Protein 8FZZ (pdb70)

Secondary structure (DSSP, 8-state):
---------EE-SSPP----HHHH--TTT--HHHHHTS-HHHHHHHHHHHHTS---HHHHHHHHHHHH-------SSPPPHHHHHHHHHHHHTTT---HHHHHHHHHHHHHHSSSP--HHHHTT---EE-GGG---/----TT--S-EEEE---SHHHHHTTTT--HHHHHHHHHS-EEEETTTTEE---HHHHHHHHTT-------EEEE--BTTS-EEEEEE-TTT--EEEEEETTTTEEEEEES-HHHIIIIITT-HHHHHHTT--TTHHHHHHHH----TT-EEEESS-------SGGGEEEE--TTT--------EEP--/------PPEEPSSPPB--GGGTT-HHHHH--TTT--HHHHTTS-HHHHHHHHHHHHTTB--HHHHHHHHHHHH-------SSPPPHHHHHHHHHTT----HHHHHHHHHHHHHSSSPPPHHHHTT---EE-GGG-B-/----TT-SS-EEEE---HHHHHHTTTT--HHHHHIIIII-EEEETTTTEEE--HHHHHHHHTT-----EEEEEE--BTT--EEEEEEETTT--EEEEEETTTTEEEEE-S-HHIIIIIITT-HHHHHHTT--TTHHHHHHHH----TT-EEEESS-------SGGGEEEE--TTT------S-EEB--

Radius of gyration: 32.22 Å; Cα contacts (8 Å, |Δi|>4): 1082; chains: 4; bounding box: 72×64×112 Å

InterPro domains:
  IPR028949 Novel toxin 15 [PF15604] (200-329)
  IPR041408 Hemolysin coregulated protein (Hcp) TssD [PF17642] (55-141)

Nearest PDB structures (foldseek):
  8fzz-assembly2_D  TM=9.992E-01  e=1.840E-32  Phocaeicola vulgatus
  8g0k-assembly2_D  TM=9.462E-01  e=1.631E-18  Bacteroides
  6itw-assembly1_A  TM=7.291E-01  e=3.133E-07  Agrobacterium fabrum str. C58
  8fzz-assembly2_D  TM=1.004E+00  e=5.530E-37  Phocaeicola vulgatus
  8g0k-assembly2_D  TM=9.410E-01  e=7.227E-19  Bacteroides

B-factor: mean 31.77, std 13.22, range [7.42, 128.95]

Organism: NCBI:txid1235786

Structure (mmCIF, N/CA/C/O backbone):
data_8FZZ
#
_entry.id   8FZZ
#
_cell.length_a   54.311
_cell.length_b   84.769
_cell.length_c   175.940
_cell.angle_alpha   90.00
_cell.angle_beta   90.00
_cell.angle_gamma   90.00
#
_symmetry.space_group_name_H-M   'P 21 21 21'
#
loop_
_entity.id
_entity.type
_entity.pdbx_description
1 polymer 'Ntox15 domain-containing protein'
2 polymer 'DUF1851 domain-containing protein'
3 water water
#
loop_
_atom_site.group_PDB
_atom_site.id
_atom_site.type_symbol
_atom_site.label_atom_id
_atom_site.label_alt_id
_atom_site.label_comp_id
_atom_site.label_asym_id
_atom_site.label_entity_id
_atom_site.label_seq_id
_atom_site.pdbx_PDB_ins_code
_atom_site.Cartn_x
_atom_site.Cartn_y
_atom_site.Cartn_z
_atom_site.occupancy
_atom_site.B_iso_or_equiv
_atom_site.auth_seq_id
_atom_site.auth_comp_id
_atom_site.auth_asym_id
_atom_site.auth_atom_id
_atom_site.pdbx_PDB_model_num
ATOM 1 N N . ASP A 1 12 ? -7.535 57.816 14.666 1.00 43.39 173 ASP A N 1
ATOM 2 C CA . ASP A 1 12 ? -7.046 57.468 16.000 1.00 49.31 173 ASP A CA 1
ATOM 3 C C . ASP A 1 12 ? -7.394 56.026 16.406 1.00 47.39 173 ASP A C 1
ATOM 4 O O . ASP A 1 12 ? -6.522 55.174 16.390 1.00 55.18 173 ASP A O 1
ATOM 9 N N . SER A 1 13 ? -8.637 55.765 16.825 1.00 50.96 174 SER A N 1
ATOM 10 C CA . SER A 1 13 ? -9.153 54.406 17.024 1.00 44.21 174 SER A CA 1
ATOM 11 C C . SER A 1 13 ? -8.354 53.651 18.102 1.00 48.64 174 SER A C 1
ATOM 12 O O . SER A 1 13 ? -7.619 52.695 17.832 1.00 42.50 174 SER A O 1
ATOM 15 N N . VAL A 1 14 ? -8.528 54.087 19.352 1.00 47.27 175 VAL A N 1
ATOM 16 C CA . VAL A 1 14 ? -7.673 53.615 20.439 1.00 43.57 175 VAL A CA 1
ATOM 17 C C . VAL A 1 14 ? -8.425 53.681 21.765 1.00 38.70 175 VAL A C 1
ATOM 18 O O . VAL A 1 14 ? -9.287 54.539 21.967 1.00 42.65 175 VAL A O 1
ATOM 22 N N . THR A 1 15 ? -8.097 52.754 22.668 1.00 35.99 176 THR A N 1
ATOM 23 C CA . THR A 1 15 ? -8.505 52.813 24.068 1.00 36.19 176 THR A CA 1
ATOM 24 C C . THR A 1 15 ? -7.315 53.235 24.922 1.00 31.83 176 THR A C 1
ATOM 25 O O . THR A 1 15 ? -6.205 52.727 24.742 1.00 29.72 176 THR A O 1
ATOM 29 N N . ILE A 1 16 ? -7.551 54.161 25.857 1.00 31.70 177 ILE A N 1
ATOM 30 C CA . ILE A 1 16 ? -6.497 54.771 26.667 1.00 28.57 177 ILE A CA 1
ATOM 31 C C . ILE A 1 16 ? -6.867 54.671 28.140 1.00 32.08 177 ILE A C 1
ATOM 32 O O . ILE A 1 16 ? -7.973 55.068 28.521 1.00 33.06 177 ILE A O 1
ATOM 37 N N . PHE A 1 17 ? -5.932 54.185 28.973 1.00 31.49 178 PHE A N 1
ATOM 38 C CA . PHE A 1 17 ? -6.055 54.231 30.434 1.00 28.31 178 PHE A CA 1
ATOM 39 C C . PHE A 1 17 ? -5.296 55.431 30.977 1.00 33.83 178 PHE A C 1
ATOM 40 O O . PHE A 1 17 ? -4.073 55.506 30.824 1.00 40.52 178 PHE A O 1
ATOM 48 N N . ILE A 1 18 ? -6.013 56.361 31.598 1.00 36.63 179 ILE A N 1
ATOM 49 C CA . ILE A 1 18 ? -5.397 57.558 32.159 1.00 30.02 179 ILE A CA 1
ATOM 50 C C . ILE A 1 18 ? -5.601 57.625 33.668 1.00 38.11 179 ILE A C 1
ATOM 51 O O . ILE A 1 18 ? -6.729 57.740 34.147 1.00 37.55 179 ILE A O 1
ATOM 56 N N . LEU A 1 19 ? -4.503 57.552 34.413 1.00 39.02 180 LEU A N 1
ATOM 57 C CA . LEU A 1 19 ? -4.559 57.605 35.868 1.00 30.17 180 LEU A CA 1
ATOM 58 C C . LEU A 1 19 ? -4.740 59.037 36.360 1.00 33.21 180 LEU A C 1
ATOM 59 O O . LEU A 1 19 ? -4.358 59.989 35.679 1.00 37.49 180 LEU A O 1
ATOM 64 N N . VAL A 1 21 ? -4.743 60.231 40.136 1.00 41.59 182 VAL A N 1
ATOM 65 C CA . VAL A 1 21 ? -3.903 61.429 40.158 1.00 51.74 182 VAL A CA 1
ATOM 66 C C . VAL A 1 21 ? -3.241 61.565 41.534 1.00 54.02 182 VAL A C 1
ATOM 67 O O . VAL A 1 21 ? -3.516 62.506 42.287 1.00 45.94 182 VAL A O 1
ATOM 71 N N . ILE A 1 22 ? -2.325 60.634 41.813 1.00 52.11 183 ILE A N 1
ATOM 72 C CA . ILE A 1 22 ? -1.905 60.309 43.172 1.00 46.93 183 ILE A CA 1
ATOM 73 C C . ILE A 1 22 ? -0.933 61.350 43.716 1.00 48.06 183 ILE A C 1
ATOM 74 O O . ILE A 1 22 ? 0.013 61.763 43.032 1.00 40.94 183 ILE A O 1
ATOM 79 N N . HIS A 1 23 ? -1.151 61.753 44.969 1.00 42.05 184 HIS A N 1
ATOM 80 C CA . HIS A 1 23 ? -0.211 62.547 45.746 1.00 40.71 184 HIS A CA 1
ATOM 81 C C . HIS A 1 23 ? 0.456 61.663 46.797 1.00 43.05 184 HIS A C 1
ATOM 82 O O . HIS A 1 23 ? -0.088 60.632 47.203 1.00 41.68 184 HIS A O 1
ATOM 89 N N . VAL A 1 24 ? 1.649 62.064 47.231 1.00 37.54 185 VAL A N 1
ATOM 90 C CA . VAL A 1 24 ? 2.379 61.306 48.248 1.00 36.24 185 VAL A CA 1
ATOM 91 C C . VAL A 1 24 ? 1.899 61.701 49.640 1.00 35.40 185 VAL A C 1
ATOM 92 O O . VAL A 1 24 ? 1.983 62.869 50.033 1.00 35.94 185 VAL A O 1
ATOM 96 N N . LYS A 1 25 ? 1.414 60.725 50.397 1.00 37.25 186 LYS A N 1
ATOM 97 C CA . LYS A 1 25 ? 0.989 60.979 51.760 1.00 38.08 186 LYS A CA 1
ATOM 98 C C . LYS A 1 25 ? 1.958 60.326 52.732 1.00 35.11 186 LYS A C 1
ATOM 99 O O . LYS A 1 25 ? 2.296 59.146 52.563 1.00 41.19 186 LYS A O 1
ATOM 105 N N . PRO A 1 26 ? 2.436 61.043 53.746 1.00 35.13 187 PRO A N 1
ATOM 106 C CA . PRO A 1 26 ? 2.282 62.483 53.971 1.00 36.53 187 PRO A CA 1
ATOM 107 C C . PRO A 1 26 ? 3.130 63.240 52.978 1.00 34.95 187 PRO A C 1
ATOM 108 O O . PRO A 1 26 ? 4.037 62.665 52.404 1.00 38.49 187 PRO A O 1
ATOM 112 N N . PRO A 1 27 ? 2.871 64.517 52.735 1.00 35.38 188 PRO A N 1
ATOM 113 C CA . PRO A 1 27 ? 3.784 65.290 51.889 1.00 40.91 188 PRO A CA 1
ATOM 114 C C . PRO A 1 27 ? 5.192 65.347 52.474 1.00 38.99 188 PRO A C 1
ATOM 115 O O . PRO A 1 27 ? 5.401 65.236 53.688 1.00 38.72 188 PRO A O 1
ATOM 119 N N . PHE A 1 28 ? 6.166 65.496 51.580 1.00 38.27 189 PHE A N 1
ATOM 120 C CA . PHE A 1 28 ? 7.532 65.784 51.998 1.00 39.41 189 PHE A CA 1
ATOM 121 C C . PHE A 1 28 ? 7.569 67.098 52.770 1.00 40.77 189 PHE A C 1
ATOM 122 O O . PHE A 1 28 ? 7.005 68.106 52.330 1.00 43.60 189 PHE A O 1
ATOM 130 N N . LYS A 1 29 ? 8.242 67.089 53.918 1.00 43.87 190 LYS A N 1
ATOM 131 C CA . LYS A 1 29 ? 8.379 68.265 54.769 1.00 44.73 190 LYS A CA 1
ATOM 132 C C . LYS A 1 29 ? 9.786 68.843 54.642 1.00 44.68 190 LYS A C 1
ATOM 133 O O . LYS A 1 29 ? 10.683 68.230 54.061 1.00 45.04 190 LYS A O 1
ATOM 139 N N . LEU A 1 30 ? 9.972 70.048 55.178 1.00 49.96 191 LEU A N 1
ATOM 140 C CA . LEU A 1 30 ? 11.256 70.737 55.087 1.00 53.19 191 LEU A CA 1
ATOM 141 C C . LEU A 1 30 ? 11.494 71.554 56.357 1.00 55.75 191 LEU A C 1
ATOM 142 O O . LEU A 1 30 ? 10.551 72.039 56.991 1.00 52.41 191 LEU A O 1
ATOM 147 N N . LYS A 1 31 ? 12.766 71.690 56.731 1.00 57.43 192 LYS A N 1
ATOM 148 C CA . LYS A 1 31 ? 13.128 72.431 57.938 1.00 58.86 192 LYS A CA 1
ATOM 149 C C . LYS A 1 31 ? 14.106 73.572 57.653 1.00 58.80 192 LYS A C 1
ATOM 150 O O . LYS A 1 31 ? 14.405 74.375 58.545 1.00 63.70 192 LYS A O 1
ATOM 156 N N . PRO A 1 38 ? 18.179 78.064 52.733 1.00 70.57 199 PRO A N 1
ATOM 157 C CA . PRO A 1 38 ? 18.089 79.052 51.646 1.00 70.69 199 PRO A CA 1
ATOM 158 C C . PRO A 1 38 ? 18.238 78.420 50.262 1.00 63.77 199 PRO A C 1
ATOM 159 O O . PRO A 1 38 ? 17.255 78.157 49.563 1.00 62.72 199 PRO A O 1
ATOM 163 N N . HIS A 1 39 ? 19.496 78.202 49.879 1.00 61.46 200 HIS A N 1
ATOM 164 C CA . HIS A 1 39 ? 19.868 77.374 48.741 1.00 58.72 200 HIS A CA 1
ATOM 165 C C . HIS A 1 39 ? 19.336 75.942 48.874 1.00 60.01 200 HIS A C 1
ATOM 166 O O . HIS A 1 39 ? 19.324 75.205 47.882 1.00 54.28 200 HIS A O 1
ATOM 173 N N . TYR A 1 40 ? 18.856 75.549 50.064 1.00 60.24 201 TYR A N 1
ATOM 174 C CA . TYR A 1 40 ? 18.397 74.183 50.322 1.00 54.38 201 TYR A CA 1
ATOM 175 C C . TYR A 1 40 ? 17.021 73.914 49.720 1.00 51.17 201 TYR A C 1
ATOM 176 O O . TYR A 1 40 ? 16.821 72.896 49.045 1.00 43.96 201 TYR A O 1
ATOM 185 N N . GLU A 1 41 ? 16.050 74.794 49.995 1.00 49.25 202 GLU A N 1
ATOM 186 C CA . GLU A 1 41 ? 14.706 74.629 49.448 1.00 42.48 202 GLU A CA 1
ATOM 187 C C . GLU A 1 41 ? 14.713 74.631 47.924 1.00 50.51 202 GLU A C 1
ATOM 188 O O . GLU A 1 41 ? 13.919 73.919 47.298 1.00 43.69 202 GLU A O 1
ATOM 194 N N . LYS A 1 42 ? 15.605 75.415 47.312 1.00 55.65 203 LYS A N 1
ATOM 195 C CA . LYS A 1 42 ? 15.770 75.367 45.864 1.00 44.55 203 LYS A CA 1
ATOM 196 C C . LYS A 1 42 ? 16.153 73.965 45.418 1.00 46.00 203 LYS A C 1
ATOM 197 O O . LYS A 1 42 ? 15.509 73.381 44.537 1.00 45.30 203 LYS A O 1
ATOM 203 N N . GLU A 1 43 ? 17.191 73.399 46.046 1.00 48.25 204 GLU A N 1
ATOM 204 C CA . GLU A 1 43 ? 17.706 72.092 45.646 1.00 45.88 204 GLU A CA 1
ATOM 205 C C . GLU A 1 43 ? 16.673 70.988 45.811 1.00 40.08 204 GLU A C 1
ATOM 206 O O . GLU A 1 43 ? 16.726 69.988 45.088 1.00 39.67 204 GLU A O 1
ATOM 220 N N . ARG A 1 45 ? 12.966 71.230 46.053 1.00 46.59 206 ARG A N 1
ATOM 221 C CA . ARG A 1 45 ? 11.974 71.351 44.997 1.00 37.85 206 ARG A CA 1
ATOM 222 C C . ARG A 1 45 ? 12.564 70.846 43.686 1.00 36.08 206 ARG A C 1
ATOM 223 O O . ARG A 1 45 ? 11.974 69.992 43.014 1.00 31.67 206 ARG A O 1
ATOM 231 N N . ARG A 1 46 ? 13.777 71.310 43.357 1.00 27.63 207 ARG A N 1
ATOM 232 C CA . ARG A 1 46 ? 14.425 70.922 42.108 1.00 29.40 207 ARG A CA 1
ATOM 233 C C . ARG A 1 46 ? 14.578 69.406 41.982 1.00 37.21 207 ARG A C 1
ATOM 234 O O . ARG A 1 46 ? 14.317 68.833 40.918 1.00 44.09 207 ARG A O 1
ATOM 242 N N . GLN A 1 47 ? 15.006 68.742 43.053 1.00 41.63 208 GLN A N 1
ATOM 243 C CA . GLN A 1 47 ? 15.273 67.311 43.003 1.00 28.63 208 GLN A CA 1
ATOM 244 C C . GLN A 1 47 ? 14.003 66.484 43.141 1.00 27.34 208 GLN A C 1
ATOM 245 O O . GLN A 1 47 ? 13.939 65.360 42.631 1.00 27.79 208 GLN A O 1
ATOM 251 N N . LEU A 1 48 ? 12.993 67.006 43.836 1.00 27.88 209 LEU A N 1
ATOM 252 C CA . LEU A 1 48 ? 11.723 66.291 43.918 1.00 33.00 209 LEU A CA 1
ATOM 253 C C . LEU A 1 48 ? 11.001 66.290 42.573 1.00 33.83 209 LEU A C 1
ATOM 254 O O . LEU A 1 48 ? 10.367 65.293 42.206 1.00 33.27 209 LEU A O 1
ATOM 259 N N . LYS A 1 49 ? 11.089 67.391 41.818 1.00 30.61 210 LYS A N 1
ATOM 260 C CA . LYS A 1 49 ? 10.485 67.411 40.490 1.00 30.47 210 LYS A CA 1
ATOM 261 C C . LYS A 1 49 ? 11.152 66.389 39.582 1.00 32.12 210 LYS A C 1
ATOM 262 O O . LYS A 1 49 ? 10.469 65.632 38.880 1.00 32.29 210 LYS A O 1
ATOM 276 N N . GLN A 1 51 ? 12.523 63.633 40.400 1.00 26.80 212 GLN A N 1
ATOM 277 C CA . GLN A 1 51 ? 11.921 62.355 40.773 1.00 25.79 212 GLN A CA 1
ATOM 278 C C . GLN A 1 51 ? 10.514 62.243 40.214 1.00 26.33 212 GLN A C 1
ATOM 279 O O . GLN A 1 51 ? 10.148 61.225 39.615 1.00 23.09 212 GLN A O 1
ATOM 285 N N . GLU A 1 52 ? 9.706 63.291 40.428 1.00 27.82 213 GLU A N 1
ATOM 286 C CA . GLU A 1 52 ? 8.320 63.316 39.968 1.00 33.15 213 GLU A CA 1
ATOM 287 C C . GLU A 1 52 ? 8.228 63.089 38.464 1.00 36.51 213 GLU A C 1
ATOM 288 O O . GLU A 1 52 ? 7.357 62.347 37.991 1.00 34.37 213 GLU A O 1
ATOM 294 N N . ASP A 1 53 ? 9.127 63.711 37.697 1.00 31.21 214 ASP A N 1
ATOM 295 C CA . ASP A 1 53 ? 9.123 63.501 36.255 1.00 27.16 214 ASP A CA 1
ATOM 296 C C . ASP A 1 53 ? 9.609 62.103 35.906 1.00 34.25 214 ASP A C 1
ATOM 297 O O . ASP A 1 53 ? 9.034 61.439 35.034 1.00 37.87 214 ASP A O 1
ATOM 302 N N . GLY A 1 54 ? 10.661 61.636 36.585 1.00 33.40 215 GLY A N 1
ATOM 303 C CA . GLY A 1 54 ? 11.201 60.326 36.285 1.00 23.56 215 GLY A CA 1
ATOM 304 C C . GLY A 1 54 ? 10.204 59.221 36.531 1.00 29.30 215 GLY A C 1
ATOM 305 O O . GLY A 1 54 ? 10.245 58.186 35.860 1.00 31.43 215 GLY A O 1
ATOM 306 N N . ILE A 1 55 ? 9.285 59.429 37.479 1.00 26.87 216 ILE A N 1
ATOM 307 C CA . ILE A 1 55 ? 8.276 58.421 37.770 1.00 24.22 216 ILE A CA 1
ATOM 308 C C . ILE A 1 55 ? 7.205 58.410 36.683 1.00 28.89 216 ILE A C 1
ATOM 309 O O . ILE A 1 55 ? 6.801 57.346 36.197 1.00 20.85 216 ILE A O 1
ATOM 314 N N . ASN A 1 56 ? 6.736 59.590 36.274 1.00 27.67 217 ASN A N 1
ATOM 315 C CA . ASN A 1 56 ? 5.686 59.661 35.266 1.00 27.66 217 ASN A CA 1
ATOM 316 C C . ASN A 1 56 ? 6.130 59.170 33.882 1.00 27.08 217 ASN A C 1
ATOM 317 O O . ASN A 1 56 ? 5.272 58.964 33.017 1.00 30.35 217 ASN A O 1
ATOM 322 N N . LYS A 1 57 ? 7.427 58.974 33.642 1.00 27.48 218 LYS A N 1
ATOM 323 C CA . LYS A 1 57 ? 7.861 58.322 32.408 1.00 28.36 218 LYS A CA 1
ATOM 324 C C . LYS A 1 57 ? 7.775 56.807 32.490 1.00 24.78 218 LYS A C 1
ATOM 325 O O . LYS A 1 57 ? 8.023 56.134 31.485 1.00 31.78 218 LYS A O 1
ATOM 331 N N . LEU A 1 58 ? 7.456 56.255 33.651 1.00 22.57 219 LEU A N 1
ATOM 332 C CA . LEU A 1 58 ? 7.426 54.815 33.842 1.00 25.06 219 LEU A CA 1
ATOM 333 C C . LEU A 1 58 ? 6.017 54.276 33.656 1.00 22.70 219 LEU A C 1
ATOM 334 O O . LEU A 1 58 ? 5.032 54.950 33.967 1.00 24.85 219 LEU A O 1
ATOM 339 N N . THR A 1 59 ? 5.921 53.056 33.135 1.00 21.04 220 THR A N 1
ATOM 340 C CA . THR A 1 59 ? 4.623 52.405 33.133 1.00 26.24 220 THR A CA 1
ATOM 341 C C . THR A 1 59 ? 4.344 51.863 34.524 1.00 32.34 220 THR A C 1
ATOM 342 O O . THR A 1 59 ? 5.271 51.552 35.284 1.00 27.40 220 THR A O 1
ATOM 346 N N . VAL A 1 60 ? 3.047 51.779 34.858 1.00 31.31 221 VAL A N 1
ATOM 347 C CA . VAL A 1 60 ? 2.631 51.134 36.098 1.00 21.16 221 VAL A CA 1
ATOM 348 C C . VAL A 1 60 ? 3.337 49.805 36.251 1.00 21.87 221 VAL A C 1
ATOM 349 O O . VAL A 1 60 ? 3.850 49.479 37.325 1.00 27.45 221 VAL A O 1
ATOM 353 N N . PHE A 1 61 ? 3.407 49.029 35.170 1.00 21.21 222 PHE A N 1
ATOM 354 C CA . PHE A 1 61 ? 4.084 47.738 35.240 1.00 26.66 222 PHE A CA 1
ATOM 355 C C . PHE A 1 61 ? 5.564 47.900 35.569 1.00 30.77 222 PHE A C 1
ATOM 356 O O . PHE A 1 61 ? 6.100 47.190 36.429 1.00 33.64 222 PHE A O 1
ATOM 364 N N . GLU A 1 62 ? 6.252 48.809 34.875 1.00 22.38 223 GLU A N 1
ATOM 365 C CA . GLU A 1 62 ? 7.663 49.035 35.163 1.00 26.68 223 GLU A CA 1
ATOM 366 C C . GLU A 1 62 ? 7.872 49.366 36.638 1.00 26.98 223 GLU A C 1
ATOM 367 O O . GLU A 1 62 ? 8.603 48.671 37.354 1.00 24.70 223 GLU A O 1
ATOM 373 N N . TRP A 1 63 ? 7.204 50.422 37.105 1.00 22.21 224 TRP A N 1
ATOM 374 C CA . TRP A 1 63 ? 7.358 50.911 38.470 1.00 26.33 224 TRP A CA 1
ATOM 375 C C . TRP A 1 63 ? 7.165 49.801 39.504 1.00 32.57 224 TRP A C 1
ATOM 376 O O . TRP A 1 63 ? 7.945 49.683 40.460 1.00 29.18 224 TRP A O 1
ATOM 387 N N . LEU A 1 64 ? 6.119 48.981 39.328 1.00 27.13 225 LEU A N 1
ATOM 388 C CA . LEU A 1 64 ? 5.827 47.931 40.292 1.00 18.20 225 LEU A CA 1
ATOM 389 C C . LEU A 1 64 ? 6.854 46.817 40.228 1.00 24.71 225 LEU A C 1
ATOM 390 O O . LEU A 1 64 ? 7.202 46.244 41.266 1.00 34.96 225 LEU A O 1
ATOM 395 N N . THR A 1 65 ? 7.367 46.501 39.038 1.00 27.36 226 THR A N 1
ATOM 396 C CA . THR A 1 65 ? 8.476 45.553 38.971 1.00 34.02 226 THR A CA 1
ATOM 397 C C . THR A 1 65 ? 9.715 46.103 39.674 1.00 31.00 226 THR A C 1
ATOM 398 O O . THR A 1 65 ? 10.477 45.338 40.282 1.00 33.40 226 THR A O 1
ATOM 402 N N . ASN A 1 66 ? 9.908 47.427 39.637 1.00 27.83 227 ASN A N 1
ATOM 403 C CA . ASN A 1 66 ? 11.019 48.058 40.347 1.00 29.87 227 ASN A CA 1
ATOM 404 C C . ASN A 1 66 ? 10.789 48.136 41.854 1.00 26.35 227 ASN A C 1
ATOM 405 O O . ASN A 1 66 ? 11.743 48.026 42.627 1.00 28.73 227 ASN A O 1
ATOM 410 N N . ARG A 1 67 ? 9.553 48.339 42.298 1.00 25.19 228 ARG A N 1
ATOM 411 C CA . ARG A 1 67 ? 9.300 48.327 43.735 1.00 29.35 228 ARG A CA 1
ATOM 412 C C . ARG A 1 67 ? 9.420 46.916 44.312 1.00 31.31 228 ARG A C 1
ATOM 413 O O . ARG A 1 67 ? 9.936 46.744 45.422 1.00 30.96 228 ARG A O 1
ATOM 421 N N . LYS A 1 68 ? 8.955 45.892 43.582 1.00 31.62 229 LYS A N 1
ATOM 422 C CA . LYS A 1 68 ? 9.222 44.516 44.002 1.00 30.27 229 LYS A CA 1
ATOM 423 C C . LYS A 1 68 ? 10.721 44.251 44.086 1.00 38.53 229 LYS A C 1
ATOM 424 O O . LYS A 1 68 ? 11.191 43.592 45.022 1.00 43.81 229 LYS A O 1
ATOM 430 N N . THR A 1 69 ? 11.487 44.745 43.107 1.00 36.83 230 THR A N 1
ATOM 431 C CA . THR A 1 69 ? 12.934 44.542 43.129 1.00 36.79 230 THR A CA 1
ATOM 432 C C . THR A 1 69 ? 13.564 45.244 44.322 1.00 33.94 230 THR A C 1
ATOM 433 O O . THR A 1 69 ? 14.497 44.723 44.946 1.00 39.40 230 THR A O 1
ATOM 437 N N . PHE A 1 70 ? 13.053 46.419 44.672 1.00 30.03 231 PHE A N 1
ATOM 438 C CA . PHE A 1 70 ? 13.610 47.149 45.801 1.00 28.30 231 PHE A CA 1
ATOM 439 C C . PHE A 1 70 ? 13.296 46.450 47.119 1.00 35.49 231 PHE A C 1
ATOM 440 O O . PHE A 1 70 ? 14.175 46.299 47.973 1.00 39.03 231 PHE A O 1
ATOM 448 N N . ARG A 1 71 ? 12.045 46.007 47.299 1.00 38.72 232 ARG A N 1
ATOM 449 C CA . ARG A 1 71 ? 11.623 45.410 48.565 1.00 38.33 232 ARG A CA 1
ATOM 450 C C . ARG A 1 71 ? 12.314 44.084 48.869 1.00 41.59 232 ARG A C 1
ATOM 451 O O . ARG A 1 71 ? 12.409 43.720 50.046 1.00 45.89 232 ARG A O 1
ATOM 459 N N . GLU A 1 72 ? 12.812 43.360 47.857 1.00 44.58 233 GLU A N 1
ATOM 460 C CA . GLU A 1 72 ? 13.531 42.114 48.119 1.00 44.00 233 GLU A CA 1
ATOM 461 C C . GLU A 1 72 ? 14.973 42.373 48.559 1.00 47.56 233 GLU A C 1
ATOM 462 O O . GLU A 1 72 ? 15.869 41.559 48.311 1.00 49.56 233 GLU A O 1
ATOM 468 N N . LYS A 1 73 ? 15.193 43.497 49.238 1.00 48.30 234 LYS A N 1
ATOM 469 C CA . LYS A 1 73 ? 16.486 43.871 49.806 1.00 44.29 234 LYS A CA 1
ATOM 470 C C . LYS A 1 73 ? 16.288 44.092 51.302 1.00 46.95 234 LYS A C 1
ATOM 471 O O . LYS A 1 73 ? 15.574 45.015 51.714 1.00 47.92 234 LYS A O 1
ATOM 477 N N . GLY A 1 74 ? 16.901 43.239 52.114 1.00 44.77 235 GLY A N 1
ATOM 478 C CA . GLY A 1 74 ? 16.634 43.272 53.534 1.00 48.79 235 GLY A CA 1
ATOM 479 C C . GLY A 1 74 ? 15.642 42.224 53.996 1.00 48.25 235 GLY A C 1
ATOM 480 O O . GLY A 1 74 ? 14.644 41.959 53.313 1.00 50.28 235 GLY A O 1
ATOM 481 N N . ARG A 1 75 ? 15.903 41.639 55.165 1.00 40.54 236 ARG A N 1
ATOM 482 C CA . ARG A 1 75 ? 15.081 40.565 55.706 1.00 42.33 236 ARG A CA 1
ATOM 483 C C . ARG A 1 75 ? 13.984 41.083 56.653 1.00 48.16 236 ARG A C 1
ATOM 484 O O . ARG A 1 75 ? 13.620 42.265 56.644 1.00 41.69 236 ARG A O 1
ATOM 492 N N . THR A 1 80 ? 15.006 39.574 66.045 1.00 35.68 241 THR A N 1
ATOM 493 C CA . THR A 1 80 ? 15.863 40.660 65.577 1.00 43.79 241 THR A CA 1
ATOM 494 C C . THR A 1 80 ? 16.902 41.035 66.642 1.00 39.03 241 THR A C 1
ATOM 495 O O . THR A 1 80 ? 18.088 41.135 66.330 1.00 37.66 241 THR A O 1
ATOM 499 N N . ALA A 1 81 ? 16.471 41.256 67.892 1.00 33.69 242 ALA A N 1
ATOM 500 C CA . ALA A 1 81 ? 17.448 41.423 68.965 1.00 32.55 242 ALA A CA 1
ATOM 501 C C . ALA A 1 81 ? 18.400 40.239 69.016 1.00 34.30 242 ALA A C 1
ATOM 502 O O . ALA A 1 81 ? 19.582 40.391 69.360 1.00 28.69 242 ALA A O 1
ATOM 504 N N . GLN A 1 82 ? 17.905 39.060 68.650 1.00 37.31 243 GLN A N 1
ATOM 505 C CA . GLN A 1 82 ? 18.746 37.878 68.614 1.00 35.55 243 GLN A CA 1
ATOM 506 C C . GLN A 1 82 ? 19.553 37.819 67.324 1.00 36.74 243 GLN A C 1
ATOM 507 O O . GLN A 1 82 ? 20.717 37.392 67.331 1.00 33.53 243 GLN A O 1
ATOM 513 N N . ASN A 1 83 ? 18.947 38.244 66.213 1.00 30.74 244 ASN A N 1
ATOM 514 C CA . ASN A 1 83 ? 19.681 38.333 64.957 1.00 26.09 244 ASN A CA 1
ATOM 515 C C . ASN A 1 83 ? 20.813 39.336 65.072 1.00 25.30 244 ASN A C 1
ATOM 516 O O . ASN A 1 83 ? 21.960 39.042 64.724 1.00 22.75 244 ASN A O 1
ATOM 521 N N . ASP A 1 84 ? 20.508 40.529 65.579 1.00 27.31 245 ASP A N 1
ATOM 522 C CA . ASP A 1 84 ? 21.554 41.516 65.792 1.00 23.56 245 ASP A CA 1
ATOM 523 C C . ASP A 1 84 ? 22.580 41.011 66.790 1.00 25.33 245 ASP A C 1
ATOM 524 O O . ASP A 1 84 ? 23.767 41.329 66.669 1.00 27.37 245 ASP A O 1
ATOM 529 N N . ALA A 1 85 ? 22.149 40.203 67.762 1.00 27.61 246 ALA A N 1
ATOM 530 C CA . ALA A 1 85 ? 23.101 39.560 68.660 1.00 24.12 246 ALA A CA 1
ATOM 531 C C . ALA A 1 85 ? 23.976 38.563 67.904 1.00 26.99 246 ALA A C 1
ATOM 532 O O . ALA A 1 85 ? 25.198 38.525 68.100 1.00 20.09 246 ALA A O 1
ATOM 534 N N . ARG A 1 86 ? 23.368 37.753 67.031 1.00 31.85 247 ARG A N 1
ATOM 535 C CA . ARG A 1 86 ? 24.135 36.869 66.157 1.00 28.36 247 ARG A CA 1
ATOM 536 C C . ARG A 1 86 ? 25.148 37.660 65.334 1.00 25.46 247 ARG A C 1
ATOM 537 O O . ARG A 1 86 ? 26.349 37.384 65.383 1.00 29.36 247 ARG A O 1
ATOM 545 N N . ASP A 1 87 ? 24.686 38.663 64.579 1.00 21.91 248 ASP A N 1
ATOM 546 C CA . ASP A 1 87 ? 25.619 39.396 63.725 1.00 23.11 248 ASP A CA 1
ATOM 547 C C . ASP A 1 87 ? 26.686 40.072 64.564 1.00 22.60 248 ASP A C 1
ATOM 548 O O . ASP A 1 87 ? 27.843 40.174 64.145 1.00 23.35 248 ASP A O 1
ATOM 553 N N . ALA A 1 88 ? 26.310 40.550 65.751 1.00 21.86 249 ALA A N 1
ATOM 554 C CA . ALA A 1 88 ? 27.280 41.121 66.675 1.00 18.06 249 ALA A CA 1
ATOM 555 C C . ALA A 1 88 ? 28.433 40.157 66.927 1.00 29.81 249 ALA A C 1
ATOM 556 O O . ALA A 1 88 ? 29.609 40.534 66.829 1.00 28.59 249 ALA A O 1
ATOM 558 N N . TYR A 1 89 ? 28.108 38.899 67.253 1.00 24.74 250 TYR A N 1
ATOM 559 C CA . TYR A 1 89 ? 29.143 37.919 67.560 1.00 21.73 250 TYR A CA 1
ATOM 560 C C . TYR A 1 89 ? 29.985 37.604 66.331 1.00 27.34 250 TYR A C 1
ATOM 561 O O . TYR A 1 89 ? 31.217 37.544 66.408 1.00 29.40 250 TYR A O 1
ATOM 570 N N . LYS A 1 90 ? 29.335 37.394 65.186 1.00 29.39 251 LYS A N 1
ATOM 571 C CA . LYS A 1 90 ? 30.063 37.030 63.975 1.00 26.73 251 LYS A CA 1
ATOM 572 C C . LYS A 1 90 ? 31.002 38.150 63.539 1.00 24.85 251 LYS A C 1
ATOM 573 O O . LYS A 1 90 ? 32.207 37.937 63.377 1.00 28.56 251 LYS A O 1
ATOM 579 N N . ARG A 1 91 ? 30.476 39.362 63.377 1.00 25.06 252 ARG A N 1
ATOM 580 C CA . ARG A 1 91 ? 31.300 40.457 62.881 1.00 27.38 252 ARG A CA 1
ATOM 581 C C . ARG A 1 91 ? 32.364 40.890 63.886 1.00 31.91 252 ARG A C 1
ATOM 582 O O . ARG A 1 91 ? 33.396 41.443 63.484 1.00 30.64 252 ARG A O 1
ATOM 590 N N . ARG A 1 92 ? 32.150 40.648 65.182 1.00 30.78 253 ARG A N 1
ATOM 591 C CA . ARG A 1 92 ? 33.203 40.938 66.144 1.00 23.91 253 ARG A CA 1
ATOM 592 C C . ARG A 1 92 ? 34.343 39.949 66.002 1.00 27.69 253 ARG A C 1
ATOM 593 O O . ARG A 1 92 ? 35.510 40.306 66.209 1.00 30.18 253 ARG A O 1
ATOM 601 N N . LYS A 1 93 ? 34.026 38.710 65.627 1.00 27.81 254 LYS A N 1
ATOM 602 C CA . LYS A 1 93 ? 35.075 37.718 65.441 1.00 36.19 254 LYS A CA 1
ATOM 603 C C . LYS A 1 93 ? 35.912 38.043 64.216 1.00 36.63 254 LYS A C 1
ATOM 604 O O . LYS A 1 93 ? 37.147 37.956 64.259 1.00 32.19 254 LYS A O 1
ATOM 618 N N . PHE A 1 95 ? 36.510 40.914 62.903 1.00 29.59 256 PHE A N 1
ATOM 619 C CA . PHE A 1 95 ? 37.438 41.990 63.228 1.00 34.46 256 PHE A CA 1
ATOM 620 C C . PHE A 1 95 ? 38.639 41.457 63.994 1.00 38.64 256 PHE A C 1
ATOM 621 O O . PHE A 1 95 ? 39.762 41.932 63.795 1.00 43.12 256 PHE A O 1
ATOM 629 N N . ASP A 1 96 ? 38.436 40.441 64.835 1.00 38.18 257 ASP A N 1
ATOM 630 C CA . ASP A 1 96 ? 39.551 39.865 65.574 1.00 34.84 257 ASP A CA 1
ATOM 631 C C . ASP A 1 96 ? 40.562 39.240 64.618 1.00 37.74 257 ASP A C 1
ATOM 632 O O . ASP A 1 96 ? 41.717 39.678 64.546 1.00 40.63 257 ASP A O 1
ATOM 637 N N . TYR A 1 97 ? 40.127 38.231 63.849 1.00 34.59 258 TYR A N 1
ATOM 638 C CA . TYR A 1 97 ? 40.939 37.667 62.771 1.00 32.73 258 TYR A CA 1
ATOM 639 C C . TYR A 1 97 ? 41.632 38.737 61.932 1.00 37.57 258 TYR A C 1
ATOM 640 O O . TYR A 1 97 ? 42.811 38.608 61.588 1.00 42.91 258 TYR A O 1
ATOM 657 N N . LEU A 1 99 ? 42.300 42.193 62.486 1.00 37.72 260 LEU A N 1
ATOM 658 C CA . LEU A 1 99 ? 43.364 42.993 63.090 1.00 38.65 260 LEU A CA 1
ATOM 659 C C . LEU A 1 99 ? 44.580 42.135 63.405 1.00 44.81 260 LEU A C 1
ATOM 660 O O . LEU A 1 99 ? 45.718 42.600 63.277 1.00 42.97 260 LEU A O 1
ATOM 665 N N . LEU A 1 100 ? 44.353 40.879 63.808 1.00 45.21 261 LEU A N 1
ATOM 666 C CA . LEU A 1 100 ? 45.446 39.969 64.141 1.00 43.72 261 LEU A CA 1
ATOM 667 C C . LEU A 1 100 ? 46.395 39.789 62.962 1.00 52.29 261 LEU A C 1
ATOM 668 O O . LEU A 1 100 ? 47.583 40.126 63.045 1.00 58.21 261 LEU A O 1
ATOM 673 N N . SER A 1 101 ? 45.892 39.238 61.858 1.00 50.19 262 SER A N 1
ATOM 674 C CA . SER A 1 101 ? 46.707 39.059 60.665 1.00 56.16 262 SER A CA 1
ATOM 675 C C . SER A 1 101 ? 46.978 40.406 59.989 1.00 52.20 262 SER A C 1
ATOM 676 O O . SER A 1 101 ? 46.270 41.394 60.203 1.00 52.40 262 SER A O 1
ATOM 679 N N . ALA A 1 102 ? 48.037 40.441 59.178 1.00 59.69 263 ALA A N 1
ATOM 680 C CA . ALA A 1 102 ? 48.361 41.611 58.366 1.00 62.53 263 ALA A CA 1
ATOM 681 C C . ALA A 1 102 ? 48.141 41.372 56.881 1.00 62.19 263 ALA A C 1
ATOM 682 O O . ALA A 1 102 ? 48.382 42.280 56.078 1.00 54.22 263 ALA A O 1
ATOM 684 N N . GLU A 1 103 ? 47.698 40.178 56.496 1.00 58.06 264 GLU A N 1
ATOM 685 C CA . GLU A 1 103 ? 47.330 39.870 55.123 1.00 63.52 264 GLU A CA 1
ATOM 686 C C . GLU A 1 103 ? 45.812 39.763 55.043 1.00 62.10 264 GLU A C 1
ATOM 687 O O . GLU A 1 103 ? 45.197 39.021 55.818 1.00 67.16 264 GLU A O 1
ATOM 693 N N . ASN A 1 104 ? 45.216 40.501 54.109 1.00 53.87 265 ASN A N 1
ATOM 694 C CA . ASN A 1 104 ? 43.777 40.718 54.107 1.00 52.14 265 ASN A CA 1
ATOM 695 C C . ASN A 1 104 ? 43.018 39.416 53.865 1.00 51.26 265 ASN A C 1
ATOM 696 O O . ASN A 1 104 ? 43.540 38.443 53.316 1.00 50.56 265 ASN A O 1
ATOM 701 N N . PHE A 1 105 ? 41.772 39.405 54.316 1.00 47.75 266 PHE A N 1
ATOM 702 C CA . PHE A 1 105 ? 40.865 38.293 54.093 1.00 45.95 266 PHE A CA 1
ATOM 703 C C . PHE A 1 105 ? 39.893 38.637 52.972 1.00 39.73 266 PHE A C 1
ATOM 704 O O . PHE A 1 105 ? 39.699 39.801 52.615 1.00 36.74 266 PHE A O 1
ATOM 712 N N . LYS A 1 106 ? 39.281 37.599 52.419 1.00 39.35 267 LYS A N 1
ATOM 713 C CA . LYS A 1 106 ? 38.285 37.744 51.371 1.00 39.75 267 LYS A CA 1
ATOM 714 C C . LYS A 1 106 ? 36.911 37.579 51.998 1.00 43.07 267 LYS A C 1
ATOM 715 O O . LYS A 1 106 ? 36.674 36.621 52.743 1.00 42.09 267 LYS A O 1
ATOM 721 N N . TYR A 1 107 ? 36.009 38.510 51.680 1.00 41.74 268 TYR A N 1
ATOM 722 C CA . TYR A 1 107 ? 34.705 38.560 52.336 1.00 37.87 268 TYR A CA 1
ATOM 723 C C . TYR A 1 107 ? 33.979 37.217 52.281 1.00 41.01 268 TYR A C 1
ATOM 724 O O . TYR A 1 107 ? 33.407 36.770 53.284 1.00 35.69 268 TYR A O 1
ATOM 733 N N . ASP A 1 108 ? 33.999 36.550 51.125 1.00 41.02 269 ASP A N 1
ATOM 734 C CA . ASP A 1 108 ? 33.240 35.310 51.003 1.00 39.62 269 ASP A CA 1
ATOM 735 C C . ASP A 1 108 ? 33.810 34.218 51.900 1.00 46.03 269 ASP A C 1
ATOM 736 O O . ASP A 1 108 ? 33.053 33.455 52.513 1.00 41.36 269 ASP A O 1
ATOM 741 N N . GLU A 1 109 ? 35.139 34.127 51.989 1.00 43.68 270 GLU A N 1
ATOM 742 C CA . GLU A 1 109 ? 35.756 33.094 52.814 1.00 47.39 270 GLU A CA 1
ATOM 743 C C . GLU A 1 109 ? 35.466 33.328 54.290 1.00 49.70 270 GLU A C 1
ATOM 744 O O . GLU A 1 109 ? 34.882 32.469 54.966 1.00 44.56 270 GLU A O 1
ATOM 750 N N . ILE A 1 110 ? 35.847 34.508 54.798 1.00 49.10 271 ILE A N 1
ATOM 751 C CA . ILE A 1 110 ? 35.858 34.758 56.238 1.00 44.35 271 ILE A CA 1
ATOM 752 C C . ILE A 1 110 ? 34.447 34.756 56.819 1.00 48.06 271 ILE A C 1
ATOM 753 O O . ILE A 1 110 ? 34.247 34.347 57.971 1.00 47.46 271 ILE A O 1
ATOM 758 N N . THR A 1 111 ? 33.443 35.195 56.053 1.00 44.37 272 THR A N 1
ATOM 759 C CA . THR A 1 111 ? 32.078 35.126 56.566 1.00 45.97 272 THR A CA 1
ATOM 760 C C . THR A 1 111 ? 31.649 33.677 56.788 1.00 49.01 272 THR A C 1
ATOM 761 O O . THR A 1 111 ? 31.088 33.349 57.839 1.00 52.47 272 THR A O 1
ATOM 765 N N . LYS A 1 112 ? 31.932 32.785 55.829 1.00 50.57 273 LYS A N 1
ATOM 766 C CA . LYS A 1 112 ? 31.561 31.380 56.002 1.00 48.08 273 LYS A CA 1
ATOM 767 C C . LYS A 1 112 ? 32.363 30.713 57.113 1.00 52.07 273 LYS A C 1
ATOM 768 O O . LYS A 1 112 ? 31.849 29.805 57.780 1.00 51.01 273 LYS A O 1
ATOM 774 N N . LYS A 1 113 ? 33.613 31.138 57.325 1.00 45.97 274 LYS A N 1
ATOM 775 C CA . LYS A 1 113 ? 34.403 30.610 58.431 1.00 51.04 274 LYS A CA 1
ATOM 776 C C . LYS A 1 113 ? 33.657 30.822 59.743 1.00 56.36 274 LYS A C 1
ATOM 777 O O . LYS A 1 113 ? 33.196 29.858 60.366 1.00 54.01 274 LYS A O 1
ATOM 783 N N . VAL A 1 114 ? 33.501 32.087 60.145 1.00 53.82 275 VAL A N 1
ATOM 784 C CA . VAL A 1 114 ? 32.888 32.389 61.433 1.00 43.60 275 VAL A CA 1
ATOM 785 C C . VAL A 1 114 ? 31.453 31.889 61.492 1.00 47.07 275 VAL A C 1
ATOM 786 O O . VAL A 1 114 ? 30.942 31.581 62.575 1.00 52.85 275 VAL A O 1
ATOM 790 N N . GLU A 1 115 ? 30.780 31.783 60.345 1.00 48.42 276 GLU A N 1
ATOM 791 C CA . GLU A 1 115 ? 29.387 31.355 60.372 1.00 50.09 276 GLU A CA 1
ATOM 792 C C . GLU A 1 115 ? 29.257 29.908 60.822 1.00 50.45 276 GLU A C 1
ATOM 793 O O . GLU A 1 115 ? 28.261 29.544 61.455 1.00 51.13 276 GLU A O 1
ATOM 799 N N . ASP A 1 116 ? 30.247 29.075 60.517 1.00 54.36 277 ASP A N 1
ATOM 800 C CA . ASP A 1 116 ? 30.235 27.691 60.968 1.00 55.61 277 ASP A CA 1
ATOM 801 C C . ASP A 1 116 ? 30.895 27.510 62.322 1.00 54.29 277 ASP A C 1
ATOM 802 O O . ASP A 1 116 ? 30.730 26.455 62.942 1.00 60.03 277 ASP A O 1
ATOM 807 N N . GLU A 1 117 ? 31.645 28.503 62.791 1.00 54.02 278 GLU A N 1
ATOM 808 C CA . GLU A 1 117 ? 32.071 28.485 64.181 1.00 48.13 278 GLU A CA 1
ATOM 809 C C . GLU A 1 117 ? 30.889 28.750 65.099 1.00 50.80 278 GLU A C 1
ATOM 810 O O . GLU A 1 117 ? 30.654 28.000 66.053 1.00 54.86 278 GLU A O 1
ATOM 816 N N . LEU A 1 118 ? 30.112 29.795 64.804 1.00 50.07 279 LEU A N 1
ATOM 817 C CA . LEU A 1 118 ? 28.930 30.085 65.610 1.00 51.58 279 LEU A CA 1
ATOM 818 C C . LEU A 1 118 ? 27.918 28.948 65.525 1.00 51.04 279 LEU A C 1
ATOM 819 O O . LEU A 1 118 ? 27.294 28.584 66.530 1.00 49.79 279 LEU A O 1
ATOM 824 N N . SER A 1 119 ? 27.748 28.368 64.339 1.00 56.93 280 SER A N 1
ATOM 825 C CA . SER A 1 119 ? 26.782 27.288 64.186 1.00 54.50 280 SER A CA 1
ATOM 826 C C . SER A 1 119 ? 27.207 26.020 64.912 1.00 51.51 280 SER A C 1
ATOM 827 O O . SER A 1 119 ? 26.436 25.057 64.945 1.00 47.26 280 SER A O 1
ATOM 830 N N . SER A 1 120 ? 28.411 26.000 65.486 1.00 60.33 281 SER A N 1
ATOM 831 C CA . SER A 1 120 ? 28.857 24.920 66.351 1.00 54.94 281 SER A CA 1
ATOM 832 C C . SER A 1 120 ? 28.454 25.120 67.810 1.00 54.48 281 SER A C 1
ATOM 833 O O . SER A 1 120 ? 28.594 24.181 68.604 1.00 55.14 281 SER A O 1
ATOM 836 N N . LEU A 1 121 ? 27.976 26.313 68.187 1.00 52.38 282 LEU A N 1
ATOM 837 C CA . LEU A 1 121 ? 27.317 26.518 69.472 1.00 47.77 282 LEU A CA 1
ATOM 838 C C . LEU A 1 121 ? 25.894 27.054 69.331 1.00 52.43 282 LEU A C 1
ATOM 839 O O . LEU A 1 121 ? 25.247 27.315 70.349 1.00 52.73 282 LEU A O 1
ATOM 844 N N . ALA A 1 122 ? 25.372 27.201 68.113 1.00 57.64 283 ALA A N 1
ATOM 845 C CA . ALA A 1 122 ? 23.981 27.629 67.935 1.00 56.12 283 ALA A CA 1
ATOM 846 C C . ALA A 1 122 ? 23.023 26.480 68.247 1.00 61.71 283 ALA A C 1
ATOM 847 O O . ALA A 1 122 ? 23.294 25.649 69.120 1.00 49.93 283 ALA A O 1
ATOM 849 N N . LYS A 1 159 ? 7.566 51.711 55.503 1.00 51.60 320 LYS A N 1
ATOM 850 C CA . LYS A 1 159 ? 6.105 51.877 55.572 1.00 61.71 320 LYS A CA 1
ATOM 851 C C . LYS A 1 159 ? 5.746 53.362 55.692 1.00 53.10 320 LYS A C 1
ATOM 852 O O . LYS A 1 159 ? 4.767 53.759 56.352 1.00 45.67 320 LYS A O 1
ATOM 858 N N . GLY A 1 160 ? 6.575 54.166 55.041 1.00 42.50 321 GLY A N 1
ATOM 859 C CA . GLY A 1 160 ? 6.383 55.583 54.860 1.00 30.76 321 GLY A CA 1
ATOM 860 C C . GLY A 1 160 ? 5.951 55.895 53.446 1.00 33.90 321 GLY A C 1
ATOM 861 O O . GLY A 1 160 ? 5.194 55.140 52.829 1.00 35.85 321 GLY A O 1
ATOM 862 N N . ARG A 1 161 ? 6.492 56.988 52.907 1.00 37.63 322 ARG A N 1
ATOM 863 C CA . ARG A 1 161 ? 5.937 57.591 51.701 1.00 32.30 322 ARG A CA 1
ATOM 864 C C . ARG A 1 161 ? 5.941 56.625 50.516 1.00 32.96 322 ARG A C 1
ATOM 865 O O . ARG A 1 161 ? 4.911 56.441 49.853 1.00 33.05 322 ARG A O 1
ATOM 873 N N . ALA A 1 162 ? 7.081 55.989 50.239 1.00 26.25 323 ALA A N 1
ATOM 874 C CA . ALA A 1 162 ? 7.166 55.154 49.044 1.00 19.98 323 ALA A CA 1
ATOM 875 C C . ALA A 1 162 ? 6.251 53.938 49.146 1.00 29.15 323 ALA A C 1
ATOM 876 O O . ALA A 1 162 ? 5.636 53.533 48.153 1.00 33.86 323 ALA A O 1
ATOM 878 N N . GLN A 1 163 ? 6.141 53.344 50.336 1.00 31.95 324 GLN A N 1
ATOM 879 C CA . GLN A 1 163 ? 5.225 52.222 50.510 1.00 27.31 324 GLN A CA 1
ATOM 880 C C . GLN A 1 163 ? 3.767 52.678 50.465 1.00 28.75 324 GLN A C 1
ATOM 881 O O . GLN A 1 163 ? 2.909 51.951 49.952 1.00 24.78 324 GLN A O 1
ATOM 887 N N . ASN A 1 164 ? 3.469 53.878 50.983 1.00 29.15 325 ASN A N 1
ATOM 888 C CA . ASN A 1 164 ? 2.129 54.446 50.830 1.00 33.21 325 ASN A CA 1
ATOM 889 C C . ASN A 1 164 ? 1.791 54.659 49.363 1.00 35.08 325 ASN A C 1
ATOM 890 O O . ASN A 1 164 ? 0.659 54.407 48.937 1.00 33.20 325 ASN A O 1
ATOM 895 N N . LEU A 1 165 ? 2.755 55.174 48.591 1.00 30.41 326 LEU A N 1
ATOM 896 C CA . LEU A 1 165 ? 2.596 55.311 47.147 1.00 27.39 326 LEU A CA 1
ATOM 897 C C . LEU A 1 165 ? 2.290 53.966 46.497 1.00 28.39 326 LEU A C 1
ATOM 898 O O . LEU A 1 165 ? 1.386 53.852 45.663 1.00 25.23 326 LEU A O 1
ATOM 903 N N . GLU A 1 166 ? 3.039 52.932 46.862 1.00 26.07 327 GLU A N 1
ATOM 904 C CA . GLU A 1 166 ? 2.756 51.625 46.292 1.00 27.96 327 GLU A CA 1
ATOM 905 C C . GLU A 1 166 ? 1.366 51.150 46.673 1.00 34.51 327 GLU A C 1
ATOM 906 O O . GLU A 1 166 ? 0.742 50.391 45.922 1.00 40.41 327 GLU A O 1
ATOM 912 N N . ASP A 1 167 ? 0.858 51.586 47.827 1.00 31.61 328 ASP A N 1
ATOM 913 C CA . ASP A 1 167 ? -0.448 51.120 48.273 1.00 28.51 328 ASP A CA 1
ATOM 914 C C . ASP A 1 167 ? -1.563 51.943 47.647 1.00 28.59 328 ASP A C 1
ATOM 915 O O . ASP A 1 167 ? -2.499 51.388 47.061 1.00 31.86 328 ASP A O 1
ATOM 920 N N . GLU A 1 168 ? -1.470 53.271 47.766 1.00 31.72 329 GLU A N 1
ATOM 921 C CA . GLU A 1 168 ? -2.352 54.188 47.049 1.00 32.58 329 GLU A CA 1
ATOM 922 C C . GLU A 1 168 ? -2.560 53.740 45.615 1.00 36.81 329 GLU A C 1
ATOM 923 O O . GLU A 1 168 ? -3.685 53.730 45.108 1.00 38.82 329 GLU A O 1
ATOM 929 N N . LEU A 1 169 ? -1.466 53.359 44.954 1.00 31.61 330 LEU A N 1
ATOM 930 C CA . LEU A 1 169 ? -1.532 52.908 43.570 1.00 29.90 330 LEU A CA 1
ATOM 931 C C . LEU A 1 169 ? -2.232 51.559 43.461 1.00 32.15 330 LEU A C 1
ATOM 932 O O . LEU A 1 169 ? -3.192 51.403 42.695 1.00 31.95 330 LEU A O 1
ATOM 937 N N . LEU A 1 170 ? -1.748 50.565 44.207 1.00 32.94 331 LEU A N 1
ATOM 938 C CA . LEU A 1 170 ? -2.341 49.237 44.161 1.00 27.98 331 LEU A CA 1
ATOM 939 C C . LEU A 1 170 ? -3.834 49.298 44.434 1.00 35.95 331 LEU A C 1
ATOM 940 O O . LEU A 1 170 ? -4.605 48.491 43.892 1.00 36.03 331 LEU A O 1
ATOM 945 N N . LYS A 1 171 ? -4.265 50.259 45.258 1.00 36.15 332 LYS A N 1
ATOM 946 C CA . LYS A 1 171 ? -5.691 50.420 45.517 1.00 38.39 332 LYS A CA 1
ATOM 947 C C . LYS A 1 171 ? -6.421 50.886 44.263 1.00 37.41 332 LYS A C 1
ATOM 948 O O . LYS A 1 171 ? -7.532 50.423 43.980 1.00 41.56 332 LYS A O 1
ATOM 954 N N . VAL A 1 172 ? -5.797 51.775 43.481 1.00 37.72 333 VAL A N 1
ATOM 955 C CA . VAL A 1 172 ? -6.373 52.186 42.199 1.00 40.61 333 VAL A CA 1
ATOM 956 C C . VAL A 1 172 ? -6.491 50.991 41.253 1.00 36.55 333 VAL A C 1
ATOM 957 O O . VAL A 1 172 ? -7.546 50.752 40.656 1.00 38.64 333 VAL A O 1
ATOM 961 N N . LEU A 1 173 ? -5.417 50.209 41.122 1.00 32.99 334 LEU A N 1
ATOM 962 C CA . LEU A 1 173 ? -5.400 49.133 40.134 1.00 35.60 334 LEU A CA 1
ATOM 963 C C . LEU A 1 173 ? -6.439 48.072 40.434 1.00 42.12 334 LEU A C 1
ATOM 964 O O . LEU A 1 173 ? -6.892 47.372 39.523 1.00 48.22 334 LEU A O 1
ATOM 969 N N . GLU A 1 174 ? -6.814 47.908 41.692 1.00 51.74 335 GLU A N 1
ATOM 970 C CA . GLU A 1 174 ? -7.889 46.970 41.961 1.00 50.95 335 GLU A CA 1
ATOM 971 C C . GLU A 1 174 ? -9.236 47.668 41.995 1.00 49.24 335 GLU A C 1
ATOM 972 O O . GLU A 1 174 ? -10.247 47.058 41.624 1.00 51.24 335 GLU A O 1
ATOM 978 N N . GLY A 1 175 ? -9.255 48.948 42.379 1.00 54.17 336 GLY A N 1
ATOM 979 C CA . GLY A 1 175 ? -10.462 49.743 42.398 1.00 53.30 336 GLY A CA 1
ATOM 980 C C . GLY A 1 175 ? -11.211 49.602 41.094 1.00 48.82 336 GLY A C 1
ATOM 981 O O . GLY A 1 175 ? -10.706 49.975 40.029 1.00 49.20 336 GLY A O 1
ATOM 982 N N . PRO A 1 176 ? -12.425 49.043 41.158 1.00 63.36 337 PRO A N 1
ATOM 983 C CA . PRO A 1 176 ? -13.143 48.609 39.934 1.00 48.99 337 PRO A CA 1
ATOM 984 C C . PRO A 1 176 ? -13.253 49.727 38.914 1.00 40.97 337 PRO A C 1
ATOM 985 O O . PRO A 1 176 ? -13.567 50.875 39.260 1.00 41.68 337 PRO A O 1
ATOM 989 N N . PRO A 1 177 ? -12.986 49.433 37.637 1.00 41.59 338 PRO A N 1
ATOM 990 C CA . PRO A 1 177 ? -12.638 48.115 37.074 1.00 37.63 338 PRO A CA 1
ATOM 991 C C . PRO A 1 177 ? -11.221 47.665 37.399 1.00 39.86 338 PRO A C 1
ATOM 992 O O . PRO A 1 177 ? -10.260 48.442 37.323 1.00 44.72 338 PRO A O 1
ATOM 996 N N . LYS A 1 178 ? -11.080 46.397 37.767 1.00 33.15 339 LYS A N 1
ATOM 997 C CA . LYS A 1 178 ? -9.770 45.865 38.100 1.00 39.94 339 LYS A CA 1
ATOM 998 C C . LYS A 1 178 ? -8.858 45.937 36.880 1.00 38.51 339 LYS A C 1
ATOM 999 O O . LYS A 1 178 ? -9.304 45.770 35.745 1.00 38.08 339 LYS A O 1
ATOM 1005 N N . ILE A 1 179 ? -7.577 46.207 37.125 1.00 38.45 340 ILE A N 1
ATOM 1006 C CA . ILE A 1 179 ? -6.578 46.432 36.089 1.00 33.26 340 ILE A CA 1
ATOM 1007 C C . ILE A 1 179 ? -5.604 45.262 36.109 1.00 37.18 340 ILE A C 1
ATOM 1008 O O . ILE A 1 179 ? -5.073 44.915 37.167 1.00 50.96 340 ILE A O 1
ATOM 1013 N N . ASP A 1 180 ? -5.355 44.667 34.951 1.00 35.30 341 ASP A N 1
ATOM 1014 C CA . ASP A 1 180 ? -4.634 43.405 34.878 1.00 36.98 341 ASP A CA 1
ATOM 1015 C C . ASP A 1 180 ? -3.163 43.642 34.569 1.00 40.51 341 ASP A C 1
ATOM 1016 O O . ASP A 1 180 ? -2.755 44.728 34.150 1.00 40.19 341 ASP A O 1
ATOM 1021 N N . GLU A 1 181 ? -2.363 42.591 34.764 1.00 40.84 342 GLU A N 1
ATOM 1022 C CA . GLU A 1 181 ? -0.915 42.750 34.688 1.00 37.28 342 GLU A CA 1
ATOM 1023 C C . GLU A 1 181 ? -0.483 43.200 33.298 1.00 40.51 342 GLU A C 1
ATOM 1024 O O . GLU A 1 181 ? 0.313 44.138 33.165 1.00 41.74 342 GLU A O 1
ATOM 1030 N N . GLU A 1 182 ? -1.012 42.558 32.246 1.00 41.04 343 GLU A N 1
ATOM 1031 C CA . GLU A 1 182 ? -0.712 43.012 30.888 1.00 40.94 343 GLU A CA 1
ATOM 1032 C C . GLU A 1 182 ? -1.121 44.461 30.698 1.00 34.53 343 GLU A C 1
ATOM 1033 O O . GLU A 1 182 ? -0.383 45.247 30.091 1.00 36.43 343 GLU A O 1
ATOM 1039 N N . GLN A 1 183 ? -2.298 44.836 31.196 1.00 26.35 344 GLN A N 1
ATOM 1040 C CA . GLN A 1 183 ? -2.705 46.226 31.043 1.00 34.13 344 GLN A CA 1
ATOM 1041 C C . GLN A 1 183 ? -1.713 47.174 31.691 1.00 34.33 344 GLN A C 1
ATOM 1042 O O . GLN A 1 183 ? -1.457 48.256 31.152 1.00 35.05 344 GLN A O 1
ATOM 1048 N N . GLN A 1 184 ? -1.104 46.763 32.809 1.00 32.54 345 GLN A N 1
ATOM 1049 C CA . GLN A 1 184 ? -0.160 47.632 33.509 1.00 31.81 345 GLN A CA 1
ATOM 1050 C C . GLN A 1 184 ? 1.019 48.045 32.628 1.00 31.93 345 GLN A C 1
ATOM 1051 O O . GLN A 1 184 ? 1.595 49.119 32.836 1.00 33.55 345 GLN A O 1
ATOM 1057 N N . LYS A 1 185 ? 1.387 47.227 31.640 1.00 25.50 346 LYS A N 1
ATOM 1058 C CA . LYS A 1 185 ? 2.444 47.603 30.708 1.00 27.54 346 LYS A CA 1
ATOM 1059 C C . LYS A 1 185 ? 2.057 48.773 29.812 1.00 27.58 346 LYS A C 1
ATOM 1060 O O . LYS A 1 185 ? 2.843 49.174 28.952 1.00 25.37 346 LYS A O 1
ATOM 1066 N N . TYR A 1 186 ? 0.853 49.335 30.013 1.00 30.17 347 TYR A N 1
ATOM 1067 C CA . TYR A 1 186 ? 0.340 50.364 29.119 1.00 25.17 347 TYR A CA 1
ATOM 1068 C C . TYR A 1 186 ? -0.308 51.533 29.841 1.00 30.46 347 TYR A C 1
ATOM 1069 O O . TYR A 1 186 ? -0.963 52.346 29.176 1.00 36.03 347 TYR A O 1
ATOM 1078 N N . ILE A 1 187 ? -0.186 51.648 31.165 1.00 27.89 348 ILE A N 1
ATOM 1079 C CA . ILE A 1 187 ? -0.577 52.870 31.870 1.00 23.26 348 ILE A CA 1
ATOM 1080 C C . ILE A 1 187 ? 0.669 53.611 32.322 1.00 27.43 348 ILE A C 1
ATOM 1081 O O . ILE A 1 187 ? 1.587 53.018 32.908 1.00 25.32 348 ILE A O 1
ATOM 1086 N N . LYS A 1 188 ? 0.672 54.916 32.093 1.00 21.27 349 LYS A N 1
ATOM 1087 C CA . LYS A 1 188 ? 1.710 55.770 32.634 1.00 23.86 349 LYS A CA 1
ATOM 1088 C C . LYS A 1 188 ? 1.371 56.187 34.063 1.00 27.72 349 LYS A C 1
ATOM 1089 O O . LYS A 1 188 ? 0.248 56.619 34.339 1.00 32.15 349 LYS A O 1
ATOM 1103 N N . ASN A 1 190 ? 1.102 58.562 37.252 1.00 32.13 351 ASN A N 1
ATOM 1104 C CA . ASN A 1 190 ? 0.554 59.920 37.308 1.00 32.24 351 ASN A CA 1
ATOM 1105 C C . ASN A 1 190 ? 0.597 60.373 38.775 1.00 31.98 351 ASN A C 1
ATOM 1106 O O . ASN A 1 190 ? -0.413 60.421 39.488 1.00 37.10 351 ASN A O 1
ATOM 1111 N N . VAL A 1 191 ? 1.797 60.730 39.228 1.00 36.78 352 VAL A N 1
ATOM 1112 C CA . VAL A 1 191 ? 2.043 61.150 40.604 1.00 36.65 352 VAL A CA 1
ATOM 1113 C C . VAL A 1 191 ? 2.485 62.608 40.609 1.00 35.70 352 VAL A C 1
ATOM 1114 O O . VAL A 1 191 ? 3.223 63.061 39.723 1.00 37.32 352 VAL A O 1
ATOM 1118 N N . ILE A 1 192 ? 2.009 63.341 41.604 1.00 36.72 353 ILE A N 1
ATOM 1119 C CA . ILE A 1 192 ? 2.421 64.712 41.868 1.00 40.38 353 ILE A CA 1
ATOM 1120 C C . ILE A 1 192 ? 2.847 64.751 43.324 1.00 39.92 353 ILE A C 1
ATOM 1121 O O . ILE A 1 192 ? 2.092 64.315 44.203 1.00 43.34 353 ILE A O 1
ATOM 1126 N N . PHE A 1 193 ? 4.048 65.247 43.589 1.00 34.47 354 PHE A N 1
ATOM 1127 C CA . PHE A 1 193 ? 4.397 65.430 44.988 1.00 33.52 354 PHE A CA 1
ATOM 1128 C C . PHE A 1 193 ? 5.346 66.599 45.214 1.00 35.04 354 PHE A C 1
ATOM 1129 O O . PHE A 1 193 ? 5.379 67.157 46.307 1.00 41.32 354 PHE A O 1
ATOM 1137 N N . ALA A 1 194 ? 6.100 66.993 44.188 1.00 38.16 355 ALA A N 1
ATOM 1138 C CA . ALA A 1 194 ? 7.121 68.016 44.388 1.00 40.94 355 ALA A CA 1
ATOM 1139 C C . ALA A 1 194 ? 6.518 69.371 44.761 1.00 48.28 355 ALA A C 1
ATOM 1140 O O . ALA A 1 194 ? 7.125 70.125 45.530 1.00 47.81 355 ALA A O 1
ATOM 1142 N N . GLU A 1 195 ? 5.331 69.698 44.245 1.00 46.74 356 GLU A N 1
ATOM 1143 C CA . GLU A 1 195 ? 4.707 70.969 44.599 1.00 47.01 356 GLU A CA 1
ATOM 1144 C C . GLU A 1 195 ? 4.149 70.972 46.015 1.00 52.33 356 GLU A C 1
ATOM 1145 O O . GLU A 1 195 ? 3.887 72.051 46.561 1.00 51.17 356 GLU A O 1
ATOM 1151 N N . ASP A 1 196 ? 3.958 69.793 46.614 1.00 45.31 357 ASP A N 1
ATOM 1152 C CA . ASP A 1 196 ? 3.402 69.659 47.954 1.00 41.20 357 ASP A CA 1
ATOM 1153 C C . ASP A 1 196 ? 4.444 69.809 49.058 1.00 46.74 357 ASP A C 1
ATOM 1154 O O . ASP A 1 196 ? 4.141 69.474 50.208 1.00 47.76 357 ASP A O 1
ATOM 1159 N N . LEU A 1 197 ? 5.656 70.279 48.747 1.00 38.14 358 LEU A N 1
ATOM 1160 C CA . LEU A 1 197 ? 6.726 70.320 49.737 1.00 34.58 358 LEU A CA 1
ATOM 1161 C C . LEU A 1 197 ? 6.314 71.253 50.871 1.00 45.70 358 LEU A C 1
ATOM 1162 O O . LEU A 1 197 ? 6.355 72.480 50.725 1.00 53.41 358 LEU A O 1
ATOM 1167 N N . GLU A 1 198 ? 5.897 70.671 51.992 1.00 42.88 359 GLU A N 1
ATOM 1168 C CA . GLU A 1 198 ? 5.521 71.428 53.180 1.00 43.60 359 GLU A CA 1
ATOM 1169 C C . GLU A 1 198 ? 6.725 72.167 53.771 1.00 52.31 359 GLU A C 1
ATOM 1170 O O . GLU A 1 198 ? 7.868 71.707 53.681 1.00 54.93 359 GLU A O 1
ATOM 1176 N N . ILE A 1 199 ? 6.461 73.318 54.394 1.00 57.74 360 ILE A N 1
ATOM 1177 C CA . ILE A 1 199 ? 7.509 74.087 55.083 1.00 52.00 360 ILE A CA 1
ATOM 1178 C C . ILE A 1 199 ? 7.171 74.251 56.563 1.00 48.32 360 ILE A C 1
ATOM 1179 O O . ILE A 1 199 ? 7.901 73.779 57.438 1.00 52.74 360 ILE A O 1
ATOM 1192 N N . TYR B 2 2 ? 45.115 55.510 62.227 1.00 38.83 2 TYR B N 1
ATOM 1193 C CA . TYR B 2 2 ? 44.516 55.309 60.912 1.00 44.28 2 TYR B CA 1
ATOM 1194 C C . TYR B 2 2 ? 45.514 55.547 59.779 1.00 43.70 2 TYR B C 1
ATOM 1195 O O . TYR B 2 2 ? 45.144 56.006 58.698 1.00 49.45 2 TYR B O 1
ATOM 1204 N N . GLU B 2 3 ? 46.786 55.243 60.022 1.00 39.75 3 GLU B N 1
ATOM 1205 C CA . GLU B 2 3 ? 47.785 55.293 58.965 1.00 38.21 3 GLU B CA 1
ATOM 1206 C C . GLU B 2 3 ? 47.392 54.372 57.817 1.00 39.18 3 GLU B C 1
ATOM 1207 O O . GLU B 2 3 ? 47.283 54.802 56.663 1.00 41.29 3 GLU B O 1
ATOM 1221 N N . PHE B 2 5 ? 44.630 53.353 57.031 1.00 38.96 5 PHE B N 1
ATOM 1222 C CA . PHE B 2 5 ? 43.463 53.891 56.331 1.00 36.45 5 PHE B CA 1
ATOM 1223 C C . PHE B 2 5 ? 43.859 55.000 55.363 1.00 40.77 5 PHE B C 1
ATOM 1224 O O . PHE B 2 5 ? 43.455 54.992 54.192 1.00 40.86 5 PHE B O 1
ATOM 1232 N N . LEU B 2 6 ? 44.623 55.982 55.855 1.00 39.30 6 LEU B N 1
ATOM 1233 C CA . LEU B 2 6 ? 45.005 57.130 55.042 1.00 34.71 6 LEU B CA 1
ATOM 1234 C C . LEU B 2 6 ? 45.873 56.730 53.857 1.00 45.89 6 LEU B C 1
ATOM 1235 O O . LEU B 2 6 ? 45.810 57.377 52.804 1.00 49.08 6 LEU B O 1
ATOM 1240 N N . PHE B 2 7 ? 46.703 55.688 54.002 1.00 41.27 7 PHE B N 1
ATOM 1241 C CA . PHE B 2 7 ? 47.680 55.401 52.953 1.00 50.27 7 PHE B CA 1
ATOM 1242 C C . PHE B 2 7 ? 47.014 54.796 51.723 1.00 50.89 7 PHE B C 1
ATOM 1243 O O . PHE B 2 7 ? 47.266 55.237 50.594 1.00 53.15 7 PHE B O 1
ATOM 1251 N N . ASN B 2 8 ? 46.157 53.787 51.925 1.00 46.44 8 ASN B N 1
ATOM 1252 C CA . ASN B 2 8 ? 45.438 53.161 50.820 1.00 40.31 8 ASN B CA 1
ATOM 1253 C C . ASN B 2 8 ? 44.479 54.123 50.123 1.00 42.30 8 ASN B C 1
ATOM 1254 O O . ASN B 2 8 ? 43.915 53.764 49.083 1.00 41.99 8 ASN B O 1
ATOM 1259 N N . SER B 2 9 ? 44.265 55.320 50.664 1.00 36.65 9 SER B N 1
ATOM 1260 C CA . SER B 2 9 ? 43.504 56.346 49.962 1.00 40.87 9 SER B CA 1
ATOM 1261 C C . SER B 2 9 ? 44.453 57.117 49.062 1.00 49.01 9 SER B C 1
ATOM 1262 O O . SER B 2 9 ? 45.316 57.860 49.544 1.00 48.41 9 SER B O 1
ATOM 1265 N N . VAL B 2 10 ? 44.292 56.950 47.772 1.00 53.01 10 VAL B N 1
ATOM 1266 C CA . VAL B 2 10 ? 44.969 57.794 46.803 1.00 59.37 10 VAL B CA 1
ATOM 1267 C C . VAL B 2 10 ? 43.963 58.825 46.319 1.00 55.04 10 VAL B C 1
ATOM 1268 O O . VAL B 2 10 ? 42.760 58.553 46.237 1.00 53.80 10 VAL B O 1
ATOM 1272 N N . ASN B 2 11 ? 44.457 60.030 46.029 1.00 62.00 11 ASN B N 1
ATOM 1273 C CA . ASN B 2 11 ? 43.616 61.188 45.729 1.00 58.48 11 ASN B CA 1
ATOM 1274 C C . ASN B 2 11 ? 42.706 61.505 46.913 1.00 51.91 11 ASN B C 1
ATOM 1275 O O . ASN B 2 11 ? 41.510 61.185 46.904 1.00 49.56 11 ASN B O 1
ATOM 1280 N N . SER B 2 12 ? 43.280 62.116 47.946 1.00 46.68 12 SER B N 1
ATOM 1281 C CA . SER B 2 12 ? 42.535 62.673 49.063 1.00 38.56 12 SER B CA 1
ATOM 1282 C C . SER B 2 12 ? 42.450 64.183 48.898 1.00 36.95 12 SER B C 1
ATOM 1283 O O . SER B 2 12 ? 43.325 64.802 48.289 1.00 46.24 12 SER B O 1
ATOM 1286 N N . LYS B 2 13 ? 41.380 64.780 49.454 1.00 33.44 13 LYS B N 1
ATOM 1287 C CA . LYS B 2 13 ? 41.080 66.207 49.274 1.00 33.52 13 LYS B CA 1
ATOM 1288 C C . LYS B 2 13 ? 40.471 66.709 50.591 1.00 39.21 13 LYS B C 1
ATOM 1289 O O . LYS B 2 13 ? 39.252 66.800 50.763 1.00 44.79 13 LYS B O 1
ATOM 1295 N N . ILE B 2 14 ? 41.339 67.018 51.553 1.00 33.27 14 ILE B N 1
ATOM 1296 C CA . ILE B 2 14 ? 40.869 67.561 52.821 1.00 37.81 14 ILE B CA 1
ATOM 1297 C C . ILE B 2 14 ? 40.257 68.926 52.557 1.00 40.01 14 ILE B C 1
ATOM 1298 O O . ILE B 2 14 ? 40.905 69.812 51.991 1.00 43.83 14 ILE B O 1
ATOM 1303 N N . THR B 2 15 ? 38.997 69.093 52.943 1.00 39.74 15 THR B N 1
ATOM 1304 C CA . THR B 2 15 ? 38.315 70.361 52.758 1.00 45.10 15 THR B CA 1
ATOM 1305 C C . THR B 2 15 ? 38.338 71.228 54.008 1.00 44.34 15 THR B C 1
ATOM 1306 O O . THR B 2 15 ? 38.059 72.428 53.914 1.00 48.46 15 THR B O 1
ATOM 1310 N N . GLN B 2 16 ? 38.674 70.659 55.164 1.00 45.85 16 GLN B N 1
ATOM 1311 C CA . GLN B 2 16 ? 38.661 71.402 56.418 1.00 44.31 16 GLN B CA 1
ATOM 1312 C C . GLN B 2 16 ? 39.391 70.633 57.511 1.00 45.46 16 GLN B C 1
ATOM 1313 O O . GLN B 2 16 ? 38.822 69.715 58.109 1.00 44.06 16 GLN B O 1
ATOM 1319 N N . ASN B 2 17 ? 40.651 70.980 57.772 1.00 51.97 17 ASN B N 1
ATOM 1320 C CA . ASN B 2 17 ? 41.369 70.327 58.857 1.00 54.38 17 ASN B CA 1
ATOM 1321 C C . ASN B 2 17 ? 40.623 70.568 60.161 1.00 53.75 17 ASN B C 1
ATOM 1322 O O . ASN B 2 17 ? 40.025 71.628 60.368 1.00 59.99 17 ASN B O 1
ATOM 1327 N N . VAL B 2 18 ? 40.608 69.566 61.013 1.00 49.30 18 VAL B N 1
ATOM 1328 C CA . VAL B 2 18 ? 39.661 69.530 62.118 1.00 50.15 18 VAL B CA 1
ATOM 1329 C C . VAL B 2 18 ? 40.204 70.316 63.302 1.00 56.87 18 VAL B C 1
ATOM 1330 O O . VAL B 2 18 ? 41.387 70.216 63.660 1.00 50.68 18 VAL B O 1
ATOM 1334 N N . ASN B 2 19 ? 39.310 71.093 63.915 1.00 57.47 19 ASN B N 1
ATOM 1335 C CA . ASN B 2 19 ? 39.558 71.920 65.085 1.00 47.35 19 ASN B CA 1
ATOM 1336 C C . ASN B 2 19 ? 39.589 71.060 66.342 1.00 57.17 19 ASN B C 1
ATOM 1337 O O . ASN B 2 19 ? 39.759 69.839 66.265 1.00 53.01 19 ASN B O 1
ATOM 1342 N N . GLU B 2 20 ? 39.434 71.697 67.497 1.00 61.23 20 GLU B N 1
ATOM 1343 C CA . GLU B 2 20 ? 39.087 71.079 68.775 1.00 52.01 20 GLU B CA 1
ATOM 1344 C C . GLU B 2 20 ? 37.728 71.539 69.285 1.00 50.65 20 GLU B C 1
ATOM 1345 O O . GLU B 2 20 ? 37.001 70.759 69.906 1.00 49.90 20 GLU B O 1
ATOM 1351 N N . GLU B 2 21 ? 37.350 72.790 69.021 1.00 45.96 21 GLU B N 1
ATOM 1352 C CA . GLU B 2 21 ? 35.995 73.205 69.349 1.00 43.64 21 GLU B CA 1
ATOM 1353 C C . GLU B 2 21 ? 34.993 72.435 68.494 1.00 48.22 21 GLU B C 1
ATOM 1354 O O . GLU B 2 21 ? 33.877 72.146 68.948 1.00 39.88 21 GLU B O 1
ATOM 1360 N N . PHE B 2 22 ? 35.400 72.063 67.272 1.00 49.54 22 PHE B N 1
ATOM 1361 C CA . PHE B 2 22 ? 34.633 71.127 66.447 1.00 47.66 22 PHE B CA 1
ATOM 1362 C C . PHE B 2 22 ? 34.446 69.793 67.165 1.00 47.00 22 PHE B C 1
ATOM 1363 O O . PHE B 2 22 ? 33.319 69.308 67.321 1.00 41.88 22 PHE B O 1
ATOM 1371 N N . ILE B 2 23 ? 35.550 69.199 67.634 1.00 48.41 23 ILE B N 1
ATOM 1372 C CA . ILE B 2 23 ? 35.495 67.925 68.347 1.00 40.15 23 ILE B CA 1
ATOM 1373 C C . ILE B 2 23 ? 34.678 68.045 69.630 1.00 44.95 23 ILE B C 1
ATOM 1374 O O . ILE B 2 23 ? 33.953 67.116 70.014 1.00 46.95 23 ILE B O 1
ATOM 1379 N N . LEU B 2 24 ? 34.777 69.180 70.316 1.00 42.43 24 LEU B N 1
ATOM 1380 C CA . LEU B 2 24 ? 33.982 69.352 71.525 1.00 43.14 24 LEU B CA 1
ATOM 1381 C C . LEU B 2 24 ? 32.512 69.603 71.218 1.00 45.13 24 LEU B C 1
ATOM 1382 O O . LEU B 2 24 ? 31.663 69.401 72.096 1.00 42.28 24 LEU B O 1
ATOM 1387 N N . LYS B 2 25 ? 32.195 70.044 69.998 1.00 40.42 25 LYS B N 1
ATOM 1388 C CA . LYS B 2 25 ? 30.800 70.182 69.608 1.00 33.30 25 LYS B CA 1
ATOM 1389 C C . LYS B 2 25 ? 30.060 68.848 69.696 1.00 32.54 25 LYS B C 1
ATOM 1390 O O . LYS B 2 25 ? 28.858 68.826 69.968 1.00 27.54 25 LYS B O 1
ATOM 1396 N N . TYR B 2 26 ? 30.764 67.728 69.509 1.00 37.87 26 TYR B N 1
ATOM 1397 C CA . TYR B 2 26 ? 30.145 66.410 69.401 1.00 36.81 26 TYR B CA 1
ATOM 1398 C C . TYR B 2 26 ? 30.507 65.476 70.554 1.00 43.57 26 TYR B C 1
ATOM 1399 O O . TYR B 2 26 ? 30.183 64.277 70.501 1.00 31.98 26 TYR B O 1
ATOM 1408 N N . SER B 2 27 ? 31.169 66.003 71.591 1.00 42.65 27 SER B N 1
ATOM 1409 C CA . SER B 2 27 ? 31.534 65.221 72.770 1.00 35.52 27 SER B CA 1
ATOM 1410 C C . SER B 2 27 ? 30.332 64.511 73.381 1.00 38.91 27 SER B C 1
ATOM 1411 O O . SER B 2 27 ? 30.454 63.390 73.892 1.00 34.89 27 SER B O 1
ATOM 1414 N N . ASP B 2 28 ? 29.162 65.159 73.349 1.00 33.06 28 ASP B N 1
ATOM 1415 C CA . ASP B 2 28 ? 27.944 64.535 73.854 1.00 35.49 28 ASP B CA 1
ATOM 1416 C C . ASP B 2 28 ? 27.526 63.316 73.020 1.00 40.45 28 ASP B C 1
ATOM 1417 O O . ASP B 2 28 ? 26.883 62.396 73.544 1.00 38.84 28 ASP B O 1
ATOM 1422 N N . TYR B 2 29 ? 27.877 63.279 71.732 1.00 40.83 29 TYR B N 1
ATOM 1423 C CA . TYR B 2 29 ? 27.455 62.197 70.854 1.00 32.77 29 TYR B CA 1
ATOM 1424 C C . TYR B 2 29 ? 28.596 61.355 70.299 1.00 34.47 29 TYR B C 1
ATOM 1425 O O . TYR B 2 29 ? 28.327 60.318 69.683 1.00 34.20 29 TYR B O 1
ATOM 1434 N N . SER B 2 30 ? 29.853 61.747 70.500 1.00 35.27 30 SER B N 1
ATOM 1435 C CA . SER B 2 30 ? 30.948 60.994 69.903 1.00 30.35 30 SER B CA 1
ATOM 1436 C C . SER B 2 30 ? 31.481 59.909 70.827 1.00 29.07 30 SER B C 1
ATOM 1437 O O . SER B 2 30 ? 30.759 59.386 71.678 1.00 35.25 30 SER B O 1
ATOM 1440 N N . CYS B 2 31 ? 32.751 59.565 70.640 1.00 36.37 31 CYS B N 1
ATOM 1441 C CA . CYS B 2 31 ? 33.494 58.545 71.369 1.00 25.50 31 CYS B CA 1
ATOM 1442 C C . CYS B 2 31 ? 34.950 58.734 70.977 1.00 29.61 31 CYS B C 1
ATOM 1443 O O . CYS B 2 31 ? 35.244 59.391 69.975 1.00 35.21 31 CYS B O 1
ATOM 1446 N N . GLU B 2 32 ? 35.863 58.166 71.769 1.00 35.71 32 GLU B N 1
ATOM 1447 C CA . GLU B 2 32 ? 37.263 58.548 71.588 1.00 39.25 32 GLU B CA 1
ATOM 1448 C C . GLU B 2 32 ? 37.831 58.046 70.268 1.00 40.72 32 GLU B C 1
ATOM 1449 O O . GLU B 2 32 ? 38.590 58.771 69.610 1.00 41.65 32 GLU B O 1
ATOM 1455 N N . GLN B 2 33 ? 37.483 56.819 69.857 1.00 40.24 33 GLN B N 1
ATOM 1456 C CA . GLN B 2 33 ? 37.990 56.313 68.579 1.00 37.40 33 GLN B CA 1
ATOM 1457 C C . GLN B 2 33 ? 37.579 57.204 67.421 1.00 34.96 33 GLN B C 1
ATOM 1458 O O . GLN B 2 33 ? 38.307 57.306 66.428 1.00 36.88 33 GLN B O 1
ATOM 1464 N N . LEU B 2 34 ? 36.412 57.840 67.522 1.00 32.06 34 LEU B N 1
ATOM 1465 C CA . LEU B 2 34 ? 35.974 58.762 66.490 1.00 33.17 34 LEU B CA 1
ATOM 1466 C C . LEU B 2 34 ? 36.561 60.149 66.698 1.00 34.11 34 LEU B C 1
ATOM 1467 O O . LEU B 2 34 ? 36.806 60.862 65.721 1.00 37.63 34 LEU B O 1
ATOM 1472 N N . ASN B 2 35 ? 36.808 60.549 67.947 1.00 37.66 35 ASN B N 1
ATOM 1473 C CA . ASN B 2 35 ? 37.468 61.832 68.179 1.00 39.59 35 ASN B CA 1
ATOM 1474 C C . ASN B 2 35 ? 38.917 61.790 67.714 1.00 42.09 35 ASN B C 1
ATOM 1475 O O . ASN B 2 35 ? 39.426 62.775 67.164 1.00 44.62 35 ASN B O 1
ATOM 1480 N N . SER B 2 36 ? 39.603 60.661 67.925 1.00 36.27 36 SER B N 1
ATOM 1481 C CA . SER B 2 36 ? 40.966 60.563 67.419 1.00 37.38 36 SER B CA 1
ATOM 1482 C C . SER B 2 36 ? 40.979 60.470 65.901 1.00 39.84 36 SER B C 1
ATOM 1483 O O . SER B 2 36 ? 41.933 60.930 65.267 1.00 41.04 36 SER B O 1
ATOM 1486 N N . LEU B 2 37 ? 39.930 59.906 65.298 1.00 42.47 37 LEU B N 1
ATOM 1487 C CA . LEU B 2 37 ? 39.847 59.910 63.841 1.00 41.58 37 LEU B CA 1
ATOM 1488 C C . LEU B 2 37 ? 39.731 61.336 63.307 1.00 40.20 37 LEU B C 1
ATOM 1489 O O . LEU B 2 37 ? 40.506 61.751 62.437 1.00 43.14 37 LEU B O 1
ATOM 1494 N N . TRP B 2 38 ? 38.781 62.110 63.829 1.00 30.04 38 TRP B N 1
ATOM 1495 C CA . TRP B 2 38 ? 38.723 63.517 63.467 1.00 32.13 38 TRP B CA 1
ATOM 1496 C C . TRP B 2 38 ? 40.048 64.216 63.715 1.00 36.72 38 TRP B C 1
ATOM 1497 O O . TRP B 2 38 ? 40.319 65.243 63.092 1.00 42.50 38 TRP B O 1
ATOM 1508 N N . LYS B 2 39 ? 40.884 63.684 64.605 1.00 38.86 39 LYS B N 1
ATOM 1509 C CA . LYS B 2 39 ? 42.197 64.282 64.835 1.00 44.18 39 LYS B CA 1
ATOM 1510 C C . LYS B 2 39 ? 43.210 63.886 63.751 1.00 44.38 39 LYS B C 1
ATOM 1511 O O . LYS B 2 39 ? 44.039 64.710 63.344 1.00 36.77 39 LYS B O 1
ATOM 1517 N N . GLU B 2 40 ? 43.152 62.639 63.264 1.00 44.25 40 GLU B N 1
ATOM 1518 C CA . GLU B 2 40 ? 44.074 62.149 62.239 1.00 45.17 40 GLU B CA 1
ATOM 1519 C C . GLU B 2 40 ? 43.604 62.425 60.818 1.00 46.02 40 GLU B C 1
ATOM 1520 O O . GLU B 2 40 ? 44.418 62.374 59.889 1.00 42.14 40 GLU B O 1
ATOM 1526 N N . VAL B 2 41 ? 42.316 62.700 60.631 1.00 47.26 41 VAL B N 1
ATOM 1527 C CA . VAL B 2 41 ? 41.691 62.757 59.315 1.00 39.92 41 VAL B CA 1
ATOM 1528 C C . VAL B 2 41 ? 40.734 63.935 59.318 1.00 43.14 41 VAL B C 1
ATOM 1529 O O . VAL B 2 41 ? 39.821 63.987 60.147 1.00 51.23 41 VAL B O 1
ATOM 1533 N N . GLY B 2 42 ? 40.929 64.870 58.416 1.00 38.12 42 GLY B N 1
ATOM 1534 C CA . GLY B 2 42 ? 40.044 66.011 58.358 1.00 41.76 42 GLY B CA 1
ATOM 1535 C C . GLY B 2 42 ? 38.867 65.761 57.443 1.00 40.16 42 GLY B C 1
ATOM 1536 O O . GLY B 2 42 ? 38.831 64.786 56.699 1.00 45.74 42 GLY B O 1
ATOM 1537 N N . LEU B 2 43 ? 37.897 66.666 57.503 1.00 37.21 43 LEU B N 1
ATOM 1538 C CA . LEU B 2 43 ? 36.748 66.582 56.611 1.00 35.60 43 LEU B CA 1
ATOM 1539 C C . LEU B 2 43 ? 37.201 66.704 55.158 1.00 36.64 43 LEU B C 1
ATOM 1540 O O . LEU B 2 43 ? 37.768 67.729 54.766 1.00 36.79 43 LEU B O 1
ATOM 1545 N N . GLY B 2 44 ? 36.963 65.661 54.366 1.00 39.44 44 GLY B N 1
ATOM 1546 C CA . GLY B 2 44 ? 37.272 65.724 52.946 1.00 35.44 44 GLY B CA 1
ATOM 1547 C C . GLY B 2 44 ? 36.910 64.443 52.222 1.00 34.88 44 GLY B C 1
ATOM 1548 O O . GLY B 2 44 ? 36.258 63.553 52.770 1.00 35.03 44 GLY B O 1
ATOM 1549 N N . SER B 2 45 ? 37.349 64.368 50.965 1.00 41.79 45 SER B N 1
ATOM 1550 C CA . SER B 2 45 ? 37.138 63.201 50.114 1.00 33.62 45 SER B CA 1
ATOM 1551 C C . SER B 2 45 ? 38.313 62.242 50.220 1.00 28.52 45 SER B C 1
ATOM 1552 O O . SER B 2 45 ? 39.467 62.662 50.282 1.00 39.77 45 SER B O 1
ATOM 1555 N N . TYR B 2 46 ? 38.017 60.951 50.217 1.00 30.12 46 TYR B N 1
ATOM 1556 C CA . TYR B 2 46 ? 39.037 59.924 50.372 1.00 32.28 46 TYR B CA 1
ATOM 1557 C C . TYR B 2 46 ? 38.703 58.770 49.440 1.00 33.59 46 TYR B C 1
ATOM 1558 O O . TYR B 2 46 ? 37.542 58.570 49.082 1.00 39.47 46 TYR B O 1
ATOM 1567 N N . TYR B 2 47 ? 39.7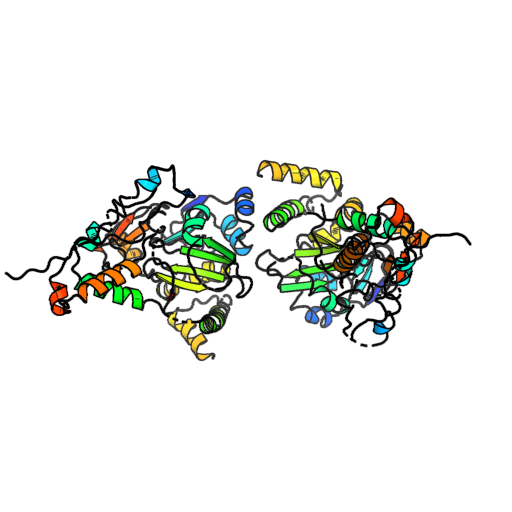24 58.013 49.044 1.00 28.68 47 TYR B N 1
ATOM 1568 C CA . TYR B 2 47 ? 39.550 56.878 48.141 1.00 30.10 47 TYR B CA 1
ATOM 1569 C C . TYR B 2 47 ? 38.842 57.312 46.852 1.00 31.56 47 TYR B C 1
ATOM 1570 O O . TYR B 2 47 ? 37.793 56.783 46.469 1.00 29.32 47 TYR B O 1
ATOM 1579 N N . ASN B 2 48 ? 39.434 58.313 46.192 1.00 37.04 48 ASN B N 1
ATOM 1580 C CA . ASN B 2 48 ? 39.001 58.745 44.859 1.00 38.91 48 ASN B CA 1
ATOM 1581 C C . ASN B 2 48 ? 37.583 59.308 44.888 1.00 31.24 48 ASN B C 1
ATOM 1582 O O . ASN B 2 48 ? 36.788 59.079 43.975 1.00 33.83 48 ASN B O 1
ATOM 1587 N N . GLY B 2 49 ? 37.259 60.045 45.945 1.00 27.16 49 GLY B N 1
ATOM 1588 C CA . GLY B 2 49 ? 35.951 60.640 46.083 1.00 26.82 49 GLY B CA 1
ATOM 1589 C C . GLY B 2 49 ? 34.892 59.710 46.616 1.00 24.57 49 GLY B C 1
ATOM 1590 O O . GLY B 2 49 ? 33.814 60.179 47.011 1.00 24.87 49 GLY B O 1
ATOM 1591 N N . LEU B 2 50 ? 35.171 58.409 46.660 1.00 23.38 50 LEU B N 1
ATOM 1592 C CA . LEU B 2 50 ? 34.185 57.451 47.136 1.00 21.33 50 LEU B CA 1
ATOM 1593 C C . LEU B 2 50 ? 33.699 57.792 48.547 1.00 25.81 50 LEU B C 1
ATOM 1594 O O . LEU B 2 50 ? 32.513 57.633 48.851 1.00 25.36 50 LEU B O 1
ATOM 1599 N N . PHE B 2 51 ? 34.590 58.276 49.416 1.00 27.90 51 PHE B N 1
ATOM 1600 C CA . PHE B 2 51 ? 34.306 58.433 50.840 1.00 24.96 51 PHE B CA 1
ATOM 1601 C C . PHE B 2 51 ? 34.450 59.887 51.263 1.00 21.65 51 PHE B C 1
ATOM 1602 O O . PHE B 2 51 ? 35.364 60.584 50.821 1.00 26.70 51 PHE B O 1
ATOM 1610 N N . LYS B 2 52 ? 33.535 60.347 52.110 1.00 21.04 52 LYS B N 1
ATOM 1611 C CA . LYS B 2 52 ? 33.454 61.756 52.488 1.00 26.29 52 LYS B CA 1
ATOM 1612 C C . LYS B 2 52 ? 33.281 61.853 54.002 1.00 31.55 52 LYS B C 1
ATOM 1613 O O . LYS B 2 52 ? 32.216 61.510 54.535 1.00 25.54 52 LYS B O 1
ATOM 1619 N N . ILE B 2 53 ? 34.327 62.315 54.690 1.00 32.70 53 ILE B N 1
ATOM 1620 C CA . ILE B 2 53 ? 34.252 62.603 56.121 1.00 26.54 53 ILE B CA 1
ATOM 1621 C C . ILE B 2 53 ? 33.559 63.951 56.281 1.00 28.55 53 ILE B C 1
ATOM 1622 O O . ILE B 2 53 ? 34.090 64.986 55.875 1.00 30.71 53 ILE B O 1
ATOM 1627 N N . ILE B 2 54 ? 32.372 63.946 56.870 1.00 25.76 54 ILE B N 1
ATOM 1628 C CA . ILE B 2 54 ? 31.458 65.069 56.745 1.00 31.32 54 ILE B CA 1
ATOM 1629 C C . ILE B 2 54 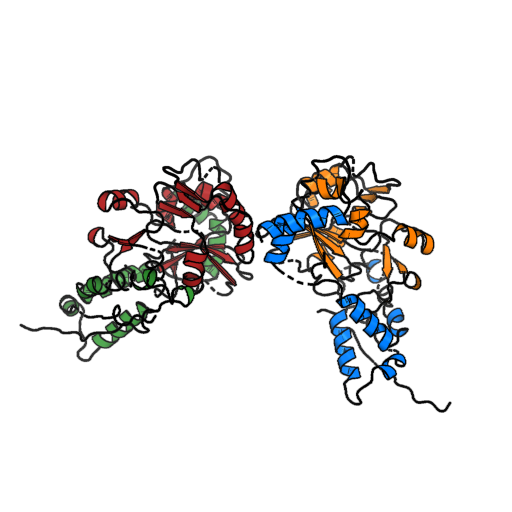? 31.336 65.808 58.077 1.00 29.32 54 ILE B C 1
ATOM 1630 O O . ILE B 2 54 ? 31.761 65.333 59.130 1.00 26.68 54 ILE B O 1
ATOM 1635 N N . GLU B 2 55 ? 30.755 66.993 58.010 1.00 28.46 55 GLU B N 1
ATOM 1636 C CA . GLU B 2 55 ? 30.291 67.679 59.200 1.00 32.15 55 GLU B CA 1
ATOM 1637 C C . GLU B 2 55 ? 29.085 66.932 59.744 1.00 31.11 55 GLU B C 1
ATOM 1638 O O . GLU B 2 55 ? 28.030 66.936 59.096 1.00 32.35 55 GLU B O 1
ATOM 1644 N N . PRO B 2 56 ? 29.182 66.281 60.896 1.00 32.09 56 PRO B N 1
ATOM 1645 C CA . PRO B 2 56 ? 28.024 65.532 61.405 1.00 35.14 56 PRO B CA 1
ATOM 1646 C C . PRO B 2 56 ? 26.729 66.326 61.447 1.00 33.44 56 PRO B C 1
ATOM 1647 O O . PRO B 2 56 ? 25.666 65.746 61.194 1.00 37.63 56 PRO B O 1
ATOM 1651 N N . ASN B 2 57 ? 26.775 67.630 61.736 1.00 33.65 57 ASN B N 1
ATOM 1652 C CA . ASN B 2 57 ? 25.527 68.378 61.878 1.00 36.49 57 ASN B CA 1
ATOM 1653 C C . ASN B 2 57 ? 24.841 68.620 60.540 1.00 39.04 57 ASN B C 1
ATOM 1654 O O . ASN B 2 57 ? 23.655 68.971 60.526 1.00 42.25 57 ASN B O 1
ATOM 1659 N N . ASP B 2 58 ? 25.551 68.426 59.424 1.00 38.98 58 ASP B N 1
ATOM 1660 C CA . ASP B 2 58 ? 24.916 68.502 58.114 1.00 33.50 58 ASP B CA 1
ATOM 1661 C C . ASP B 2 58 ? 23.819 67.453 57.977 1.00 36.93 58 ASP B C 1
ATOM 1662 O O . ASP B 2 58 ? 22.762 67.718 57.391 1.00 34.73 58 ASP B O 1
ATOM 1667 N N . LEU B 2 59 ? 24.036 66.263 58.543 1.00 36.87 59 LEU B N 1
ATOM 1668 C CA . LEU B 2 59 ? 23.082 65.169 58.449 1.00 31.43 59 LEU B CA 1
ATOM 1669 C C . LEU B 2 59 ? 22.463 64.766 59.776 1.00 28.27 59 LEU B C 1
ATOM 1670 O O . LEU B 2 59 ? 21.466 64.040 59.772 1.00 27.14 59 LEU B O 1
ATOM 1675 N N . LYS B 2 60 ? 23.023 65.191 60.907 1.00 29.88 60 LYS B N 1
ATOM 1676 C CA . LYS B 2 60 ? 22.616 64.581 62.166 1.00 36.44 60 LYS B CA 1
ATOM 1677 C C . LYS B 2 60 ? 21.136 64.820 62.456 1.00 36.48 60 LYS B C 1
ATOM 1678 O O . LYS B 2 60 ? 20.458 63.932 62.984 1.00 32.49 60 LYS B O 1
ATOM 1684 N N . ASP B 2 61 ? 20.603 65.975 62.061 1.00 40.27 61 ASP B N 1
ATOM 1685 C CA . ASP B 2 61 ? 19.180 66.221 62.255 1.00 34.44 61 ASP B CA 1
ATOM 1686 C C . ASP B 2 61 ? 18.333 65.378 61.310 1.00 34.51 61 ASP B C 1
ATOM 1687 O O . ASP B 2 61 ? 17.215 64.989 61.660 1.00 36.26 61 ASP B O 1
ATOM 1692 N N . ILE B 2 62 ? 18.852 65.079 60.118 1.00 41.69 62 ILE B N 1
ATOM 1693 C CA . ILE B 2 62 ? 18.088 64.330 59.125 1.00 29.27 62 ILE B CA 1
ATOM 1694 C C . ILE B 2 62 ? 17.863 62.899 59.585 1.00 35.95 62 ILE B C 1
ATOM 1695 O O . ILE B 2 62 ? 16.786 62.326 59.374 1.00 41.94 62 ILE B O 1
ATOM 1700 N N . ILE B 2 63 ? 18.868 62.292 60.217 1.00 36.03 63 ILE B N 1
ATOM 1701 C CA . ILE B 2 63 ? 18.857 60.855 60.455 1.00 35.01 63 ILE B CA 1
ATOM 1702 C C . ILE B 2 63 ? 18.576 60.485 61.901 1.00 35.11 63 ILE B C 1
ATOM 1703 O O . ILE B 2 63 ? 18.494 59.292 62.206 1.00 34.92 63 ILE B O 1
ATOM 1708 N N . ASN B 2 64 ? 18.407 61.446 62.803 1.00 42.30 64 ASN B N 1
ATOM 1709 C CA . ASN B 2 64 ? 18.102 61.050 64.176 1.00 38.35 64 ASN B CA 1
ATOM 1710 C C . ASN B 2 64 ? 16.637 60.670 64.365 1.00 42.75 64 ASN B C 1
ATOM 1711 O O . ASN B 2 64 ? 16.259 60.229 65.457 1.00 43.08 64 ASN B O 1
ATOM 1716 N N . GLN B 2 65 ? 15.814 60.819 63.332 1.00 47.07 65 GLN B N 1
ATOM 1717 C CA . GLN B 2 65 ? 14.466 60.270 63.309 1.00 46.94 65 GLN B CA 1
ATOM 1718 C C . GLN B 2 65 ? 14.439 58.826 62.813 1.00 42.83 65 GLN B C 1
ATOM 1719 O O . GLN B 2 65 ? 13.353 58.255 62.675 1.00 43.26 65 GLN B O 1
ATOM 1725 N N . CYS B 2 66 ? 15.604 58.231 62.542 1.00 36.11 66 CYS B N 1
ATOM 1726 C CA . CYS B 2 66 ? 15.715 56.890 61.971 1.00 29.24 66 CYS B CA 1
ATOM 1727 C C . CYS B 2 66 ? 15.697 55.833 63.070 1.00 34.63 66 CYS B C 1
ATOM 1728 O O . CYS B 2 66 ? 16.647 55.730 63.858 1.00 32.36 66 CYS B O 1
ATOM 1731 N N . TYR B 2 67 ? 14.643 55.015 63.094 1.00 32.84 67 TYR B N 1
ATOM 1732 C CA . TYR B 2 67 ? 14.601 53.859 63.983 1.00 24.80 67 TYR B CA 1
ATOM 1733 C C . TYR B 2 67 ? 15.568 52.790 63.496 1.00 24.84 67 TYR B C 1
ATOM 1734 O O . TYR B 2 67 ? 15.360 52.191 62.438 1.00 29.01 67 TYR B O 1
ATOM 1743 N N . ILE B 2 68 ? 16.610 52.532 64.272 1.00 26.37 68 ILE B N 1
ATOM 1744 C CA . ILE B 2 68 ? 17.519 51.420 64.034 1.00 24.93 68 ILE B CA 1
ATOM 1745 C C . ILE B 2 68 ? 17.302 50.316 65.050 1.00 24.27 68 ILE B C 1
ATOM 1746 O O . ILE B 2 68 ? 17.111 49.151 64.695 1.00 20.48 68 ILE B O 1
ATOM 1759 N N . ASP B 2 70 ? 15.902 49.490 69.399 1.00 28.89 70 ASP B N 1
ATOM 1760 C CA . ASP B 2 70 ? 15.336 49.991 70.645 1.00 28.62 70 ASP B CA 1
ATOM 1761 C C . ASP B 2 70 ? 16.436 50.572 71.524 1.00 26.50 70 ASP B C 1
ATOM 1762 O O . ASP B 2 70 ? 17.541 50.029 71.613 1.00 26.83 70 ASP B O 1
ATOM 1767 N N . ASP B 2 71 ? 16.129 51.701 72.150 1.00 23.08 71 ASP B N 1
ATOM 1768 C CA . ASP B 2 71 ? 16.971 52.334 73.154 1.00 22.88 71 ASP B CA 1
ATOM 1769 C C . ASP B 2 71 ? 18.221 52.969 72.558 1.00 21.95 71 ASP B C 1
ATOM 1770 O O . ASP B 2 71 ? 19.173 53.268 73.286 1.00 24.51 71 ASP B O 1
ATOM 1775 N N . ASP B 2 72 ? 18.244 53.191 71.246 1.00 22.13 72 ASP B N 1
ATOM 1776 C CA . ASP B 2 72 ? 19.204 54.131 70.685 1.00 21.94 72 ASP B CA 1
ATOM 1777 C C . ASP B 2 72 ? 19.040 55.476 71.378 1.00 24.60 72 ASP B C 1
ATOM 1778 O O . ASP B 2 72 ? 17.923 55.951 71.582 1.00 25.20 72 ASP B O 1
ATOM 1783 N N . GLU B 2 73 ? 20.157 56.090 71.742 1.00 22.73 73 GLU B N 1
ATOM 1784 C CA . GLU B 2 73 ? 20.144 57.411 72.343 1.00 20.83 73 GLU B CA 1
ATOM 1785 C C . GLU B 2 73 ? 20.591 58.524 71.406 1.00 28.16 73 GLU B C 1
ATOM 1786 O O . GLU B 2 73 ? 20.129 59.655 71.559 1.00 35.47 73 GLU B O 1
ATOM 1792 N N . SER B 2 74 ? 21.466 58.241 70.442 1.00 21.91 74 SER B N 1
ATOM 1793 C CA . SER B 2 74 ? 21.894 59.250 69.484 1.00 24.56 74 SER B CA 1
ATOM 1794 C C . SER B 2 74 ? 22.539 58.570 68.276 1.00 26.38 74 SER B C 1
ATOM 1795 O O . SER B 2 74 ? 23.204 57.537 68.417 1.00 22.36 74 SER B O 1
ATOM 1798 N N . LEU B 2 75 ? 22.331 59.158 67.095 1.00 23.02 75 LEU B N 1
ATOM 1799 C CA . LEU B 2 75 ? 22.965 58.726 65.854 1.00 21.44 75 LEU B CA 1
ATOM 1800 C C . LEU B 2 75 ? 23.851 59.858 65.358 1.00 26.67 75 LEU B C 1
ATOM 1801 O O . LEU B 2 75 ? 23.360 60.966 65.127 1.00 33.32 75 LEU B O 1
ATOM 1806 N N . LEU B 2 76 ? 25.150 59.592 65.196 1.00 21.52 76 LEU B N 1
ATOM 1807 C CA . LEU B 2 76 ? 26.115 60.621 64.801 1.00 17.63 76 LEU B CA 1
ATOM 1808 C C . LEU B 2 76 ? 26.691 60.280 63.436 1.00 20.76 76 LEU B C 1
ATOM 1809 O O . LEU B 2 76 ? 27.675 59.535 63.344 1.00 25.63 76 LEU B O 1
ATOM 1814 N N . PRO B 2 77 ? 26.117 60.795 62.350 1.00 21.81 77 PRO B N 1
ATOM 1815 C CA . PRO B 2 77 ? 26.696 60.535 61.023 1.00 19.25 77 PRO B CA 1
ATOM 1816 C C . PRO B 2 77 ? 28.085 61.148 60.895 1.00 18.82 77 PRO B C 1
ATOM 1817 O O . PRO B 2 77 ? 28.293 62.337 61.147 1.00 24.34 77 PRO B O 1
ATOM 1821 N N . PHE B 2 78 ? 29.044 60.333 60.501 1.00 14.90 78 PHE B N 1
ATOM 1822 C CA . PHE B 2 78 ? 30.398 60.829 60.393 1.00 19.32 78 PHE B CA 1
ATOM 1823 C C . PHE B 2 78 ? 31.039 60.603 59.031 1.00 25.97 78 PHE B C 1
ATOM 1824 O O . PHE B 2 78 ? 32.102 61.185 58.772 1.00 26.69 78 PHE B O 1
ATOM 1840 N N . CYS B 2 80 ? 30.174 59.392 54.531 1.00 21.24 80 CYS B N 1
ATOM 1841 C CA . CYS B 2 80 ? 29.228 59.173 53.442 1.00 18.62 80 CYS B CA 1
ATOM 1842 C C . CYS B 2 80 ? 29.951 58.559 52.261 1.00 15.65 80 CYS B C 1
ATOM 1843 O O . CYS B 2 80 ? 31.111 58.886 52.011 1.00 19.67 80 CYS B O 1
ATOM 1846 N N . THR B 2 81 ? 29.278 57.659 51.544 1.00 18.65 81 THR B N 1
ATOM 1847 C CA . THR B 2 81 ? 29.845 57.138 50.308 1.00 19.58 81 THR B CA 1
ATOM 1848 C C . THR B 2 81 ? 29.503 58.079 49.169 1.00 14.14 81 THR B C 1
ATOM 1849 O O . THR B 2 81 ? 28.796 59.071 49.344 1.00 22.70 81 THR B O 1
ATOM 1853 N N . ALA B 2 82 ? 30.009 57.766 47.985 1.00 16.32 82 ALA B N 1
ATOM 1854 C CA . ALA B 2 82 ? 29.724 58.567 46.798 1.00 22.70 82 ALA B CA 1
ATOM 1855 C C . ALA B 2 82 ? 28.335 58.311 46.233 1.00 23.88 82 ALA B C 1
ATOM 1856 O O . ALA B 2 82 ? 27.989 58.892 45.205 1.00 33.40 82 ALA B O 1
ATOM 1858 N N . PHE B 2 83 ? 27.537 57.459 46.874 1.00 23.90 83 PHE B N 1
ATOM 1859 C CA . PHE B 2 83 ? 26.173 57.183 46.460 1.00 21.47 83 PHE B CA 1
ATOM 1860 C C . PHE B 2 83 ? 25.139 57.734 47.436 1.00 25.16 83 PHE B C 1
ATOM 1861 O O . PHE B 2 83 ? 23.936 57.520 47.229 1.00 29.29 83 PHE B O 1
ATOM 1869 N N . GLY B 2 84 ? 25.565 58.426 48.496 1.00 18.94 84 GLY B N 1
ATOM 1870 C CA . GLY B 2 84 ? 24.647 58.970 49.477 1.00 21.05 84 GLY B CA 1
ATOM 1871 C C . GLY B 2 84 ? 24.432 58.119 50.715 1.00 22.93 84 GLY B C 1
ATOM 1872 O O . GLY B 2 84 ? 23.712 58.555 51.625 1.00 17.96 84 GLY B O 1
ATOM 1873 N N . ASP B 2 85 ? 25.018 56.922 50.773 1.00 20.10 85 ASP B N 1
ATOM 1874 C CA . ASP B 2 85 ? 24.943 56.081 51.961 1.00 19.58 85 ASP B CA 1
ATOM 1875 C C . ASP B 2 85 ? 25.629 56.755 53.149 1.00 21.66 85 ASP B C 1
ATOM 1876 O O . ASP B 2 85 ? 26.569 57.537 52.992 1.00 21.39 85 ASP B O 1
ATOM 1881 N N . VAL B 2 86 ? 25.159 56.436 54.351 1.00 14.79 86 VAL B N 1
ATOM 1882 C CA . VAL B 2 86 ? 25.523 57.172 55.551 1.00 18.08 86 VAL B CA 1
ATOM 1883 C C . VAL B 2 86 ? 26.091 56.205 56.580 1.00 18.03 86 VAL B C 1
ATOM 1884 O O . VAL B 2 86 ? 25.499 55.147 56.829 1.00 18.41 86 VAL B O 1
ATOM 1888 N N . PHE B 2 87 ? 27.244 56.562 57.160 1.00 16.85 87 PHE B N 1
ATOM 1889 C CA . PHE B 2 87 ? 27.787 55.905 58.351 1.00 21.46 87 PHE B CA 1
ATOM 1890 C C . PHE B 2 87 ? 27.475 56.757 59.578 1.00 21.06 87 PHE B C 1
ATOM 1891 O O . PHE B 2 87 ? 27.823 57.948 59.621 1.00 16.33 87 PHE B O 1
ATOM 1899 N N . ALA B 2 88 ? 26.844 56.147 60.578 1.00 14.67 88 ALA B N 1
ATOM 1900 C CA . ALA B 2 88 ? 26.525 56.844 61.816 1.00 18.36 88 ALA B CA 1
ATOM 1901 C C . ALA B 2 88 ? 27.102 56.080 62.997 1.00 18.06 88 ALA B C 1
ATOM 1902 O O . ALA B 2 88 ? 27.111 54.845 63.001 1.00 15.97 88 ALA B O 1
ATOM 1904 N N . TYR B 2 89 ? 27.603 56.824 63.985 1.00 20.23 89 TYR B N 1
ATOM 1905 C CA . TYR B 2 89 ? 27.955 56.271 65.290 1.00 18.66 89 TYR B CA 1
ATOM 1906 C C . TYR B 2 89 ? 26.723 56.368 66.186 1.00 19.61 89 TYR B C 1
ATOM 1907 O O . TYR B 2 89 ? 26.157 57.458 66.352 1.00 20.16 89 TYR B O 1
ATOM 1916 N N . VAL B 2 90 ? 26.301 55.234 66.748 1.00 16.75 90 VAL B N 1
ATOM 1917 C CA . VAL B 2 90 ? 25.047 55.133 67.491 1.00 19.05 90 VAL B CA 1
ATOM 1918 C C . VAL B 2 90 ? 25.343 54.789 68.947 1.00 19.70 90 VAL B C 1
ATOM 1919 O O . VAL B 2 90 ? 25.952 53.749 69.237 1.00 14.72 90 VAL B O 1
ATOM 1923 N N . LYS B 2 91 ? 24.888 55.646 69.864 1.00 18.38 91 LYS B N 1
ATOM 1924 C CA . LYS B 2 91 ? 25.008 55.361 71.291 1.00 22.09 91 LYS B CA 1
ATOM 1925 C C . LYS B 2 91 ? 23.792 54.565 71.769 1.00 22.47 91 LYS B C 1
ATOM 1926 O O . LYS B 2 91 ? 22.645 54.950 71.511 1.00 20.81 91 LYS B O 1
ATOM 1932 N N . ASN B 2 92 ? 24.047 53.430 72.425 1.00 20.97 92 ASN B N 1
ATOM 1933 C CA . ASN B 2 92 ? 22.982 52.531 72.878 1.00 21.00 92 ASN B CA 1
ATOM 1934 C C . ASN B 2 92 ? 23.489 51.762 74.091 1.00 23.70 92 ASN B C 1
ATOM 1935 O O . ASN B 2 92 ? 24.294 50.846 73.930 1.00 26.20 92 ASN B O 1
ATOM 1940 N N . LYS B 2 93 ? 23.008 52.092 75.293 1.00 22.90 93 LYS B N 1
ATOM 1941 C CA . LYS B 2 93 ? 23.579 51.439 76.466 1.00 23.61 93 LYS B CA 1
ATOM 1942 C C . LYS B 2 93 ? 22.969 50.067 76.733 1.00 24.71 93 LYS B C 1
ATOM 1943 O O . LYS B 2 93 ? 23.552 49.297 77.509 1.00 29.75 93 LYS B O 1
ATOM 1949 N N . ARG B 2 94 ? 21.841 49.721 76.094 1.00 20.62 94 ARG B N 1
ATOM 1950 C CA . ARG B 2 94 ? 21.328 48.356 76.209 1.00 17.62 94 ARG B CA 1
ATOM 1951 C C . ARG B 2 94 ? 22.086 47.409 75.289 1.00 19.89 94 ARG B C 1
ATOM 1952 O O . ARG B 2 94 ? 22.532 46.336 75.710 1.00 20.98 94 ARG B O 1
ATOM 1960 N N . PHE B 2 95 ? 22.239 47.790 74.029 1.00 21.20 95 PHE B N 1
ATOM 1961 C CA . PHE B 2 95 ? 22.943 46.953 73.074 1.00 22.63 95 PHE B CA 1
ATOM 1962 C C . PHE B 2 95 ? 24.452 47.175 73.096 1.00 18.84 95 PHE B C 1
ATOM 1963 O O . PHE B 2 95 ? 25.202 46.301 72.653 1.00 14.72 95 PHE B O 1
ATOM 1971 N N . GLY B 2 96 ? 24.911 48.278 73.657 1.00 19.60 96 GLY B N 1
ATOM 1972 C CA . GLY B 2 96 ? 26.268 48.713 73.392 1.00 20.16 96 GLY B CA 1
ATOM 1973 C C . GLY B 2 96 ? 26.315 49.606 72.171 1.00 17.95 96 GLY B C 1
ATOM 1974 O O . GLY B 2 96 ? 25.519 49.483 71.250 1.00 20.16 96 GLY B O 1
ATOM 1975 N N . ASN B 2 97 ? 27.252 50.546 72.178 1.00 19.00 97 ASN B N 1
ATOM 1976 C CA . ASN B 2 97 ? 27.424 51.416 71.026 1.00 17.39 97 ASN B CA 1
ATOM 1977 C C . ASN B 2 97 ? 27.873 50.622 69.799 1.00 21.53 97 ASN B C 1
ATOM 1978 O O . ASN B 2 97 ? 28.323 49.475 69.881 1.00 24.53 97 ASN B O 1
ATOM 1983 N N . TYR B 2 98 ? 27.749 51.252 68.643 1.00 21.54 98 TYR B N 1
ATOM 1984 C CA . TYR B 2 98 ? 27.931 50.536 67.392 1.00 19.84 98 TYR B CA 1
ATOM 1985 C C . TYR B 2 98 ? 27.839 51.546 66.265 1.00 18.00 98 TYR B C 1
ATOM 1986 O O . TYR B 2 98 ? 27.438 52.695 66.462 1.00 16.57 98 TYR B O 1
ATOM 1995 N N . VAL B 2 99 ? 28.228 51.101 65.081 1.00 20.64 99 VAL B N 1
ATOM 1996 C CA . VAL B 2 99 ? 28.119 51.889 63.868 1.00 16.80 99 VAL B CA 1
ATOM 1997 C C . VAL B 2 99 ? 27.008 51.280 63.035 1.00 17.93 99 VAL B C 1
ATOM 1998 O O . VAL B 2 99 ? 26.877 50.051 62.964 1.00 16.04 99 VAL B O 1
ATOM 2002 N N . VAL B 2 100 ? 26.181 52.138 62.444 1.00 16.37 100 VAL B N 1
ATOM 2003 C CA . VAL B 2 100 ? 25.186 51.719 61.468 1.00 17.44 100 VAL B CA 1
ATOM 2004 C C . VAL B 2 100 ? 25.600 52.233 60.095 1.00 17.24 100 VAL B C 1
ATOM 2005 O O . VAL B 2 100 ? 25.911 53.420 59.928 1.00 12.75 100 VAL B O 1
ATOM 2009 N N . PHE B 2 101 ? 25.642 51.328 59.122 1.00 21.10 101 PHE B N 1
ATOM 2010 C CA . PHE B 2 101 ? 25.749 51.696 57.714 1.00 21.02 101 PHE B CA 1
ATOM 2011 C C . PHE B 2 101 ? 24.337 51.687 57.145 1.00 17.38 101 PHE B C 1
ATOM 2012 O O . PHE B 2 101 ? 23.679 50.637 57.112 1.00 15.16 101 PHE B O 1
ATOM 2020 N N . LEU B 2 102 ? 23.865 52.865 56.733 1.00 17.43 102 LEU B N 1
ATOM 2021 C CA . LEU B 2 102 ? 22.562 53.021 56.099 1.00 17.10 102 LEU B CA 1
ATOM 2022 C C . LEU B 2 102 ? 22.790 53.118 54.603 1.00 16.84 102 LEU B C 1
ATOM 2023 O O . LEU B 2 102 ? 23.344 54.110 54.116 1.00 16.61 102 LEU B O 1
ATOM 2028 N N . ASN B 2 103 ? 22.394 52.075 53.881 1.00 16.31 103 ASN B N 1
ATOM 2029 C CA . ASN B 2 103 ? 22.442 52.091 52.423 1.00 17.02 103 ASN B CA 1
ATOM 2030 C C . ASN B 2 103 ? 21.254 52.904 51.902 1.00 17.82 103 ASN B C 1
ATOM 2031 O O . ASN B 2 103 ? 20.110 52.448 51.943 1.00 16.54 103 ASN B O 1
ATOM 2036 N N . ILE B 2 104 ? 21.518 54.124 51.429 1.00 18.21 104 ILE B N 1
ATOM 2037 C CA . ILE B 2 104 ? 20.446 54.997 50.979 1.00 15.90 104 ILE B CA 1
ATOM 2038 C C . ILE B 2 104 ? 19.824 54.504 49.682 1.00 18.39 104 ILE B C 1
ATOM 2039 O O . ILE B 2 104 ? 18.695 54.886 49.364 1.00 17.86 104 ILE B O 1
ATOM 2044 N N . ARG B 2 105 ? 20.525 53.663 48.917 1.00 16.46 105 ARG B N 1
ATOM 2045 C CA . ARG B 2 105 ? 19.967 53.162 47.666 1.00 15.36 105 ARG B CA 1
ATOM 2046 C C . ARG B 2 105 ? 18.976 52.023 47.906 1.00 25.85 105 ARG B C 1
ATOM 2047 O O . ARG B 2 105 ? 17.909 51.972 47.271 1.00 21.08 105 ARG B O 1
ATOM 2055 N N . TYR B 2 106 ? 19.321 51.089 48.796 1.00 21.73 106 TYR B N 1
ATOM 2056 C CA . TYR B 2 106 ? 18.495 49.921 49.067 1.00 17.65 106 TYR B CA 1
ATOM 2057 C C . TYR B 2 106 ? 17.658 50.057 50.319 1.00 11.71 106 TYR B C 1
ATOM 2058 O O . TYR B 2 106 ? 16.911 49.133 50.639 1.00 17.36 106 TYR B O 1
ATOM 2067 N N . GLY B 2 107 ? 17.760 51.178 51.024 1.00 14.98 107 GLY B N 1
ATOM 2068 C CA . GLY B 2 107 ? 17.030 51.365 52.270 1.00 16.04 107 GLY B CA 1
ATOM 2069 C C . GLY B 2 107 ? 17.300 50.321 53.334 1.00 15.97 107 GLY B C 1
ATOM 2070 O O . GLY B 2 107 ? 16.361 49.874 54.003 1.00 24.16 107 GLY B O 1
ATOM 2071 N N . THR B 2 108 ? 18.559 49.922 53.517 1.00 17.24 108 THR B N 1
ATOM 2072 C CA . THR B 2 108 ? 18.908 48.907 54.500 1.00 20.86 108 THR B CA 1
ATOM 2073 C C . THR B 2 108 ? 19.860 49.461 55.550 1.00 21.15 108 THR B C 1
ATOM 2074 O O . THR B 2 108 ? 20.505 50.501 55.352 1.00 17.32 108 THR B O 1
ATOM 2078 N N . SER B 2 109 ? 19.954 48.724 56.665 1.00 17.00 109 SER B N 1
ATOM 2079 C CA . SER B 2 109 ? 20.866 49.032 57.760 1.00 17.74 109 SER B CA 1
ATOM 2080 C C . SER B 2 109 ? 21.807 47.859 58.000 1.00 19.20 109 SER B C 1
ATOM 2081 O O . SER B 2 109 ? 21.386 46.691 57.978 1.00 13.62 109 SER B O 1
ATOM 2084 N N . LEU B 2 110 ? 23.082 48.182 58.220 1.00 16.87 110 LEU B N 1
ATOM 2085 C CA . LEU B 2 110 ? 24.105 47.215 58.604 1.00 17.90 110 LEU B CA 1
ATOM 2086 C C . LEU B 2 110 ? 24.671 47.597 59.972 1.00 18.11 110 LEU B C 1
ATOM 2087 O O . LEU B 2 110 ? 25.215 48.697 60.137 1.00 18.40 110 LEU B O 1
ATOM 2092 N N . ILE B 2 111 ? 24.533 46.704 60.953 1.00 16.39 111 ILE B N 1
ATOM 2093 C CA . ILE B 2 111 ? 25.080 46.938 62.288 1.00 14.57 111 ILE B CA 1
ATOM 2094 C C . ILE B 2 111 ? 26.528 46.464 62.293 1.00 17.51 111 ILE B C 1
ATOM 2095 O O . ILE B 2 111 ? 26.818 45.306 61.973 1.00 16.73 111 ILE B O 1
ATOM 2100 N N . ILE B 2 112 ? 27.437 47.361 62.654 1.00 17.24 112 ILE B N 1
ATOM 2101 C CA . ILE B 2 112 ? 28.871 47.118 62.605 1.00 19.04 112 ILE B CA 1
ATOM 2102 C C . ILE B 2 112 ? 29.419 47.379 63.998 1.00 21.34 112 ILE B C 1
ATOM 2103 O O . ILE B 2 112 ? 29.147 48.438 64.566 1.00 25.25 112 ILE B O 1
ATOM 2108 N N . PRO B 2 113 ? 30.187 46.466 64.580 1.00 25.03 113 PRO B N 1
ATOM 2109 C CA . PRO B 2 113 ? 30.827 46.761 65.864 1.00 26.04 113 PRO B CA 1
ATOM 2110 C C . PRO B 2 113 ? 31.595 48.077 65.796 1.00 28.56 113 PRO B C 1
ATOM 2111 O O . PRO B 2 113 ? 32.247 48.388 64.799 1.00 30.15 113 PRO B O 1
ATOM 2115 N N . ASP B 2 114 ? 31.496 48.872 66.861 1.00 32.61 114 ASP B N 1
ATOM 2116 C CA . ASP B 2 114 ? 32.108 50.201 66.874 1.00 32.21 114 ASP B CA 1
ATOM 2117 C C . ASP B 2 114 ? 33.620 50.147 66.995 1.00 33.41 114 ASP B C 1
ATOM 2118 O O . ASP B 2 114 ? 34.210 50.889 67.788 1.00 34.56 114 ASP B O 1
ATOM 2123 N N . ASN B 2 115 ? 34.250 49.269 66.226 1.00 35.84 115 ASN B N 1
ATOM 2124 C CA . ASN B 2 115 ? 35.703 49.191 66.156 1.00 30.22 115 ASN B CA 1
ATOM 2125 C C . ASN B 2 115 ? 36.154 50.061 64.990 1.00 29.84 115 ASN B C 1
ATOM 2126 O O . ASN B 2 115 ? 36.271 49.592 63.859 1.00 33.12 115 ASN B O 1
ATOM 2131 N N . PHE B 2 116 ? 36.402 51.347 65.255 1.00 23.92 116 PHE B N 1
ATOM 2132 C CA . PHE B 2 116 ? 36.765 52.250 64.164 1.00 28.94 116 PHE B CA 1
ATOM 2133 C C . PHE B 2 116 ? 38.088 51.835 63.528 1.00 33.62 116 PHE B C 1
ATOM 2134 O O . PHE B 2 116 ? 38.271 51.954 62.308 1.00 28.48 116 PHE B O 1
ATOM 2142 N N . VAL B 2 117 ? 39.017 51.332 64.340 1.00 35.45 117 VAL B N 1
ATOM 2143 C CA . VAL B 2 117 ? 40.293 50.862 63.815 1.00 31.21 117 VAL B CA 1
ATOM 2144 C C . VAL B 2 117 ? 40.066 49.753 62.794 1.00 30.08 117 VAL B C 1
ATOM 2145 O O . VAL B 2 117 ? 40.582 49.808 61.673 1.00 39.51 117 VAL B O 1
ATOM 2149 N N . ALA B 2 118 ? 39.275 48.739 63.150 1.00 24.92 118 ALA B N 1
ATOM 2150 C CA . ALA B 2 118 ? 38.983 47.687 62.177 1.00 28.25 118 ALA B CA 1
ATOM 2151 C C . ALA B 2 118 ? 38.250 48.246 60.960 1.00 35.04 118 ALA B C 1
ATOM 2152 O O . ALA B 2 118 ? 38.599 47.929 59.814 1.00 34.02 118 ALA B O 1
ATOM 2154 N N . ILE B 2 119 ? 37.251 49.107 61.189 1.00 33.99 119 ILE B N 1
ATOM 2155 C CA . ILE B 2 119 ? 36.441 49.642 60.095 1.00 30.44 119 ILE B CA 1
ATOM 2156 C C . ILE B 2 119 ? 37.308 50.404 59.098 1.00 31.87 119 ILE B C 1
ATOM 2157 O O . ILE B 2 119 ? 37.281 50.135 57.891 1.00 29.40 119 ILE B O 1
ATOM 2162 N N . PHE B 2 120 ? 38.085 51.374 59.591 1.00 35.05 120 PHE B N 1
ATOM 2163 C CA . PHE B 2 120 ? 38.829 52.273 58.711 1.00 35.67 120 PHE B CA 1
ATOM 2164 C C . PHE B 2 120 ? 40.127 51.660 58.198 1.00 36.20 120 PHE B C 1
ATOM 2165 O O . PHE B 2 120 ? 40.588 52.021 57.109 1.00 36.86 120 PHE B O 1
ATOM 2173 N N . ASN B 2 121 ? 40.731 50.739 58.946 1.00 36.29 121 ASN B N 1
ATOM 2174 C CA . ASN B 2 121 ? 42.034 50.227 58.551 1.00 31.74 121 ASN B CA 1
ATOM 2175 C C . ASN B 2 121 ? 41.969 48.905 57.815 1.00 27.21 121 ASN B C 1
ATOM 2176 O O . ASN B 2 121 ? 42.838 48.636 56.990 1.00 33.26 121 ASN B O 1
ATOM 2181 N N . LYS B 2 122 ? 40.976 48.071 58.062 1.00 29.05 122 LYS B N 1
ATOM 2182 C CA . LYS B 2 122 ? 40.982 46.772 57.422 1.00 29.94 122 LYS B CA 1
ATOM 2183 C C . LYS B 2 122 ? 39.714 46.427 56.649 1.00 35.10 122 LYS B C 1
ATOM 2184 O O . LYS B 2 122 ? 39.752 45.483 55.850 1.00 31.23 122 LYS B O 1
ATOM 2190 N N . VAL B 2 123 ? 38.612 47.152 56.826 1.00 32.93 123 VAL B N 1
ATOM 2191 C CA . VAL B 2 123 ? 37.394 46.881 56.061 1.00 36.42 123 VAL B CA 1
ATOM 2192 C C . VAL B 2 123 ? 37.309 47.762 54.825 1.00 35.17 123 VAL B C 1
ATOM 2193 O O . VAL B 2 123 ? 37.014 47.282 53.729 1.00 34.48 123 VAL B O 1
ATOM 2197 N N . ILE B 2 124 ? 37.591 49.049 54.977 1.00 31.69 124 ILE B N 1
ATOM 2198 C CA . ILE B 2 124 ? 37.524 49.986 53.858 1.00 34.05 124 ILE B CA 1
ATOM 2199 C C . ILE B 2 124 ? 38.597 49.687 52.808 1.00 38.84 124 ILE B C 1
ATOM 2200 O O . ILE B 2 124 ? 38.276 49.654 51.610 1.00 38.10 124 ILE B O 1
ATOM 2205 N N . PRO B 2 125 ? 39.875 49.446 53.172 1.00 38.16 125 PRO B N 1
ATOM 2206 C CA . PRO B 2 125 ? 40.861 49.146 52.123 1.00 37.81 125 PRO B CA 1
ATOM 2207 C C . PRO B 2 125 ? 40.810 47.697 51.651 1.00 40.58 125 PRO B C 1
ATOM 2208 O O . PRO B 2 125 ? 41.840 47.136 51.259 1.00 49.42 125 PRO B O 1
ATOM 2212 N N . ASN B 2 126 ? 39.622 47.090 51.666 1.00 37.81 126 ASN B N 1
ATOM 2213 C CA . ASN B 2 126 ? 39.424 45.683 51.307 1.00 31.12 126 ASN B CA 1
ATOM 2214 C C . ASN B 2 126 ? 38.252 45.621 50.329 1.00 33.77 126 ASN B C 1
ATOM 2215 O O . ASN B 2 126 ? 37.092 45.693 50.743 1.00 39.14 126 ASN B O 1
ATOM 2220 N N . GLN B 2 127 ? 38.557 45.480 49.035 1.00 37.30 127 GLN B N 1
ATOM 2221 C CA . GLN B 2 127 ? 37.513 45.468 48.014 1.00 30.04 127 GLN B CA 1
ATOM 2222 C C . GLN B 2 127 ? 36.450 44.417 48.289 1.00 32.11 127 GLN B C 1
ATOM 2223 O O . GLN B 2 127 ? 35.268 44.642 47.996 1.00 35.21 127 GLN B O 1
ATOM 2229 N N . SER B 2 128 ? 36.839 43.267 48.847 1.00 29.07 128 SER B N 1
ATOM 2230 C CA . SER B 2 128 ? 35.841 42.254 49.179 1.00 36.83 128 SER B CA 1
ATOM 2231 C C . SER B 2 128 ? 34.710 42.863 49.989 1.00 32.29 128 SER B C 1
ATOM 2232 O O . SER B 2 128 ? 33.543 42.495 49.821 1.00 31.08 128 SER B O 1
ATOM 2235 N N . PHE B 2 129 ? 35.044 43.814 50.860 1.00 31.18 129 PHE B N 1
ATOM 2236 C CA . PHE B 2 129 ? 34.108 44.342 51.839 1.00 35.08 129 PHE B CA 1
ATOM 2237 C C . PHE B 2 129 ? 33.368 45.555 51.302 1.00 30.65 129 PHE B C 1
ATOM 2238 O O . PHE B 2 129 ? 32.161 45.698 51.537 1.00 30.66 129 PHE B O 1
ATOM 2246 N N . LEU B 2 130 ? 34.075 46.420 50.573 1.00 29.75 130 LEU B N 1
ATOM 2247 C CA . LEU B 2 130 ? 33.410 47.434 49.767 1.00 21.83 130 LEU B CA 1
ATOM 2248 C C . LEU B 2 130 ? 32.299 46.817 48.940 1.00 23.85 130 LEU B C 1
ATOM 2249 O O . LEU B 2 130 ? 31.232 47.412 48.777 1.00 27.72 130 LEU B O 1
ATOM 2254 N N . LYS B 2 131 ? 32.525 45.619 48.412 1.00 26.81 131 LYS B N 1
ATOM 2255 C CA . LYS B 2 131 ? 31.453 44.950 47.689 1.00 28.02 131 LYS B CA 1
ATOM 2256 C C . LYS B 2 131 ? 30.515 44.225 48.648 1.00 28.73 131 LYS B C 1
ATOM 2257 O O . LYS B 2 131 ? 29.289 44.370 48.562 1.00 23.68 131 LYS B O 1
ATOM 2263 N N . GLY B 2 132 ? 31.082 43.461 49.584 1.00 23.50 132 GLY B N 1
ATOM 2264 C CA . GLY B 2 132 ? 30.268 42.566 50.387 1.00 24.54 132 GLY B CA 1
ATOM 2265 C C . GLY B 2 132 ? 29.391 43.297 51.378 1.00 27.38 132 GLY B C 1
ATOM 2266 O O . GLY B 2 132 ? 28.225 42.940 51.568 1.00 25.29 132 GLY B O 1
ATOM 2267 N N . TRP B 2 133 ? 29.928 44.337 52.011 1.00 29.36 133 TRP B N 1
ATOM 2268 C CA . TRP B 2 133 ? 29.195 45.094 53.017 1.00 25.75 133 TRP B CA 1
ATOM 2269 C C . TRP B 2 133 ? 28.538 46.357 52.476 1.00 25.94 133 TRP B C 1
ATOM 2270 O O . TRP B 2 133 ? 27.405 46.659 52.854 1.00 28.48 133 TRP B O 1
ATOM 2281 N N . PHE B 2 134 ? 29.206 47.110 51.601 1.00 24.52 134 PHE B N 1
ATOM 2282 C CA . PHE B 2 134 ? 28.727 48.433 51.217 1.00 24.16 134 PHE B CA 1
ATOM 2283 C C . PHE B 2 134 ? 28.185 48.527 49.792 1.00 23.08 134 PHE B C 1
ATOM 2284 O O . PHE B 2 134 ? 27.607 49.560 49.443 1.00 19.58 134 PHE B O 1
ATOM 2292 N N . ASP B 2 135 ? 28.351 47.489 48.968 1.00 26.99 135 ASP B N 1
ATOM 2293 C CA . ASP B 2 135 ? 27.861 47.470 47.584 1.00 26.78 135 ASP B CA 1
ATOM 2294 C C . ASP B 2 135 ? 28.399 48.651 46.771 1.00 28.30 135 ASP B C 1
ATOM 2295 O O . ASP B 2 135 ? 27.668 49.320 46.038 1.00 27.26 135 ASP B O 1
ATOM 2300 N N . LEU B 2 136 ? 29.699 48.901 46.891 1.00 25.79 136 LEU B N 1
ATOM 2301 C CA . LEU B 2 136 ? 30.329 49.997 46.171 1.00 27.09 136 LEU B CA 1
ATOM 2302 C C . LEU B 2 136 ? 31.235 49.524 45.025 1.00 30.62 136 LEU B C 1
ATOM 2303 O O . LEU B 2 136 ? 32.084 50.293 44.552 1.00 28.17 136 LEU B O 1
ATOM 2308 N N . GLU B 2 137 ? 31.056 48.283 44.553 1.00 27.72 137 GLU B N 1
ATOM 2309 C CA . GLU B 2 137 ? 31.942 47.728 43.529 1.00 31.22 137 GLU B CA 1
ATOM 2310 C C . GLU B 2 137 ? 31.974 48.592 42.270 1.00 32.08 137 GLU B C 1
ATOM 2311 O O . GLU B 2 137 ? 33.050 48.845 41.713 1.00 31.29 137 GLU B O 1
ATOM 2317 N N . ASN B 2 138 ? 30.817 49.102 41.838 1.00 32.24 138 ASN B N 1
ATOM 2318 C CA . ASN B 2 138 ? 30.694 49.818 40.574 1.00 28.52 138 ASN B CA 1
ATOM 2319 C C . ASN B 2 138 ? 30.997 51.310 40.682 1.00 28.19 138 ASN B C 1
ATOM 2320 O O . ASN B 2 138 ? 30.589 52.076 39.798 1.00 24.25 138 ASN B O 1
ATOM 2325 N N . TYR B 2 139 ? 31.723 51.740 41.717 1.00 28.42 139 TYR B N 1
ATOM 2326 C CA . TYR B 2 139 ? 32.050 53.157 41.820 1.00 25.95 139 TYR B CA 1
ATOM 2327 C C . TYR B 2 139 ? 32.906 53.615 40.646 1.00 27.28 139 TYR B C 1
ATOM 2328 O O . TYR B 2 139 ? 32.615 54.637 40.014 1.00 24.98 139 TYR B O 1
ATOM 2337 N N . ALA B 2 140 ? 33.995 52.895 40.363 1.00 30.23 140 ALA B N 1
ATOM 2338 C CA . ALA B 2 140 ? 34.831 53.261 39.224 1.00 27.46 140 ALA B CA 1
ATOM 2339 C C . ALA B 2 140 ? 33.991 53.357 37.960 1.00 29.46 140 ALA B C 1
ATOM 2340 O O . ALA B 2 140 ? 33.986 54.387 37.274 1.00 29.79 140 ALA B O 1
ATOM 2342 N N . PHE B 2 141 ? 33.241 52.294 37.667 1.00 29.44 141 PHE B N 1
ATOM 2343 C CA . PHE B 2 141 ? 32.387 52.259 36.487 1.00 25.30 141 PHE B CA 1
ATOM 2344 C C . PHE B 2 141 ? 31.456 53.474 36.431 1.00 22.91 141 PHE B C 1
ATOM 2345 O O . PHE B 2 141 ? 31.426 54.188 35.429 1.00 29.70 141 PHE B O 1
ATOM 2353 N N . VAL B 2 142 ? 30.723 53.752 37.514 1.00 22.45 142 VAL B N 1
ATOM 2354 C CA . VAL B 2 142 ? 29.785 54.884 37.524 1.00 24.54 142 VAL B CA 1
ATOM 2355 C C . VAL B 2 142 ? 30.496 56.192 37.202 1.00 25.41 142 VAL B C 1
ATOM 2356 O O . VAL B 2 142 ? 29.951 57.056 36.502 1.00 26.95 142 VAL B O 1
ATOM 2360 N N . LYS B 2 143 ? 31.711 56.371 37.729 1.00 30.24 143 LYS B N 1
ATOM 2361 C CA . LYS B 2 143 ? 32.441 57.618 37.521 1.00 26.73 143 LYS B CA 1
ATOM 2362 C C . LYS B 2 143 ? 32.912 57.740 36.077 1.00 25.70 143 LYS B C 1
ATOM 2363 O O . LYS B 2 143 ? 32.851 58.824 35.489 1.00 25.08 143 LYS B O 1
ATOM 2369 N N . GLU B 2 144 ? 33.369 56.630 35.488 1.00 32.84 144 GLU B N 1
ATOM 2370 C CA . GLU B 2 144 ? 33.695 56.592 34.061 1.00 28.19 144 GLU B CA 1
ATOM 2371 C C . GLU B 2 144 ? 32.551 57.123 33.205 1.00 31.41 144 GLU B C 1
ATOM 2372 O O . GLU B 2 144 ? 32.773 57.826 32.214 1.00 33.82 144 GLU B O 1
ATOM 2378 N N . LYS B 2 145 ? 31.314 56.802 33.573 1.00 29.75 145 LYS B N 1
ATOM 2379 C CA . LYS B 2 145 ? 30.186 57.140 32.728 1.00 23.59 145 LYS B CA 1
ATOM 2380 C C . LYS B 2 145 ? 29.518 58.451 33.108 1.00 24.86 145 LYS B C 1
ATOM 2381 O O . LYS B 2 145 ? 29.089 59.185 32.221 1.00 25.31 145 LYS B O 1
ATOM 2387 N N . ILE B 2 146 ? 29.465 58.811 34.384 1.00 25.54 146 ILE B N 1
ATOM 2388 C CA . ILE B 2 146 ? 28.662 59.964 34.767 1.00 22.83 146 ILE B CA 1
ATOM 2389 C C . ILE B 2 146 ? 29.536 61.196 34.989 1.00 32.21 146 ILE B C 1
ATOM 2390 O O . ILE B 2 146 ? 29.077 62.335 34.809 1.00 28.81 146 ILE B O 1
ATOM 2395 N N . GLY B 2 147 ? 30.793 60.983 35.365 1.00 24.12 147 GLY B N 1
ATOM 2396 C CA . GLY B 2 147 ? 31.697 62.059 35.716 1.00 25.43 147 GLY B CA 1
ATOM 2397 C C . GLY B 2 147 ? 32.064 62.044 37.196 1.00 36.40 147 GLY B C 1
ATOM 2398 O O . GLY B 2 147 ? 31.529 61.281 38.002 1.00 37.13 147 GLY B O 1
ATOM 2399 N N . GLU B 2 148 ? 33.010 62.909 37.546 1.00 33.79 148 GLU B N 1
ATOM 2400 C CA . GLU B 2 148 ? 33.485 62.974 38.918 1.00 34.11 148 GLU B CA 1
ATOM 2401 C C . GLU B 2 148 ? 32.677 63.994 39.713 1.00 33.59 148 GLU B C 1
ATOM 2402 O O . GLU B 2 148 ? 32.159 64.964 39.163 1.00 39.50 148 GLU B O 1
ATOM 2408 N N . ILE B 2 149 ? 32.545 63.743 41.016 1.00 34.39 149 ILE B N 1
ATOM 2409 C CA . ILE B 2 149 ? 31.741 64.580 41.896 1.00 32.07 149 ILE B CA 1
ATOM 2410 C C . ILE B 2 149 ? 32.657 65.451 42.737 1.00 31.55 149 ILE B C 1
ATOM 2411 O O . ILE B 2 149 ? 33.826 65.131 42.973 1.00 32.51 149 ILE B O 1
ATOM 2416 N N . ASP B 2 150 ? 32.097 66.555 43.234 1.00 33.89 150 ASP B N 1
ATOM 2417 C CA . ASP B 2 150 ? 32.748 67.367 44.254 1.00 36.50 150 ASP B CA 1
ATOM 2418 C C . ASP B 2 150 ? 32.515 66.681 45.593 1.00 45.98 150 ASP B C 1
ATOM 2419 O O . ASP B 2 150 ? 31.952 65.581 45.672 1.00 52.56 150 ASP B O 1
ATOM 2424 N N . PHE B 2 151 ? 32.946 67.345 46.656 1.00 43.27 151 PHE B N 1
ATOM 2425 C CA . PHE B 2 151 ? 32.653 66.897 48.003 1.00 38.12 151 PHE B CA 1
ATOM 2426 C C . PHE B 2 151 ? 31.210 66.897 48.471 1.00 30.56 151 PHE B C 1
ATOM 2427 O O . PHE B 2 151 ? 30.798 65.981 49.188 1.00 32.08 151 PHE B O 1
ATOM 2435 N N . ASP B 2 152 ? 30.425 67.881 48.056 1.00 22.49 152 ASP B N 1
ATOM 2436 C CA . ASP B 2 152 ? 29.039 67.972 48.482 1.00 28.20 152 ASP B CA 1
ATOM 2437 C C . ASP B 2 152 ? 28.061 67.422 47.450 1.00 27.94 152 ASP B C 1
ATOM 2438 O O . ASP B 2 152 ? 26.856 67.663 47.570 1.00 27.85 152 ASP B O 1
ATOM 2443 N N . GLU B 2 153 ? 28.544 66.697 46.446 1.00 28.45 153 GLU B N 1
ATOM 2444 C CA . GLU B 2 153 ? 27.689 66.051 45.462 1.00 28.25 153 GLU B CA 1
ATOM 2445 C C . GLU B 2 153 ? 27.718 64.541 45.668 1.00 32.18 153 GLU B C 1
ATOM 2446 O O . GLU B 2 153 ? 28.579 63.997 46.371 1.00 33.27 153 GLU B O 1
ATOM 2452 N N . CYS B 2 154 ? 26.763 63.861 45.033 1.00 27.40 154 CYS B N 1
ATOM 2453 C CA . CYS B 2 154 ? 26.773 62.403 44.967 1.00 28.43 154 CYS B CA 1
ATOM 2454 C C . CYS B 2 154 ? 25.988 61.950 43.739 1.00 27.84 154 CYS B C 1
ATOM 2455 O O . CYS B 2 154 ? 25.372 62.754 43.028 1.00 27.56 154 CYS B O 1
ATOM 2458 N N . TYR B 2 155 ? 25.995 60.642 43.509 1.00 24.65 155 TYR B N 1
ATOM 2459 C CA . TYR B 2 155 ? 25.230 60.031 42.431 1.00 22.85 155 TYR B CA 1
ATOM 2460 C C . TYR B 2 155 ? 23.860 59.636 42.962 1.00 24.39 155 TYR B C 1
ATOM 2461 O O . TYR B 2 155 ? 23.736 58.712 43.778 1.00 25.76 155 TYR B O 1
ATOM 2470 N N . GLY B 2 156 ? 22.833 60.334 42.500 1.00 22.09 156 GLY B N 1
ATOM 2471 C CA . GLY B 2 156 ? 21.466 59.980 42.808 1.00 22.66 156 GLY B CA 1
ATOM 2472 C C . GLY B 2 156 ? 20.841 59.222 41.654 1.00 23.32 156 GLY B C 1
ATOM 2473 O O . GLY B 2 156 ? 21.176 59.447 40.490 1.00 27.13 156 GLY B O 1
ATOM 2474 N N . TYR B 2 157 ? 19.949 58.297 41.994 1.00 25.09 157 TYR B N 1
ATOM 2475 C CA . TYR B 2 157 ? 19.053 57.689 41.019 1.00 26.30 157 TYR B CA 1
ATOM 2476 C C . TYR B 2 157 ? 17.787 58.529 40.910 1.00 23.19 157 TYR B C 1
ATOM 2477 O O . TYR B 2 157 ? 17.248 58.991 41.922 1.00 23.56 157 TYR B O 1
ATOM 2486 N N . PHE B 2 158 ? 17.324 58.741 39.683 1.00 21.61 158 PHE B N 1
ATOM 2487 C CA . PHE B 2 158 ? 16.077 59.470 39.450 1.00 24.71 158 PHE B CA 1
ATOM 2488 C C . PHE B 2 158 ? 15.161 58.695 38.515 1.00 25.05 158 PHE B C 1
ATOM 2489 O O . PHE B 2 158 ? 15.503 58.501 37.329 1.00 35.43 158 PHE B O 1
ATOM 2497 N N . PRO B 2 159 ? 14.014 58.217 39.000 1.00 18.43 159 PRO B N 1
ATOM 2498 C CA . PRO B 2 159 ? 13.595 58.239 40.402 1.00 22.72 159 PRO B CA 1
ATOM 2499 C C . PRO B 2 159 ? 14.464 57.273 41.188 1.00 25.44 159 PRO B C 1
ATOM 2500 O O . PRO B 2 159 ? 15.082 56.392 40.572 1.00 23.80 159 PRO B O 1
ATOM 2504 N N . THR B 2 160 ? 14.552 57.419 42.512 1.00 22.60 160 THR B N 1
ATOM 2505 C CA . THR B 2 160 ? 15.334 56.497 43.324 1.00 22.18 160 THR B CA 1
ATOM 2506 C C . THR B 2 160 ? 14.833 55.058 43.160 1.00 24.60 160 THR B C 1
ATOM 2507 O O . THR B 2 160 ? 13.751 54.791 42.627 1.00 21.29 160 THR B O 1
ATOM 2511 N N . LEU B 2 161 ? 15.639 54.115 43.644 1.00 25.31 161 LEU B N 1
ATOM 2512 C CA . LEU B 2 161 ? 15.183 52.732 43.680 1.00 25.76 161 LEU B CA 1
ATOM 2513 C C . LEU B 2 161 ? 13.958 52.582 44.580 1.00 27.10 161 LEU B C 1
ATOM 2514 O O . LEU B 2 161 ? 13.029 51.837 44.249 1.00 27.35 161 LEU B O 1
ATOM 2519 N N . SER B 2 162 ? 13.911 53.316 45.698 1.00 24.39 162 SER B N 1
ATOM 2520 C CA . SER B 2 162 ? 12.772 53.178 46.602 1.00 21.12 162 SER B CA 1
ATOM 2521 C C . SER B 2 162 ? 11.485 53.698 45.976 1.00 22.65 162 SER B C 1
ATOM 2522 O O . SER B 2 162 ? 10.396 53.250 46.346 1.00 27.46 162 SER B O 1
ATOM 2533 N N . GLY B 2 164 ? 10.695 53.258 42.782 1.00 24.50 164 GLY B N 1
ATOM 2534 C CA . GLY B 2 164 ? 10.485 52.552 41.536 1.00 24.76 164 GLY B CA 1
ATOM 2535 C C . GLY B 2 164 ? 11.434 52.872 40.404 1.00 24.17 164 GLY B C 1
ATOM 2536 O O . GLY B 2 164 ? 11.056 52.747 39.238 1.00 29.43 164 GLY B O 1
ATOM 2537 N N . GLY B 2 165 ? 12.651 53.265 40.700 1.00 27.86 165 GLY B N 1
ATOM 2538 C CA . GLY B 2 165 ? 13.619 53.502 39.653 1.00 21.93 165 GLY B CA 1
ATOM 2539 C C . GLY B 2 165 ? 14.335 52.237 39.228 1.00 24.29 165 GLY B C 1
ATOM 2540 O O . GLY B 2 165 ? 14.266 51.202 39.886 1.00 28.20 165 GLY B O 1
ATOM 2541 N N . ASN B 2 166 ? 15.071 52.357 38.122 1.00 31.04 166 ASN B N 1
ATOM 2542 C CA . ASN B 2 166 ? 15.594 51.189 37.424 1.00 30.79 166 ASN B CA 1
ATOM 2543 C C . ASN B 2 166 ? 16.874 50.651 38.043 1.00 36.50 166 ASN B C 1
ATOM 2544 O O . ASN B 2 166 ? 17.047 49.428 38.111 1.00 50.66 166 ASN B O 1
ATOM 2549 N N . GLU B 2 167 ? 17.781 51.540 38.472 1.00 26.32 167 GLU B N 1
ATOM 2550 C CA . GLU B 2 167 ? 19.156 51.227 38.911 1.00 34.32 167 GLU B CA 1
ATOM 2551 C C . GLU B 2 167 ? 20.111 51.070 37.730 1.00 31.46 167 GLU B C 1
ATOM 2552 O O . GLU B 2 167 ? 21.177 50.475 37.862 1.00 34.91 167 GLU B O 1
ATOM 2558 N N . SER B 2 168 ? 19.770 51.597 36.564 1.00 31.51 168 SER B N 1
ATOM 2559 C CA . SER B 2 168 ? 20.745 51.655 35.492 1.00 25.02 168 SER B CA 1
ATOM 2560 C C . SER B 2 168 ? 21.539 52.945 35.601 1.00 21.30 168 SER B C 1
ATOM 2561 O O . SER B 2 168 ? 21.111 53.915 36.224 1.00 23.80 168 SER B O 1
ATOM 2564 N N . ILE B 2 169 ? 22.702 52.965 34.955 1.00 21.45 169 ILE B N 1
ATOM 2565 C CA . ILE B 2 169 ? 23.445 54.215 34.916 1.00 23.27 169 ILE B CA 1
ATOM 2566 C C . ILE B 2 169 ? 22.719 55.265 34.076 1.00 25.25 169 ILE B C 1
ATOM 2567 O O . ILE B 2 169 ? 23.009 56.457 34.197 1.00 24.84 169 ILE B O 1
ATOM 2572 N N . ASP B 2 170 ? 21.763 54.857 33.232 1.00 25.62 170 ASP B N 1
ATOM 2573 C CA . ASP B 2 170 ? 20.945 55.823 32.510 1.00 23.87 170 ASP B CA 1
ATOM 2574 C C . ASP B 2 170 ? 20.213 56.780 33.444 1.00 26.83 170 ASP B C 1
ATOM 2575 O O . ASP B 2 170 ? 19.868 57.892 33.026 1.00 19.92 170 ASP B O 1
ATOM 2580 N N . ASN B 2 171 ? 19.954 56.381 34.690 1.00 27.86 171 ASN B N 1
ATOM 2581 C CA . ASN B 2 171 ? 19.177 57.206 35.603 1.00 26.66 171 ASN B CA 1
ATOM 2582 C C . ASN B 2 171 ? 20.022 57.931 36.632 1.00 28.54 171 ASN B C 1
ATOM 2583 O O . ASN B 2 171 ? 19.460 58.619 37.493 1.00 34.60 171 ASN B O 1
ATOM 2588 N N . ILE B 2 172 ? 21.339 57.805 36.579 1.00 22.32 172 ILE B N 1
ATOM 2589 C CA . ILE B 2 172 ? 22.173 58.432 37.595 1.00 26.01 172 ILE B CA 1
ATOM 2590 C C . ILE B 2 172 ? 22.475 59.855 37.165 1.00 26.90 172 ILE B C 1
ATOM 2591 O O . ILE B 2 172 ? 22.726 60.129 35.988 1.00 24.79 172 ILE B O 1
ATOM 2596 N N . SER B 2 173 ? 22.427 60.770 38.126 1.00 29.54 173 SER B N 1
ATOM 2597 C CA . SER B 2 173 ? 22.715 62.171 37.880 1.00 25.72 173 SER B CA 1
ATOM 2598 C C . SER B 2 173 ? 23.443 62.713 39.098 1.00 27.97 173 SER B C 1
ATOM 2599 O O . SER B 2 173 ? 23.023 62.470 40.233 1.00 25.76 173 SER B O 1
ATOM 2602 N N . ILE B 2 174 ? 24.543 63.420 38.857 1.00 24.47 174 ILE B N 1
ATOM 2603 C CA . ILE B 2 174 ? 25.288 64.076 39.922 1.00 22.81 174 ILE B CA 1
ATOM 2604 C C . ILE B 2 174 ? 24.432 65.181 40.525 1.00 27.25 174 ILE B C 1
ATOM 2605 O O . ILE B 2 174 ? 24.080 66.147 39.841 1.00 32.46 174 ILE B O 1
ATOM 2610 N N . VAL B 2 175 ? 24.108 65.055 41.817 1.00 24.77 175 VAL B N 1
ATOM 2611 C CA . VAL B 2 175 ? 23.248 66.009 42.512 1.00 24.33 175 VAL B CA 1
ATOM 2612 C C . VAL B 2 175 ? 23.817 66.293 43.899 1.00 33.92 175 VAL B C 1
ATOM 2613 O O . VAL B 2 175 ? 24.730 65.615 44.379 1.00 37.70 175 VAL B O 1
ATOM 2617 N N . LYS B 2 176 ? 23.248 67.310 44.549 1.00 28.94 176 LYS B N 1
ATOM 2618 C CA . LYS B 2 176 ? 23.695 67.708 45.878 1.00 26.91 176 LYS B CA 1
ATOM 2619 C C . LYS B 2 176 ? 23.329 66.632 46.889 1.00 30.42 176 LYS B C 1
ATOM 2620 O O . LYS B 2 176 ? 22.143 66.321 47.071 1.00 27.86 176 LYS B O 1
ATOM 2634 N N . ILE B 2 178 ? 23.320 66.309 50.473 1.00 23.47 178 ILE B N 1
ATOM 2635 C CA . ILE B 2 178 ? 22.501 66.479 51.674 1.00 20.28 178 ILE B CA 1
ATOM 2636 C C . ILE B 2 178 ? 21.015 66.491 51.340 1.00 26.21 178 ILE B C 1
ATOM 2637 O O . ILE B 2 178 ? 20.262 65.719 51.955 1.00 25.83 178 ILE B O 1
ATOM 2642 N N . PRO B 2 179 ? 20.530 67.293 50.383 1.00 33.95 179 PRO B N 1
ATOM 2643 C CA . PRO B 2 179 ? 19.097 67.194 50.036 1.00 31.95 179 PRO B CA 1
ATOM 2644 C C . PRO B 2 179 ? 18.708 65.828 49.488 1.00 24.28 179 PRO B C 1
ATOM 2645 O O . PRO B 2 179 ? 17.577 65.382 49.712 1.00 24.22 179 PRO B O 1
ATOM 2649 N N . TYR B 2 180 ? 19.618 65.143 48.791 1.00 26.15 180 TYR B N 1
ATOM 2650 C CA . TYR B 2 180 ? 19.332 63.790 48.317 1.00 27.00 180 TYR B CA 1
ATOM 2651 C C . TYR B 2 180 ? 19.069 62.840 49.484 1.00 27.70 180 TYR B C 1
ATOM 2652 O O . TYR B 2 180 ? 18.036 62.159 49.524 1.00 25.68 180 TYR B O 1
ATOM 2661 N N . ILE B 2 181 ? 20.006 62.773 50.438 1.00 26.86 181 ILE B N 1
ATOM 2662 C CA . ILE B 2 181 ? 19.841 61.882 51.584 1.00 23.27 181 ILE B CA 1
ATOM 2663 C C . ILE B 2 181 ? 18.573 62.229 52.343 1.00 21.11 181 ILE B C 1
ATOM 2664 O O . ILE B 2 181 ? 17.867 61.344 52.844 1.00 22.07 181 ILE B O 1
ATOM 2669 N N . ASP B 2 182 ? 18.273 63.523 52.449 1.00 20.42 182 ASP B N 1
ATOM 2670 C CA . ASP B 2 182 ? 17.065 63.959 53.135 1.00 23.18 182 ASP B CA 1
ATOM 2671 C C . ASP B 2 182 ? 15.837 63.394 52.444 1.00 27.18 182 ASP B C 1
ATOM 2672 O O . ASP B 2 182 ? 15.006 62.712 53.060 1.00 28.66 182 ASP B O 1
ATOM 2685 N N . ASN B 2 184 ? 15.616 60.856 50.412 1.00 21.65 184 ASN B N 1
ATOM 2686 C CA . ASN B 2 184 ? 15.571 59.401 50.559 1.00 22.97 184 ASN B CA 1
ATOM 2687 C C . ASN B 2 184 ? 15.205 58.965 51.976 1.00 24.83 184 ASN B C 1
ATOM 2688 O O . ASN B 2 184 ? 14.539 57.935 52.155 1.00 20.99 184 ASN B O 1
ATOM 2693 N N . VAL B 2 185 ? 15.630 59.713 52.998 1.00 22.26 185 VAL B N 1
ATOM 2694 C CA . VAL B 2 185 ? 15.256 59.296 54.343 1.00 25.97 185 VAL B CA 1
ATOM 2695 C C . VAL B 2 185 ? 13.770 59.528 54.580 1.00 20.80 185 VAL B C 1
ATOM 2696 O O . VAL B 2 185 ? 13.144 58.796 55.353 1.00 18.31 185 VAL B O 1
ATOM 2700 N N . GLN B 2 186 ? 13.168 60.503 53.883 1.00 27.32 186 GLN B N 1
ATOM 2701 C CA . GLN B 2 186 ? 11.729 60.766 53.950 1.00 22.60 186 GLN B CA 1
ATOM 2702 C C . GLN B 2 186 ? 10.885 59.787 53.138 1.00 24.25 186 GLN B C 1
ATOM 2703 O O . GLN B 2 186 ? 9.667 59.753 53.325 1.00 27.24 186 GLN B O 1
ATOM 2717 N N . ILE B 2 188 ? 11.651 56.253 52.664 1.00 30.41 188 ILE B N 1
ATOM 2718 C CA . ILE B 2 188 ? 11.678 54.980 53.364 1.00 27.75 188 ILE B CA 1
ATOM 2719 C C . ILE B 2 188 ? 11.422 55.247 54.841 1.00 33.24 188 ILE B C 1
ATOM 2720 O O . ILE B 2 188 ? 12.004 56.163 55.433 1.00 34.00 188 ILE B O 1
ATOM 2725 N N . ASP B 2 189 ? 10.526 54.472 55.438 1.00 40.89 189 ASP B N 1
ATOM 2726 C CA . ASP B 2 189 ? 10.308 54.617 56.874 1.00 44.37 189 ASP B CA 1
ATOM 2727 C C . ASP B 2 189 ? 11.442 53.950 57.648 1.00 44.06 189 ASP B C 1
ATOM 2728 O O . ASP B 2 189 ? 12.329 54.626 58.179 1.00 50.47 189 ASP B O 1
ATOM 2733 N N . VAL B 2 190 ? 11.441 52.617 57.689 1.00 38.27 190 VAL B N 1
ATOM 2734 C CA . VAL B 2 190 ? 12.417 51.833 58.442 1.00 37.78 190 VAL B CA 1
ATOM 2735 C C . VAL B 2 190 ? 13.510 51.344 57.501 1.00 28.88 190 VAL B C 1
ATOM 2736 O O . VAL B 2 190 ? 13.225 50.782 56.438 1.00 31.22 190 VAL B O 1
ATOM 2740 N N . PHE B 2 191 ? 14.759 51.568 57.883 1.00 24.91 191 PHE B N 1
ATOM 2741 C CA . PHE B 2 191 ? 15.879 50.943 57.190 1.00 23.60 191 PHE B CA 1
ATOM 2742 C C . PHE B 2 191 ? 16.015 49.528 57.739 1.00 26.10 191 PHE B C 1
ATOM 2743 O O . PHE B 2 191 ? 16.635 49.313 58.787 1.00 28.11 191 PHE B O 1
ATOM 2751 N N . GLU B 2 192 ? 15.426 48.555 57.044 1.00 29.17 192 GLU B N 1
ATOM 2752 C CA . GLU B 2 192 ? 15.476 47.180 57.521 1.00 24.33 192 GLU B CA 1
ATOM 2753 C C . GLU B 2 192 ? 16.892 46.633 57.420 1.00 21.82 192 GLU B C 1
ATOM 2754 O O . GLU B 2 192 ? 17.733 47.143 56.678 1.00 19.63 192 GLU B O 1
ATOM 2760 N N . ARG B 2 193 ? 17.152 45.585 58.196 1.00 24.04 193 ARG B N 1
ATOM 2761 C CA . ARG B 2 193 ? 18.488 45.019 58.233 1.00 22.26 193 ARG B CA 1
ATOM 2762 C C . ARG B 2 193 ? 18.875 44.530 56.846 1.00 26.76 193 ARG B C 1
ATOM 2763 O O . ARG B 2 193 ? 18.025 44.122 56.054 1.00 22.24 193 ARG B O 1
ATOM 2771 N N . ALA B 2 194 ? 20.167 44.621 56.535 1.00 29.15 194 ALA B N 1
ATOM 2772 C CA . ALA B 2 194 ? 20.643 44.215 55.222 1.00 26.59 194 ALA B CA 1
ATOM 2773 C C . ALA B 2 194 ? 20.883 42.716 55.235 1.00 37.01 194 ALA B C 1
ATOM 2774 O O . ALA B 2 194 ? 21.593 42.206 56.108 1.00 41.73 194 ALA B O 1
ATOM 2776 N N . ASP B 2 195 ? 20.275 42.013 54.279 1.00 35.55 195 ASP B N 1
ATOM 2777 C CA . ASP B 2 195 ? 20.416 40.566 54.153 1.00 36.89 195 ASP B CA 1
ATOM 2778 C C . ASP B 2 195 ? 21.917 40.334 53.957 1.00 38.85 195 ASP B C 1
ATOM 2779 O O . ASP B 2 195 ? 22.443 40.547 52.860 1.00 37.70 195 ASP B O 1
ATOM 2784 N N . LYS B 2 196 ? 22.611 39.888 55.006 1.00 36.86 196 LYS B N 1
ATOM 2785 C CA . LYS B 2 196 ? 24.074 39.829 55.009 1.00 30.29 196 LYS B CA 1
ATOM 2786 C C . LYS B 2 196 ? 24.617 39.147 56.269 1.00 27.98 196 LYS B C 1
ATOM 2787 O O . LYS B 2 196 ? 25.835 39.063 56.476 1.00 25.84 196 LYS B O 1
ATOM 2793 N N . VAL C 1 14 ? -16.720 26.861 127.174 1.00 43.19 175 VAL C N 1
ATOM 2794 C CA . VAL C 1 14 ? -17.703 27.878 127.524 1.00 48.86 175 VAL C CA 1
ATOM 2795 C C . VAL C 1 14 ? -18.327 28.334 126.200 1.00 50.14 175 VAL C C 1
ATOM 2796 O O . VAL C 1 14 ? -18.839 27.501 125.450 1.00 49.41 175 VAL C O 1
ATOM 2800 N N . THR C 1 15 ? -18.291 29.634 125.916 1.00 43.99 176 THR C N 1
ATOM 2801 C CA . THR C 1 15 ? -18.563 30.122 124.572 1.00 40.13 176 THR C CA 1
ATOM 2802 C C . THR C 1 15 ? -17.415 29.756 123.640 1.00 38.71 176 THR C C 1
ATOM 2803 O O . THR C 1 15 ? -16.251 29.753 124.037 1.00 42.26 176 THR C O 1
ATOM 2807 N N . ILE C 1 16 ? -17.739 29.444 122.390 1.00 36.83 177 ILE C N 1
ATOM 2808 C CA . ILE C 1 16 ? -16.721 29.113 121.403 1.00 36.41 177 ILE C CA 1
ATOM 2809 C C . ILE C 1 16 ? -17.084 29.764 120.073 1.00 34.24 177 ILE C C 1
ATOM 2810 O O . ILE C 1 16 ? -18.241 30.094 119.811 1.00 43.18 177 ILE C O 1
ATOM 2815 N N . PHE C 1 17 ? -16.070 29.970 119.235 1.00 33.97 178 PHE C N 1
ATOM 2816 C CA . PHE C 1 17 ? -16.244 30.560 117.911 1.00 28.40 178 PHE C CA 1
ATOM 2817 C C . PHE C 1 17 ? -15.541 29.671 116.897 1.00 29.12 178 PHE C C 1
ATOM 2818 O O . PHE C 1 17 ? -14.308 29.579 116.896 1.00 28.75 178 PHE C O 1
ATOM 2826 N N . ILE C 1 18 ? -16.320 29.050 116.019 1.00 30.68 179 ILE C N 1
ATOM 2827 C CA . ILE C 1 18 ? -15.815 28.185 114.961 1.00 26.84 179 ILE C CA 1
ATOM 2828 C C . ILE C 1 18 ? -15.945 28.935 113.643 1.00 32.46 179 ILE C C 1
ATOM 2829 O O . ILE C 1 18 ? -17.011 29.482 113.335 1.00 40.27 179 ILE C O 1
ATOM 2834 N N . LEU C 1 19 ? -14.869 28.969 112.868 1.00 35.68 180 LEU C N 1
ATOM 2835 C CA . LEU C 1 19 ? -14.899 29.514 111.516 1.00 27.74 180 LEU C CA 1
ATOM 2836 C C . LEU C 1 19 ? -14.807 28.364 110.520 1.00 28.98 180 LEU C C 1
ATOM 2837 O O . LEU C 1 19 ? -13.837 27.601 110.538 1.00 32.95 180 LEU C O 1
ATOM 2842 N N . SER C 1 20 ? -15.810 28.234 109.659 1.00 34.47 181 SER C N 1
ATOM 2843 C CA . SER C 1 20 ? -15.763 27.188 108.645 1.00 39.64 181 SER C CA 1
ATOM 2844 C C . SER C 1 20 ? -14.622 27.446 107.645 1.00 40.53 181 SER C C 1
ATOM 2845 O O . SER C 1 20 ? -14.101 28.564 107.513 1.00 34.01 181 SER C O 1
ATOM 2848 N N . VAL C 1 21 ? -14.244 26.385 106.934 1.00 38.38 182 VAL C N 1
ATOM 2849 C CA . VAL C 1 21 ? -12.950 26.314 106.262 1.00 33.84 182 VAL C CA 1
ATOM 2850 C C . VAL C 1 21 ? -13.001 27.028 104.917 1.00 30.85 182 VAL C C 1
ATOM 2851 O O . VAL C 1 21 ? -13.724 26.618 104.002 1.00 35.40 182 VAL C O 1
ATOM 2855 N N . ILE C 1 22 ? -12.192 28.073 104.788 1.00 33.44 183 ILE C N 1
ATOM 2856 C CA . ILE C 1 22 ? -12.079 28.859 103.568 1.00 28.05 183 ILE C CA 1
ATOM 2857 C C . ILE C 1 22 ? -11.001 28.245 102.683 1.00 27.11 183 ILE C C 1
ATOM 2858 O O . ILE C 1 22 ? -9.887 27.975 103.144 1.00 27.41 183 ILE C O 1
ATOM 2863 N N . HIS C 1 23 ? -11.338 27.999 101.421 1.00 27.72 184 HIS C N 1
ATOM 2864 C CA . HIS C 1 23 ? -10.358 27.632 100.410 1.00 27.57 184 HIS C CA 1
ATOM 2865 C C . HIS C 1 23 ? -9.782 28.892 99.763 1.00 26.98 184 HIS C C 1
ATOM 2866 O O . HIS C 1 23 ? -10.495 29.873 99.541 1.00 34.28 184 HIS C O 1
ATOM 2873 N N . VAL C 1 24 ? -8.488 28.864 99.460 1.00 21.02 185 VAL C N 1
ATOM 2874 C CA . VAL C 1 24 ? -7.877 29.982 98.746 1.00 29.71 185 VAL C CA 1
ATOM 2875 C C . VAL C 1 24 ? -8.399 30.004 97.313 1.00 24.08 185 VAL C C 1
ATOM 2876 O O . VAL C 1 24 ? -8.421 28.972 96.631 1.00 23.75 185 VAL C O 1
ATOM 2880 N N . LYS C 1 25 ? -8.825 31.177 96.850 1.00 21.33 186 LYS C N 1
ATOM 2881 C CA . LYS C 1 25 ? -9.438 31.336 95.538 1.00 19.88 186 LYS C CA 1
ATOM 2882 C C . LYS C 1 25 ? -8.658 32.354 94.720 1.00 23.32 186 LYS C C 1
ATOM 2883 O O . LYS C 1 25 ? -8.384 33.460 95.214 1.00 25.09 186 LYS C O 1
ATOM 2889 N N . PRO C 1 26 ? -8.262 32.028 93.489 1.00 24.77 187 PRO C N 1
ATOM 2890 C CA . PRO C 1 26 ? -8.335 30.712 92.828 1.00 25.51 187 PRO C CA 1
ATOM 2891 C C . PRO C 1 26 ? -7.256 29.773 93.367 1.00 25.45 187 PRO C C 1
ATOM 2892 O O . PRO C 1 26 ? -6.393 30.203 94.114 1.00 24.16 187 PRO C O 1
ATOM 2896 N N . PRO C 1 27 ? -7.273 28.487 93.035 1.00 26.10 188 PRO C N 1
ATOM 2897 C CA . PRO C 1 27 ? -6.272 27.575 93.600 1.00 26.22 188 PRO C CA 1
ATOM 2898 C C . PRO C 1 27 ? -4.867 27.879 93.100 1.00 24.40 188 PRO C C 1
ATOM 2899 O O . PRO C 1 27 ? -4.669 28.350 91.977 1.00 26.15 188 PRO C O 1
ATOM 2903 N N . PHE C 1 28 ? -3.876 27.580 93.941 1.00 25.21 189 PHE C N 1
ATOM 2904 C CA . PHE C 1 28 ? -2.497 27.622 93.466 1.00 26.66 189 PHE C CA 1
ATOM 2905 C C . PHE C 1 28 ? -2.352 26.711 92.252 1.00 25.12 189 PHE C C 1
ATOM 2906 O O . PHE C 1 28 ? -3.038 25.695 92.124 1.00 21.42 189 PHE C O 1
ATOM 2914 N N . LYS C 1 29 ? -1.482 27.109 91.334 1.00 27.70 190 LYS C N 1
ATOM 2915 C CA . LYS C 1 29 ? -1.361 26.444 90.045 1.00 29.93 190 LYS C CA 1
ATOM 2916 C C . LYS C 1 29 ? 0.094 26.147 89.734 1.00 32.31 190 LYS C C 1
ATOM 2917 O O . LYS C 1 29 ? 1.002 26.890 90.126 1.00 36.69 190 LYS C O 1
ATOM 2923 N N . LEU C 1 30 ? 0.308 25.053 89.017 1.00 29.96 191 LEU C N 1
ATOM 2924 C CA . LEU C 1 30 ? 1.604 24.790 88.416 1.00 32.88 191 LEU C CA 1
ATOM 2925 C C . LEU C 1 30 ? 1.612 25.393 87.022 1.00 32.63 191 LEU C C 1
ATOM 2926 O O . LEU C 1 30 ? 0.853 24.963 86.145 1.00 33.99 191 LEU C O 1
ATOM 2931 N N . LYS C 1 31 ? 2.464 26.393 86.825 1.00 36.41 192 LYS C N 1
ATOM 2932 C CA . LYS C 1 31 ? 2.605 27.007 85.519 1.00 35.78 192 LYS C CA 1
ATOM 2933 C C . LYS C 1 31 ? 2.978 25.944 84.490 1.00 38.32 192 LYS C C 1
ATOM 2934 O O . LYS C 1 31 ? 3.480 24.867 84.828 1.00 35.23 192 LYS C O 1
ATOM 2940 N N . ARG C 1 32 ? 2.702 26.251 83.220 1.00 42.35 193 ARG C N 1
ATOM 2941 C CA . ARG C 1 32 ? 2.883 25.262 82.159 1.00 46.48 193 ARG C CA 1
ATOM 2942 C C . ARG C 1 32 ? 4.312 24.719 82.134 1.00 39.81 193 ARG C C 1
ATOM 2943 O O . ARG C 1 32 ? 4.520 23.521 81.906 1.00 34.42 193 ARG C O 1
ATOM 2951 N N . LYS C 1 33 ? 5.305 25.574 82.426 1.00 39.39 194 LYS C N 1
ATOM 2952 C CA . LYS C 1 33 ? 6.702 25.137 82.434 1.00 33.70 194 LYS C CA 1
ATOM 2953 C C . LYS C 1 33 ? 6.945 23.990 83.407 1.00 36.26 194 LYS C C 1
ATOM 2954 O O . LYS C 1 33 ? 7.783 23.121 83.138 1.00 34.16 194 LYS C O 1
ATOM 2960 N N . PHE C 1 34 ? 6.231 23.968 84.535 1.00 38.32 195 PHE C N 1
ATOM 2961 C CA . PHE C 1 34 ? 6.498 23.043 85.633 1.00 39.77 195 PHE C CA 1
ATOM 2962 C C . PHE C 1 34 ? 5.569 21.834 85.640 1.00 48.84 195 PHE C C 1
ATOM 2963 O O . PHE C 1 34 ? 5.736 20.940 86.483 1.00 41.80 195 PHE C O 1
ATOM 2971 N N . GLN C 1 35 ? 4.598 21.786 84.728 1.00 50.59 196 GLN C N 1
ATOM 2972 C CA . GLN C 1 35 ? 3.786 20.590 84.562 1.00 48.30 196 GLN C CA 1
ATOM 2973 C C . GLN C 1 35 ? 4.611 19.473 83.929 1.00 50.90 196 GLN C C 1
ATOM 2974 O O . GLN C 1 35 ? 5.576 19.719 83.194 1.00 52.98 196 GLN C O 1
ATOM 2980 N N . ASN C 1 36 ? 4.221 18.230 84.241 1.00 48.68 197 ASN C N 1
ATOM 2981 C CA . ASN C 1 36 ? 5.013 17.030 83.933 1.00 43.80 197 ASN C CA 1
ATOM 2982 C C . ASN C 1 36 ? 6.405 17.108 84.566 1.00 37.44 197 ASN C C 1
ATOM 2983 O O . ASN C 1 36 ? 7.413 16.799 83.928 1.00 42.90 197 ASN C O 1
ATOM 2988 N N . ASN C 1 37 ? 6.462 17.540 85.830 1.00 41.16 198 ASN C N 1
ATOM 2989 C CA . ASN C 1 37 ? 7.683 17.475 86.639 1.00 39.09 198 ASN C CA 1
ATOM 2990 C C . ASN C 1 37 ? 7.317 17.147 88.083 1.00 34.30 198 ASN C C 1
ATOM 2991 O O . ASN C 1 37 ? 7.122 18.044 88.915 1.00 30.87 198 ASN C O 1
ATOM 2996 N N . PRO C 1 38 ? 7.234 15.863 88.424 1.00 35.30 199 PRO C N 1
ATOM 2997 C CA . PRO C 1 38 ? 6.792 15.515 89.782 1.00 39.37 199 PRO C CA 1
ATOM 2998 C C . PRO C 1 38 ? 7.719 16.046 90.865 1.00 31.09 199 PRO C C 1
ATOM 2999 O O . PRO C 1 38 ? 7.240 16.382 91.956 1.00 32.57 199 PRO C O 1
ATOM 3003 N N . HIS C 1 39 ? 9.019 16.159 90.583 1.00 31.90 200 HIS C N 1
ATOM 3004 C CA . HIS C 1 39 ? 9.965 16.752 91.527 1.00 28.43 200 HIS C CA 1
ATOM 3005 C C . HIS C 1 39 ? 9.499 18.136 91.981 1.00 32.92 200 HIS C C 1
ATOM 3006 O O . HIS C 1 39 ? 9.429 18.419 93.183 1.00 28.06 200 HIS C O 1
ATOM 3013 N N . TYR C 1 40 ? 9.153 19.006 91.024 1.00 27.90 201 TYR C N 1
ATOM 3014 C CA . TYR C 1 40 ? 8.653 20.333 91.369 1.00 22.31 201 TYR C CA 1
ATOM 3015 C C . TYR C 1 40 ? 7.306 20.251 92.071 1.00 21.61 201 TYR C C 1
ATOM 3016 O O . TYR C 1 40 ? 7.111 20.856 93.129 1.00 20.97 201 TYR C O 1
ATOM 3025 N N . GLU C 1 41 ? 6.359 19.518 91.474 1.00 24.63 202 GLU C N 1
ATOM 3026 C CA . GLU C 1 41 ? 5.035 19.326 92.056 1.00 20.51 202 GLU C CA 1
ATOM 3027 C C . GLU C 1 41 ? 5.119 18.886 93.514 1.00 28.93 202 GLU C C 1
ATOM 3028 O O . GLU C 1 41 ? 4.400 19.409 94.377 1.00 25.81 202 GLU C O 1
ATOM 3034 N N . LYS C 1 42 ? 5.973 17.898 93.801 1.00 26.74 203 LYS C N 1
ATOM 3035 C CA . LYS C 1 42 ? 6.092 17.395 95.164 1.00 17.78 203 LYS C CA 1
ATOM 3036 C C . LYS C 1 42 ? 6.576 18.490 96.101 1.00 27.88 203 LYS C C 1
ATOM 3037 O O . LYS C 1 42 ? 6.040 18.650 97.207 1.00 26.91 203 LYS C O 1
ATOM 3043 N N . GLU C 1 43 ? 7.564 19.283 95.648 1.00 29.41 204 GLU C N 1
ATOM 3044 C CA . GLU C 1 43 ? 8.133 20.361 96.457 1.00 23.94 204 GLU C CA 1
ATOM 3045 C C . GLU C 1 43 ? 7.113 21.466 96.716 1.00 25.38 204 GLU C C 1
ATOM 3046 O O . GLU C 1 43 ? 7.003 21.975 97.840 1.00 21.63 204 GLU C O 1
ATOM 3060 N N . ARG C 1 45 ? 3.783 21.182 96.675 1.00 22.12 206 ARG C N 1
ATOM 3061 C CA . ARG C 1 45 ? 2.712 20.739 97.562 1.00 20.58 206 ARG C CA 1
ATOM 3062 C C . ARG C 1 45 ? 3.167 20.766 99.013 1.00 24.24 206 ARG C C 1
ATOM 3063 O O . ARG C 1 45 ? 2.444 21.244 99.895 1.00 24.80 206 ARG C O 1
ATOM 3071 N N . ARG C 1 46 ? 4.376 20.270 99.270 1.00 29.26 207 ARG C N 1
ATOM 3072 C CA . ARG C 1 46 ? 4.887 20.178 100.631 1.00 21.56 207 ARG C CA 1
ATOM 3073 C C . ARG C 1 46 ? 5.023 21.555 101.265 1.00 22.20 207 ARG C C 1
ATOM 3074 O O . ARG C 1 46 ? 4.724 21.733 102.453 1.00 27.40 207 ARG C O 1
ATOM 3082 N N . GLN C 1 47 ? 5.445 22.552 100.488 1.00 20.49 208 GLN C N 1
ATOM 3083 C CA . GLN C 1 47 ? 5.553 23.900 101.040 1.00 24.06 208 GLN C CA 1
ATOM 3084 C C . GLN C 1 47 ? 4.172 24.510 101.251 1.00 22.85 208 GLN C C 1
ATOM 3085 O O . GLN C 1 47 ? 3.883 25.072 102.316 1.00 17.01 208 GLN C O 1
ATOM 3091 N N . LEU C 1 48 ? 3.308 24.422 100.236 1.00 20.09 209 LEU C N 1
ATOM 3092 C CA . LEU C 1 48 ? 1.913 24.782 100.436 1.00 19.73 209 LEU C CA 1
ATOM 3093 C C . LEU C 1 48 ? 1.335 24.088 101.672 1.00 21.82 209 LEU C C 1
ATOM 3094 O O . LEU C 1 48 ? 0.576 24.689 102.441 1.00 19.59 209 LEU C O 1
ATOM 3099 N N . LYS C 1 49 ? 1.697 22.823 101.896 1.00 23.72 210 LYS C N 1
ATOM 3100 C CA . LYS C 1 49 ? 1.230 22.153 103.105 1.00 25.85 210 LYS C CA 1
ATOM 3101 C C . LYS C 1 49 ? 1.798 22.819 104.353 1.00 26.28 210 LYS C C 1
ATOM 3102 O O . LYS C 1 49 ? 1.079 23.014 105.345 1.00 23.08 210 LYS C O 1
ATOM 3116 N N . GLN C 1 51 ? 2.665 25.956 104.685 1.00 18.27 212 GLN C N 1
ATOM 3117 C CA . GLN C 1 51 ? 1.999 27.248 104.858 1.00 17.75 212 GLN C CA 1
ATOM 3118 C C . GLN C 1 51 ? 0.623 27.069 105.471 1.00 19.96 212 GLN C C 1
ATOM 3119 O O . GLN C 1 51 ? 0.184 27.880 106.295 1.00 20.40 212 GLN C O 1
ATOM 3125 N N . GLU C 1 52 ? -0.089 26.032 105.034 1.00 22.13 213 GLU C N 1
ATOM 3126 C CA . GLU C 1 52 ? -1.421 25.750 105.544 1.00 23.83 213 GLU C CA 1
ATOM 3127 C C . GLU C 1 52 ? -1.379 25.488 107.043 1.00 24.11 213 GLU C C 1
ATOM 3128 O O . GLU C 1 52 ? -2.132 26.089 107.818 1.00 20.84 213 GLU C O 1
ATOM 3134 N N . ASP C 1 53 ? -0.487 24.597 1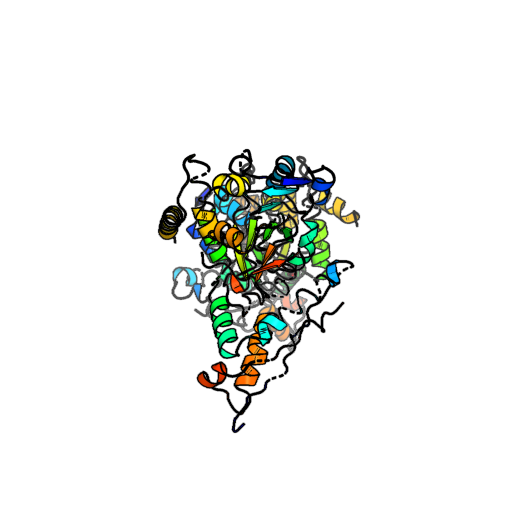07.473 1.00 22.70 214 ASP C N 1
ATOM 3135 C CA . ASP C 1 53 ? -0.352 24.325 108.900 1.00 28.02 214 ASP C CA 1
ATOM 3136 C C . ASP C 1 53 ? 0.085 25.570 109.669 1.00 27.31 214 ASP C C 1
ATOM 3137 O O . ASP C 1 53 ? -0.261 25.730 110.843 1.00 29.92 214 ASP C O 1
ATOM 3142 N N . GLY C 1 54 ? 0.841 26.460 109.030 1.00 21.81 215 GLY C N 1
ATOM 3143 C CA . GLY C 1 54 ? 1.246 27.671 109.712 1.00 20.75 215 GLY C CA 1
ATOM 3144 C C . GLY C 1 54 ? 0.078 28.601 109.967 1.00 22.13 215 GLY C C 1
ATOM 3145 O O . GLY C 1 54 ? -0.070 29.137 111.070 1.00 20.48 215 GLY C O 1
ATOM 3146 N N . ILE C 1 55 ? -0.765 28.809 108.947 1.00 23.49 216 ILE C N 1
ATOM 3147 C CA . ILE C 1 55 ? -1.890 29.739 109.084 1.00 24.96 216 ILE C CA 1
ATOM 3148 C C . ILE C 1 55 ? -2.882 29.220 110.116 1.00 22.44 216 ILE C C 1
ATOM 3149 O O . ILE C 1 55 ? -3.343 29.960 110.994 1.00 16.93 216 ILE C O 1
ATOM 3154 N N . ASN C 1 56 ? -3.196 27.925 110.040 1.00 27.89 217 ASN C N 1
ATOM 3155 C CA . ASN C 1 56 ? -4.158 27.250 110.896 1.00 21.98 217 ASN C CA 1
ATOM 3156 C C . ASN C 1 56 ? -3.725 27.164 112.355 1.00 28.24 217 ASN C C 1
ATOM 3157 O O . ASN C 1 56 ? -4.519 26.706 113.189 1.00 30.96 217 ASN C O 1
ATOM 3162 N N . LYS C 1 57 ? -2.497 27.566 112.688 1.00 29.32 218 LYS C N 1
ATOM 3163 C CA . LYS C 1 57 ? -2.074 27.650 114.079 1.00 29.55 218 LYS C CA 1
ATOM 3164 C C . LYS C 1 57 ? -2.237 29.051 114.649 1.00 30.84 218 LYS C C 1
ATOM 3165 O O . LYS C 1 57 ? -2.097 29.228 115.870 1.00 25.35 218 LYS C O 1
ATOM 3171 N N . LEU C 1 58 ? -2.552 30.032 113.793 1.00 23.93 219 LEU C N 1
ATOM 3172 C CA . LEU C 1 58 ? -2.790 31.415 114.170 1.00 22.02 219 LEU C CA 1
ATOM 3173 C C . LEU C 1 58 ? -4.257 31.658 114.492 1.00 23.34 219 LEU C C 1
ATOM 3174 O O . LEU C 1 58 ? -5.155 30.930 114.060 1.00 25.46 219 LEU C O 1
ATOM 3179 N N . THR C 1 59 ? -4.490 32.712 115.255 1.00 23.05 220 THR C N 1
ATOM 3180 C CA . THR C 1 59 ? -5.835 33.193 115.483 1.00 23.04 220 THR C CA 1
ATOM 3181 C C . THR C 1 59 ? -6.169 34.243 114.437 1.00 25.16 220 THR C C 1
ATOM 3182 O O . THR C 1 59 ? -5.291 34.778 113.760 1.00 22.35 220 THR C O 1
ATOM 3186 N N . VAL C 1 60 ? -7.462 34.555 114.322 1.00 26.81 221 VAL C N 1
ATOM 3187 C CA . VAL C 1 60 ? -7.889 35.537 113.335 1.00 21.60 221 VAL C CA 1
ATOM 3188 C C . VAL C 1 60 ? -7.300 36.900 113.648 1.00 22.62 221 VAL C C 1
ATOM 3189 O O . VAL C 1 60 ? -6.965 37.669 112.732 1.00 24.79 221 VAL C O 1
ATOM 3193 N N . PHE C 1 61 ? -7.126 37.215 114.933 1.00 20.18 222 PHE C N 1
ATOM 3194 C CA . PHE C 1 61 ? -6.552 38.509 115.291 1.00 27.35 222 PHE C CA 1
ATOM 3195 C C . PHE C 1 61 ? -5.075 38.600 114.916 1.00 21.52 222 PHE C C 1
ATOM 3196 O O . PHE C 1 61 ? -4.618 39.638 114.424 1.00 18.69 222 PHE C O 1
ATOM 3204 N N . GLU C 1 62 ? -4.307 37.541 115.181 1.00 19.80 223 GLU C N 1
ATOM 3205 C CA . GLU C 1 62 ? -2.905 37.526 114.780 1.00 21.26 223 GLU C CA 1
ATOM 3206 C C . GLU C 1 62 ? -2.779 37.711 113.277 1.00 22.27 223 GLU C C 1
ATOM 3207 O O . GLU C 1 62 ? -2.115 38.643 112.803 1.00 16.89 223 GLU C O 1
ATOM 3213 N N . TRP C 1 63 ? -3.439 36.827 112.517 1.00 20.60 224 TRP C N 1
ATOM 3214 C CA . TRP C 1 63 ? -3.359 36.829 111.061 1.00 16.37 224 TRP C CA 1
ATOM 3215 C C . TRP C 1 63 ? -3.714 38.195 110.487 1.00 20.35 224 TRP C C 1
ATOM 3216 O O . TRP C 1 63 ? -2.985 38.742 109.649 1.00 16.09 224 TRP C O 1
ATOM 3227 N N . LEU C 1 64 ? -4.822 38.774 110.944 1.00 16.74 225 LEU C N 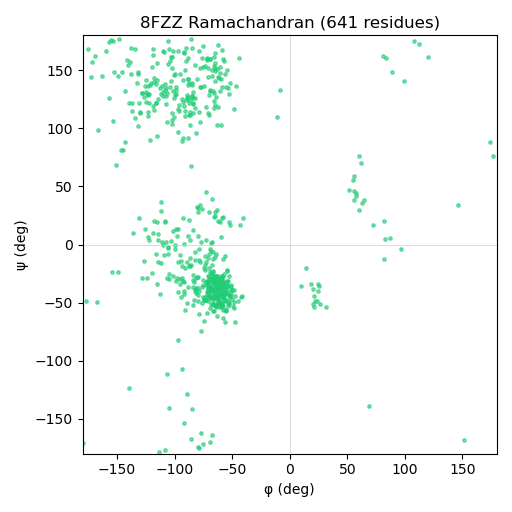1
ATOM 3228 C CA . LEU C 1 64 ? -5.238 40.048 110.382 1.00 15.41 225 LEU C CA 1
ATOM 3229 C C . LEU C 1 64 ? -4.273 41.158 110.768 1.00 18.16 225 LEU C C 1
ATOM 3230 O O . LEU C 1 64 ? -4.006 42.062 109.966 1.00 20.92 225 LEU C O 1
ATOM 3235 N N . THR C 1 65 ? -3.740 41.111 111.991 1.00 20.17 226 THR C N 1
ATOM 3236 C CA . THR C 1 65 ? -2.716 42.071 112.391 1.00 19.21 226 THR C CA 1
ATOM 3237 C C . THR C 1 65 ? -1.486 41.965 111.494 1.00 20.27 226 THR C C 1
ATOM 3238 O O . THR C 1 65 ? -0.996 42.970 110.966 1.00 23.79 226 THR C O 1
ATOM 3242 N N . ASN C 1 66 ? -0.961 40.750 111.333 1.00 18.32 227 ASN C N 1
ATOM 3243 C CA . ASN C 1 66 ? 0.217 40.550 110.500 1.00 19.44 227 ASN C CA 1
ATOM 3244 C C . ASN C 1 66 ? -0.043 40.994 109.072 1.00 18.54 227 ASN C C 1
ATOM 3245 O O . ASN C 1 66 ? 0.835 41.574 108.431 1.00 26.09 227 ASN C O 1
ATOM 3250 N N . ARG C 1 67 ? -1.238 40.715 108.548 1.00 19.89 228 ARG C N 1
ATOM 3251 C CA . ARG C 1 67 ? -1.585 41.212 107.223 1.00 19.80 228 ARG C CA 1
ATOM 3252 C C . ARG C 1 67 ? -1.519 42.727 107.178 1.00 20.32 228 ARG C C 1
ATOM 3253 O O . ARG C 1 67 ? -1.088 43.306 106.176 1.00 25.82 228 ARG C O 1
ATOM 3261 N N . LYS C 1 68 ? -1.926 43.390 108.259 1.00 21.33 229 LYS C N 1
ATOM 3262 C CA . LYS C 1 68 ? -1.839 44.843 108.296 1.00 25.40 229 LYS C CA 1
ATOM 3263 C C . LYS C 1 68 ? -0.381 45.283 108.280 1.00 24.71 229 LYS C C 1
ATOM 3264 O O . LYS C 1 68 ? 0.002 46.170 107.509 1.00 21.33 229 LYS C O 1
ATOM 3270 N N . THR C 1 69 ? 0.454 44.636 109.100 1.00 19.62 230 THR C N 1
ATOM 3271 C CA . THR C 1 69 ? 1.885 44.901 109.094 1.00 17.29 230 THR C CA 1
ATOM 3272 C C . THR C 1 69 ? 2.478 44.666 107.714 1.00 22.35 230 THR C C 1
ATOM 3273 O O . THR C 1 69 ? 3.418 45.353 107.305 1.00 22.89 230 THR C O 1
ATOM 3277 N N . PHE C 1 70 ? 1.923 43.722 106.971 1.00 22.73 231 PHE C N 1
ATOM 3278 C CA . PHE C 1 70 ? 2.472 43.413 105.663 1.00 25.43 231 PHE C CA 1
ATOM 3279 C C . PHE C 1 70 ? 2.037 44.422 104.601 1.00 23.65 231 PHE C C 1
ATOM 3280 O O . PHE C 1 70 ? 2.837 44.793 103.738 1.00 24.84 231 PHE C O 1
ATOM 3288 N N . ARG C 1 71 ? 0.774 44.862 104.635 1.00 22.33 232 ARG C N 1
ATOM 3289 C CA . ARG C 1 71 ? 0.318 45.883 103.695 1.00 23.38 232 ARG C CA 1
ATOM 3290 C C . ARG C 1 71 ? 1.042 47.210 103.904 1.00 25.20 232 ARG C C 1
ATOM 3291 O O . ARG C 1 71 ? 1.181 47.997 102.963 1.00 30.73 232 ARG C O 1
ATOM 3299 N N . GLU C 1 72 ? 1.516 47.474 105.113 1.00 28.62 233 GLU C N 1
ATOM 3300 C CA . GLU C 1 72 ? 2.146 48.748 105.435 1.00 31.68 233 GLU C CA 1
ATOM 3301 C C . GLU C 1 72 ? 3.595 48.828 104.965 1.00 35.28 233 GLU C C 1
ATOM 3302 O O . GLU C 1 72 ? 4.295 49.791 105.299 1.00 37.28 233 GLU C O 1
ATOM 3308 N N . LYS C 1 73 ? 4.058 47.830 104.209 1.00 41.05 234 LYS C N 1
ATOM 3309 C CA . LYS C 1 73 ? 5.405 47.857 103.649 1.00 35.11 234 LYS C CA 1
ATOM 3310 C C . LYS C 1 73 ? 5.473 48.638 102.339 1.00 37.38 234 LYS C C 1
ATOM 3311 O O . LYS C 1 73 ? 6.540 49.157 101.989 1.00 40.60 234 LYS C O 1
ATOM 3317 N N . GLY C 1 74 ? 4.369 48.720 101.596 1.00 28.47 235 GLY C N 1
ATOM 3318 C CA . GLY C 1 74 ? 4.341 49.404 100.327 1.00 33.82 235 GLY C CA 1
ATOM 3319 C C . GLY C 1 74 ? 3.473 50.652 100.346 1.00 36.45 235 GLY C C 1
ATOM 3320 O O . GLY C 1 74 ? 2.918 51.048 101.363 1.00 37.47 235 GLY C O 1
ATOM 3321 N N . ARG C 1 75 ? 3.397 51.285 99.181 1.00 43.48 236 ARG C N 1
ATOM 3322 C CA . ARG C 1 75 ? 2.455 52.376 98.947 1.00 48.21 236 ARG C CA 1
ATOM 3323 C C . ARG C 1 75 ? 1.855 52.253 97.540 1.00 51.95 236 ARG C C 1
ATOM 3324 O O . ARG C 1 75 ? 2.491 51.749 96.606 1.00 48.10 236 ARG C O 1
ATOM 3332 N N . THR C 1 80 ? 2.073 58.179 91.505 1.00 41.87 241 THR C N 1
ATOM 3333 C CA . THR C 1 80 ? 2.886 56.960 91.611 1.00 56.76 241 THR C CA 1
ATOM 3334 C C . THR C 1 80 ? 3.916 56.864 90.480 1.00 54.46 241 THR C C 1
ATOM 3335 O O . THR C 1 80 ? 5.092 56.583 90.728 1.00 45.72 241 THR C O 1
ATOM 3339 N N . ALA C 1 81 ? 3.462 57.069 89.236 1.00 59.13 242 ALA C N 1
ATOM 3340 C CA . ALA C 1 81 ? 4.396 57.241 88.125 1.00 51.40 242 ALA C CA 1
ATOM 3341 C C . ALA C 1 81 ? 5.237 58.501 88.305 1.00 49.66 242 ALA C C 1
ATOM 3342 O O . ALA C 1 81 ? 6.396 58.548 87.872 1.00 44.26 242 ALA C O 1
ATOM 3344 N N . GLN C 1 82 ? 4.673 59.527 88.944 1.00 45.73 243 GLN C N 1
ATOM 3345 C CA . GLN C 1 82 ? 5.429 60.743 89.197 1.00 43.29 243 GLN C CA 1
ATOM 3346 C C . GLN C 1 82 ? 6.520 60.513 90.237 1.00 42.50 243 GLN C C 1
ATOM 3347 O O . GLN C 1 82 ? 7.649 60.984 90.063 1.00 47.85 243 GLN C O 1
ATOM 3353 N N . ASN C 1 83 ? 6.212 59.807 91.330 1.00 39.93 244 ASN C N 1
ATOM 3354 C CA . ASN C 1 83 ? 7.263 59.480 92.294 1.00 43.47 244 ASN C CA 1
ATOM 3355 C C . ASN C 1 83 ? 8.346 58.618 91.660 1.00 40.89 244 ASN C C 1
ATOM 3356 O O . ASN C 1 83 ? 9.523 58.736 92.016 1.00 32.95 244 ASN C O 1
ATOM 3361 N N . ASP C 1 84 ? 7.960 57.744 90.729 1.00 38.54 245 ASP C N 1
ATOM 3362 C CA . ASP C 1 84 ? 8.929 56.930 90.011 1.00 32.82 245 ASP C CA 1
ATOM 3363 C C . ASP C 1 84 ? 9.952 57.806 89.291 1.00 37.01 245 ASP C C 1
ATOM 3364 O O . ASP C 1 84 ? 11.167 57.641 89.473 1.00 32.84 245 ASP C O 1
ATOM 3369 N N . ALA C 1 85 ? 9.478 58.762 88.483 1.00 37.32 246 ALA C N 1
ATOM 3370 C CA . ALA C 1 85 ? 10.399 59.663 87.800 1.00 27.72 246 ALA C CA 1
ATOM 3371 C C . ALA C 1 85 ? 11.247 60.435 88.798 1.00 33.08 246 ALA C C 1
ATOM 3372 O O . ALA C 1 85 ? 12.468 60.563 88.626 1.00 29.02 246 ALA C O 1
ATOM 3374 N N . ARG C 1 86 ? 10.623 60.934 89.865 1.00 30.59 247 ARG C N 1
ATOM 3375 C CA . ARG C 1 86 ? 11.367 61.703 90.848 1.00 30.23 247 ARG C CA 1
ATOM 3376 C C . ARG C 1 86 ? 12.378 60.853 91.607 1.00 38.65 247 ARG C C 1
ATOM 3377 O O . ARG C 1 86 ? 13.344 61.407 92.140 1.00 39.24 247 ARG C O 1
ATOM 3385 N N . ASP C 1 87 ? 12.187 59.529 91.669 1.00 39.45 248 ASP C N 1
ATOM 3386 C CA . ASP C 1 87 ? 13.131 58.656 92.366 1.00 31.06 248 ASP C CA 1
ATOM 3387 C C . ASP C 1 87 ? 14.208 58.127 91.441 1.00 29.15 248 ASP C C 1
ATOM 3388 O O . ASP C 1 87 ? 15.341 57.904 91.877 1.00 30.09 248 ASP C O 1
ATOM 3393 N N . ALA C 1 88 ? 13.870 57.920 90.171 1.00 29.50 249 ALA C N 1
ATOM 3394 C CA . ALA C 1 88 ? 14.895 57.669 89.169 1.00 29.95 249 ALA C CA 1
ATOM 3395 C C . ALA C 1 88 ? 15.927 58.782 89.168 1.00 33.68 249 ALA C C 1
ATOM 3396 O O . ALA C 1 88 ? 17.123 58.537 88.989 1.00 39.41 249 ALA C O 1
ATOM 3398 N N . TYR C 1 89 ? 15.481 60.016 89.391 1.00 36.54 250 TYR C N 1
ATOM 3399 C CA . TYR C 1 89 ? 16.386 61.155 89.379 1.00 34.54 250 TYR C CA 1
ATOM 3400 C C . TYR C 1 89 ? 17.376 61.093 90.538 1.00 31.81 250 TYR C C 1
ATOM 3401 O O . TYR C 1 89 ? 18.589 61.182 90.329 1.00 32.53 250 TYR C O 1
ATOM 3410 N N . LYS C 1 90 ? 16.882 60.926 91.770 1.00 30.56 251 LYS C N 1
ATOM 3411 C CA . LYS C 1 90 ? 17.776 60.948 92.925 1.00 34.73 251 LYS C CA 1
ATOM 3412 C C . LYS C 1 90 ? 18.624 59.692 93.042 1.00 33.23 251 LYS C C 1
ATOM 3413 O O . LYS C 1 90 ? 19.665 59.716 93.708 1.00 26.73 251 LYS C O 1
ATOM 3419 N N . ARG C 1 91 ? 18.197 58.592 92.441 1.00 32.67 252 ARG C N 1
ATOM 3420 C CA . ARG C 1 91 ? 19.005 57.395 92.539 1.00 28.20 252 ARG C CA 1
ATOM 3421 C C . ARG C 1 91 ? 20.138 57.421 91.529 1.00 30.80 252 ARG C C 1
ATOM 3422 O O . ARG C 1 91 ? 21.269 57.046 91.863 1.00 27.14 252 ARG C O 1
ATOM 3430 N N . ARG C 1 92 ? 19.860 57.873 90.298 1.00 33.79 253 ARG C N 1
ATOM 3431 C CA . ARG C 1 92 ? 20.939 58.112 89.340 1.00 31.21 253 ARG C CA 1
ATOM 3432 C C . ARG C 1 92 ? 21.939 59.114 89.894 1.00 34.50 253 ARG C C 1
ATOM 3433 O O . ARG C 1 92 ? 23.153 58.942 89.735 1.00 35.39 253 ARG C O 1
ATOM 3441 N N . LYS C 1 93 ? 21.447 60.178 90.536 1.00 36.57 254 LYS C N 1
ATOM 3442 C CA . LYS C 1 93 ? 22.349 61.121 91.185 1.00 37.80 254 LYS C CA 1
ATOM 3443 C C . LYS C 1 93 ? 23.182 60.408 92.234 1.00 37.68 254 LYS C C 1
ATOM 3444 O O . LYS C 1 93 ? 24.416 60.413 92.176 1.00 46.83 254 LYS C O 1
ATOM 3458 N N . PHE C 1 95 ? 23.892 57.420 92.483 1.00 29.96 256 PHE C N 1
ATOM 3459 C CA . PHE C 1 95 ? 24.847 56.537 91.827 1.00 28.70 256 PHE C CA 1
ATOM 3460 C C . PHE C 1 95 ? 26.051 57.297 91.289 1.00 35.97 256 PHE C C 1
ATOM 3461 O O . PHE C 1 95 ? 27.168 56.773 91.315 1.00 34.97 256 PHE C O 1
ATOM 3469 N N . ASP C 1 96 ? 25.861 58.525 90.802 1.00 37.89 257 ASP C N 1
ATOM 3470 C CA . ASP C 1 96 ? 27.016 59.299 90.364 1.00 38.65 257 ASP C CA 1
ATOM 3471 C C . ASP C 1 96 ? 27.948 59.597 91.538 1.00 40.93 257 ASP C C 1
ATOM 3472 O O . ASP C 1 96 ? 29.148 59.294 91.482 1.00 39.76 257 ASP C O 1
ATOM 3477 N N . TYR C 1 97 ? 27.411 60.153 92.630 1.00 31.47 258 TYR C N 1
ATOM 3478 C CA . TYR C 1 97 ? 28.264 60.445 93.783 1.00 39.38 258 TYR C CA 1
ATOM 3479 C C . TYR C 1 97 ? 29.053 59.212 94.220 1.00 42.86 258 TYR C C 1
ATOM 3480 O O . TYR C 1 97 ? 30.253 59.311 94.502 1.00 51.81 258 TYR C O 1
ATOM 3497 N N . LEU C 1 99 ? 29.698 56.401 92.316 1.00 35.16 260 LEU C N 1
ATOM 3498 C CA . LEU C 1 99 ? 30.582 55.917 91.256 1.00 34.02 260 LEU C CA 1
ATOM 3499 C C . LEU C 1 99 ? 31.783 56.826 91.038 1.00 37.31 260 LEU C C 1
ATOM 3500 O O . LEU C 1 99 ? 32.783 56.378 90.471 1.00 42.65 260 LEU C O 1
ATOM 3505 N N . LEU C 1 100 ? 31.717 58.082 91.476 1.00 40.44 261 LEU C N 1
ATOM 3506 C CA . LEU C 1 100 ? 32.820 59.015 91.298 1.00 38.36 261 LEU C CA 1
ATOM 3507 C C . LEU C 1 100 ? 33.655 59.197 92.563 1.00 45.94 261 LEU C C 1
ATOM 3508 O O . LEU C 1 100 ? 34.493 60.105 92.614 1.00 45.08 261 LEU C O 1
ATOM 3513 N N . SER C 1 101 ? 33.471 58.349 93.575 1.00 41.23 262 SER C N 1
ATOM 3514 C CA . SER C 1 101 ? 34.153 58.544 94.850 1.00 45.72 262 SER C CA 1
ATOM 3515 C C . SER C 1 101 ? 34.695 57.220 95.375 1.00 49.46 262 SER C C 1
ATOM 3516 O O . SER C 1 101 ? 33.932 56.274 95.596 1.00 51.02 262 SER C O 1
ATOM 3519 N N . ALA C 1 102 ? 36.014 57.164 95.592 1.00 49.80 263 ALA C N 1
ATOM 3520 C CA . ALA C 1 102 ? 36.613 55.988 96.213 1.00 48.40 263 ALA C CA 1
ATOM 3521 C C . ALA C 1 102 ? 36.139 55.819 97.649 1.00 48.40 263 ALA C C 1
ATOM 3522 O O . ALA C 1 102 ? 36.104 54.697 98.166 1.00 53.73 263 ALA C O 1
ATOM 3524 N N . GLU C 1 103 ? 35.770 56.915 98.301 1.00 58.68 264 GLU C N 1
ATOM 3525 C CA . GLU C 1 103 ? 35.158 56.845 99.622 1.00 62.33 264 GLU C CA 1
ATOM 3526 C C . GLU C 1 103 ? 33.778 56.186 99.541 1.00 58.63 264 GLU C C 1
ATOM 3527 O O . GLU C 1 103 ? 32.954 56.539 98.688 1.00 55.02 264 GLU C O 1
ATOM 3533 N N . ASN C 1 104 ? 33.528 55.226 100.429 1.00 55.02 265 ASN C N 1
ATOM 3534 C CA . ASN C 1 104 ? 32.194 54.660 100.577 1.00 50.67 265 ASN C CA 1
ATOM 3535 C C . ASN C 1 104 ? 31.310 55.568 101.428 1.00 49.26 265 ASN C C 1
ATOM 3536 O O . ASN C 1 104 ? 31.766 56.177 102.399 1.00 51.91 265 ASN C O 1
ATOM 3541 N N . PHE C 1 105 ? 30.041 55.656 101.066 1.00 38.70 266 PHE C N 1
ATOM 3542 C CA . PHE C 1 105 ? 29.099 56.416 101.864 1.00 35.36 266 PHE C CA 1
ATOM 3543 C C . PHE C 1 105 ? 28.211 55.491 102.692 1.00 40.92 266 PHE C C 1
ATOM 3544 O O . PHE C 1 105 ? 28.111 54.288 102.438 1.00 39.99 266 PHE C O 1
ATOM 3552 N N . LYS C 1 106 ? 27.592 56.064 103.720 1.00 31.12 267 LYS C N 1
ATOM 3553 C CA . LYS C 1 106 ? 26.554 55.371 104.455 1.00 27.63 267 LYS C CA 1
ATOM 3554 C C . LYS C 1 106 ? 25.235 55.650 103.765 1.00 34.59 267 LYS C C 1
ATOM 3555 O O . LYS C 1 106 ? 25.012 56.763 103.277 1.00 31.96 267 LYS C O 1
ATOM 3561 N N . TYR C 1 107 ? 24.370 54.629 103.717 1.00 34.60 268 TYR C N 1
ATOM 3562 C CA . TYR C 1 107 ? 23.068 54.780 103.073 1.00 28.80 268 TYR C CA 1
ATOM 3563 C C . TYR C 1 107 ? 22.360 56.038 103.557 1.00 30.05 268 TYR C C 1
ATOM 3564 O O . TYR C 1 107 ? 21.967 56.889 102.754 1.00 28.07 268 TYR C O 1
ATOM 3573 N N . ASP C 1 108 ? 22.227 56.186 104.881 1.00 30.72 269 ASP C N 1
ATOM 3574 C CA . ASP C 1 108 ? 21.461 57.299 105.433 1.00 31.06 269 ASP C CA 1
ATOM 3575 C C . ASP C 1 108 ? 22.118 58.656 105.145 1.00 42.34 269 ASP C C 1
ATOM 3576 O O . ASP C 1 108 ? 21.419 59.671 105.047 1.00 46.87 269 ASP C O 1
ATOM 3581 N N . GLU C 1 109 ? 23.446 58.697 104.992 1.00 36.51 270 GLU C N 1
ATOM 3582 C CA . GLU C 1 109 ? 24.133 59.946 104.672 1.00 34.45 270 GLU C CA 1
ATOM 3583 C C . GLU C 1 109 ? 23.869 60.369 103.230 1.00 40.54 270 GLU C C 1
ATOM 3584 O O . GLU C 1 109 ? 23.356 61.467 102.975 1.00 43.74 270 GLU C O 1
ATOM 3590 N N . ILE C 1 110 ? 24.233 59.507 102.271 1.00 38.01 271 ILE C N 1
ATOM 3591 C CA . ILE C 1 110 ? 24.150 59.846 100.850 1.00 38.93 271 ILE C CA 1
ATOM 3592 C C . ILE C 1 110 ? 22.702 59.998 100.406 1.00 36.90 271 ILE C C 1
ATOM 3593 O O . ILE C 1 110 ? 22.403 60.713 99.440 1.00 35.70 271 ILE C O 1
ATOM 3598 N N . THR C 1 111 ? 21.781 59.336 101.096 1.00 41.66 272 THR C N 1
ATOM 3599 C CA . THR C 1 111 ? 20.380 59.456 100.729 1.00 45.20 272 THR C CA 1
ATOM 3600 C C . THR C 1 111 ? 19.843 60.831 101.127 1.00 49.88 272 THR C C 1
ATOM 3601 O O . THR C 1 111 ? 19.028 61.424 100.409 1.00 44.64 272 THR C O 1
ATOM 3605 N N . LYS C 1 112 ? 20.324 61.370 102.250 1.00 53.21 273 LYS C N 1
ATOM 3606 C CA . LYS C 1 112 ? 19.935 62.707 102.680 1.00 54.06 273 LYS C CA 1
ATOM 3607 C C . LYS C 1 112 ? 20.617 63.775 101.830 1.00 55.24 273 LYS C C 1
ATOM 3608 O O . LYS C 1 112 ? 19.961 64.710 101.359 1.00 59.61 273 LYS C O 1
ATOM 3614 N N . LYS C 1 113 ? 21.930 63.639 101.610 1.00 48.65 274 LYS C N 1
ATOM 3615 C CA . LYS C 1 113 ? 22.660 64.613 100.805 1.00 53.65 274 LYS C CA 1
ATOM 3616 C C . LYS C 1 113 ? 22.008 64.829 99.439 1.00 56.54 274 LYS C C 1
ATOM 3617 O O . LYS C 1 113 ? 22.062 65.937 98.890 1.00 58.21 274 LYS C O 1
ATOM 3623 N N . VAL C 1 114 ? 21.309 63.828 98.950 1.00 52.87 275 VAL C N 1
ATOM 3624 C CA . VAL C 1 114 ? 20.615 63.944 97.684 1.00 54.47 275 VAL C CA 1
ATOM 3625 C C . VAL C 1 114 ? 19.174 64.383 97.929 1.00 52.34 275 VAL C C 1
ATOM 3626 O O . VAL C 1 114 ? 18.512 64.904 97.064 1.00 47.69 275 VAL C O 1
ATOM 3630 N N . GLU C 1 115 ? 18.720 64.204 99.153 1.00 57.54 276 GLU C N 1
ATOM 3631 C CA . GLU C 1 115 ? 17.389 64.537 99.561 1.00 53.43 276 GLU C CA 1
ATOM 3632 C C . GLU C 1 115 ? 17.148 65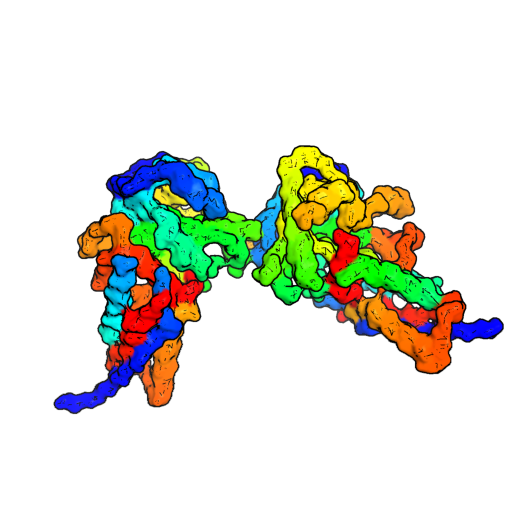.985 99.453 1.00 60.77 276 GLU C C 1
ATOM 3633 O O . GLU C 1 115 ? 16.242 66.426 98.790 1.00 62.62 276 GLU C O 1
ATOM 3639 N N . ASP C 1 116 ? 18.021 66.762 100.060 1.00 66.11 277 ASP C N 1
ATOM 3640 C CA . ASP C 1 116 ? 17.862 68.198 100.059 1.00 71.38 277 ASP C CA 1
ATOM 3641 C C . ASP C 1 116 ? 18.581 68.911 98.943 1.00 74.80 277 ASP C C 1
ATOM 3642 O O . ASP C 1 116 ? 18.903 70.078 99.061 1.00 81.52 277 ASP C O 1
ATOM 3647 N N . GLU C 1 117 ? 18.864 68.199 97.869 1.00 67.73 278 GLU C N 1
ATOM 3648 C CA . GLU C 1 117 ? 19.488 68.794 96.752 1.00 62.87 278 GLU C CA 1
ATOM 3649 C C . GLU C 1 117 ? 18.307 69.212 95.931 1.00 60.06 278 GLU C C 1
ATOM 3650 O O . GLU C 1 117 ? 18.487 69.756 94.875 1.00 54.24 278 GLU C O 1
ATOM 3656 N N . LEU C 1 118 ? 17.085 68.955 96.405 1.00 62.18 279 LEU C N 1
ATOM 3657 C CA . LEU C 1 118 ? 15.941 69.467 95.654 1.00 68.52 279 LEU C CA 1
ATOM 3658 C C . LEU C 1 118 ? 15.304 70.654 96.392 1.00 72.70 279 LEU C C 1
ATOM 3659 O O . LEU C 1 118 ? 15.989 71.439 97.062 1.00 69.01 279 LEU C O 1
ATOM 3664 N N . LYS C 1 159 ? -3.112 30.570 90.879 1.00 32.50 320 LYS C N 1
ATOM 3665 C CA . LYS C 1 159 ? -2.463 31.507 91.791 1.00 26.93 320 LYS C CA 1
ATOM 3666 C C . LYS C 1 159 ? -3.470 31.742 92.887 1.00 23.82 320 LYS C C 1
ATOM 3667 O O . LYS C 1 159 ? -4.620 31.407 92.689 1.00 42.17 320 LYS C O 1
ATOM 3673 N N . GLY C 1 160 ? -3.093 32.244 94.054 1.00 20.60 321 GLY C N 1
ATOM 3674 C CA . GLY C 1 160 ? -4.136 32.406 95.051 1.00 20.18 321 GLY C CA 1
ATOM 3675 C C . GLY C 1 160 ? -4.015 33.587 95.994 1.00 22.15 321 GLY C C 1
ATOM 3676 O O . GLY C 1 160 ? -3.602 33.395 97.138 1.00 34.72 321 GLY C O 1
ATOM 3677 N N . ARG C 1 161 ? -4.415 34.786 95.568 1.00 19.29 322 ARG C N 1
ATOM 3678 C CA . ARG C 1 161 ? -4.088 35.999 96.309 1.00 18.57 322 ARG C CA 1
ATOM 3679 C C . ARG C 1 161 ? -4.353 35.860 97.807 1.00 23.52 322 ARG C C 1
ATOM 3680 O O . ARG C 1 161 ? -5.346 35.273 98.244 1.00 17.54 322 ARG C O 1
ATOM 3688 N N . ALA C 1 162 ? -3.399 36.355 98.594 1.00 23.52 323 ALA C N 1
ATOM 3689 C CA . ALA C 1 162 ? -3.654 36.567 100.005 1.00 20.80 323 ALA C CA 1
ATOM 3690 C C . ALA C 1 162 ? -4.679 37.671 100.204 1.00 19.62 323 ALA C C 1
ATOM 3691 O O . ALA C 1 162 ? -5.414 37.665 101.198 1.00 21.07 323 ALA C O 1
ATOM 3693 N N . GLN C 1 163 ? -4.733 38.628 99.276 1.00 20.85 324 GLN C N 1
ATOM 3694 C CA . GLN C 1 163 ? -5.758 39.662 99.325 1.00 17.45 324 GLN C CA 1
ATOM 3695 C C . GLN C 1 163 ? -7.144 39.041 99.296 1.00 20.87 324 GLN C C 1
ATOM 3696 O O . GLN C 1 163 ? -8.016 39.409 100.091 1.00 17.27 324 GLN C O 1
ATOM 3702 N N . ASN C 1 164 ? -7.350 38.073 98.389 1.00 23.71 325 ASN C N 1
ATOM 3703 C CA . ASN C 1 164 ? -8.633 37.381 98.291 1.00 17.26 325 ASN C CA 1
ATOM 3704 C C . ASN C 1 164 ? -8.997 36.719 99.605 1.00 21.77 325 ASN C C 1
ATOM 3705 O O . ASN C 1 164 ? -10.153 36.779 100.036 1.00 20.98 325 ASN C O 1
ATOM 3710 N N . LEU C 1 165 ? -8.029 36.064 100.251 1.00 21.83 326 LEU C N 1
ATOM 3711 C CA . LEU C 1 165 ? -8.312 35.425 101.529 1.00 18.23 326 LEU C CA 1
ATOM 3712 C C . LEU C 1 165 ? -8.759 36.457 102.557 1.00 20.19 326 LEU C C 1
ATOM 3713 O O . LEU C 1 165 ? -9.798 36.294 103.205 1.00 26.21 326 LEU C O 1
ATOM 3718 N N . GLU C 1 166 ? -8.006 37.549 102.695 1.00 18.71 327 GLU C N 1
ATOM 3719 C CA . GLU C 1 166 ? -8.365 38.562 103.679 1.00 19.78 327 GLU C CA 1
ATOM 3720 C C . GLU C 1 166 ? -9.724 39.190 103.366 1.00 20.12 327 GLU C C 1
ATOM 3721 O O . GLU C 1 166 ? -10.507 39.459 104.281 1.00 21.32 327 GLU C O 1
ATOM 3727 N N . ASP C 1 167 ? -10.041 39.421 102.086 1.00 21.10 328 ASP C N 1
ATOM 3728 C CA . ASP C 1 167 ? -11.383 39.921 101.768 1.00 21.38 328 ASP C CA 1
ATOM 3729 C C . ASP C 1 167 ? -12.462 38.947 102.215 1.00 20.74 328 ASP C C 1
ATOM 3730 O O . ASP C 1 167 ? -13.473 39.354 102.796 1.00 20.81 328 ASP C O 1
ATOM 3735 N N . GLU C 1 168 ? -12.283 37.660 101.916 1.00 18.60 329 GLU C N 1
ATOM 3736 C CA . GLU C 1 168 ? -13.309 36.687 102.254 1.00 23.14 329 GLU C CA 1
ATOM 3737 C C . GLU C 1 168 ? -13.422 36.549 103.762 1.00 24.45 329 GLU C C 1
ATOM 3738 O O . GLU C 1 168 ? -14.522 36.601 104.322 1.00 28.48 329 GLU C O 1
ATOM 3744 N N . LEU C 1 169 ? -12.284 36.399 104.435 1.00 21.57 330 LEU C N 1
ATOM 3745 C CA . LEU C 1 169 ? -12.280 36.356 105.886 1.00 17.03 330 LEU C CA 1
ATOM 3746 C C . LEU C 1 169 ? -12.972 37.584 106.466 1.00 23.23 330 LEU C C 1
ATOM 3747 O O . LEU C 1 169 ? -13.782 37.466 107.390 1.00 32.29 330 LEU C O 1
ATOM 3752 N N . LEU C 1 170 ? -12.704 38.768 105.912 1.00 22.34 331 LEU C N 1
ATOM 3753 C CA . LEU C 1 170 ? -13.319 39.973 106.457 1.00 18.78 331 LEU C CA 1
ATOM 3754 C C . LEU C 1 170 ? -14.831 39.970 106.249 1.00 24.68 331 LEU C C 1
ATOM 3755 O O . LEU C 1 170 ? -15.582 40.363 107.151 1.00 30.00 331 LEU C O 1
ATOM 3760 N N . LYS C 1 171 ? -15.305 39.539 105.076 1.00 21.13 332 LYS C N 1
ATOM 3761 C CA . LYS C 1 171 ? -16.751 39.511 104.852 1.00 20.29 332 LYS C CA 1
ATOM 3762 C C . LYS C 1 171 ? -17.435 38.534 105.804 1.00 24.55 332 LYS C C 1
ATOM 3763 O O . LYS C 1 171 ? -18.537 38.799 106.299 1.00 25.68 332 LYS C O 1
ATOM 3769 N N . VAL C 1 172 ? -16.792 37.404 106.088 1.00 22.74 333 VAL C N 1
ATOM 3770 C CA . VAL C 1 172 ? -17.382 36.452 107.018 1.00 25.92 333 VAL C CA 1
ATOM 3771 C C . VAL C 1 172 ? -17.458 37.046 108.419 1.00 21.93 333 VAL C C 1
ATOM 3772 O O . VAL C 1 172 ? -18.479 36.920 109.099 1.00 20.16 333 VAL C O 1
ATOM 3776 N N . LEU C 1 173 ? -16.388 37.706 108.877 1.00 23.32 334 LEU C N 1
ATOM 3777 C CA . LEU C 1 173 ? -16.445 38.376 110.176 1.00 26.85 334 LEU C CA 1
ATOM 3778 C C . LEU C 1 173 ? -17.565 39.425 110.229 1.00 28.61 334 LEU C C 1
ATOM 3779 O O . LEU C 1 173 ? -18.097 39.707 111.307 1.00 24.11 334 LEU C O 1
ATOM 3784 N N . GLU C 1 174 ? -17.949 40.008 109.086 1.00 30.48 335 GLU C N 1
ATOM 3785 C CA . GLU C 1 174 ? -19.015 41.009 109.108 1.00 33.59 335 GLU C CA 1
ATOM 3786 C C . GLU C 1 174 ? -20.374 40.402 109.437 1.00 33.49 335 GLU C C 1
ATOM 3787 O O . GLU C 1 174 ? -21.262 41.121 109.918 1.00 36.44 335 GLU C O 1
ATOM 3793 N N . GLY C 1 175 ? -20.556 39.110 109.184 1.00 24.60 336 GLY C N 1
ATOM 3794 C CA . GLY C 1 175 ? -21.723 38.391 109.638 1.00 28.69 336 GLY C CA 1
ATOM 3795 C C . GLY C 1 175 ? -23.014 38.797 108.950 1.00 31.3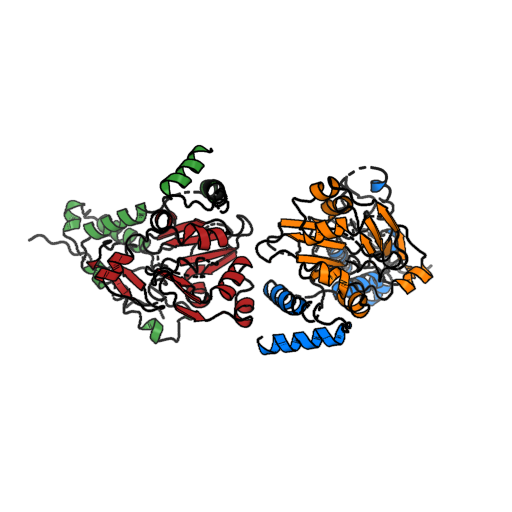9 336 GLY C C 1
ATOM 3796 O O . GLY C 1 175 ? -23.053 39.041 107.740 1.00 34.50 336 GLY C O 1
ATOM 3797 N N . PRO C 1 176 ? -24.103 38.894 109.724 1.00 24.42 337 PRO C N 1
ATOM 3798 C CA . PRO C 1 176 ? -24.177 38.779 111.184 1.00 27.89 337 PRO C CA 1
ATOM 3799 C C . PRO C 1 176 ? -24.020 37.336 111.629 1.00 30.15 337 PRO C C 1
ATOM 3800 O O . PRO C 1 176 ? -24.303 36.404 110.881 1.00 32.60 337 PRO C O 1
ATOM 3804 N N . PRO C 1 177 ? -23.545 37.124 112.848 1.00 31.13 338 PRO C N 1
ATOM 3805 C CA . PRO C 1 177 ? -23.205 38.138 113.857 1.00 32.58 338 PRO C CA 1
ATOM 3806 C C . PRO C 1 177 ? -21.860 38.826 113.576 1.00 32.53 338 PRO C C 1
ATOM 3807 O O . PRO C 1 177 ? -20.882 38.155 113.245 1.00 26.31 338 PRO C O 1
ATOM 3811 N N . LYS C 1 178 ? -21.780 40.153 113.693 1.00 27.24 339 LYS C N 1
ATOM 3812 C CA . LYS C 1 178 ? -20.505 40.841 113.534 1.00 26.17 339 LYS C CA 1
ATOM 3813 C C . LYS C 1 178 ? -19.542 40.440 114.641 1.00 29.21 339 LYS C C 1
ATOM 3814 O O . LYS C 1 178 ? -19.823 40.641 115.825 1.00 33.70 339 LYS C O 1
ATOM 3820 N N . ILE C 1 179 ? -18.408 39.874 114.250 1.00 27.30 340 ILE C N 1
ATOM 3821 C CA . ILE C 1 179 ? -17.372 39.451 115.179 1.00 23.72 340 ILE C CA 1
ATOM 3822 C C . ILE C 1 179 ? -16.491 40.647 115.492 1.00 31.51 340 ILE C C 1
ATOM 3823 O O . ILE C 1 179 ? -15.985 41.311 114.579 1.00 27.26 340 ILE C O 1
ATOM 3828 N N . ASP C 1 180 ? -16.300 40.925 116.774 1.00 29.69 341 ASP C N 1
ATOM 3829 C CA . ASP C 1 180 ? -15.524 42.090 117.151 1.00 30.74 341 ASP C CA 1
ATOM 3830 C C . ASP C 1 180 ? -14.050 41.710 117.321 1.00 37.17 341 ASP C C 1
ATOM 3831 O O . ASP C 1 180 ? -13.686 40.530 117.385 1.00 29.58 341 ASP C O 1
ATOM 3836 N N . GLU C 1 181 ? -13.199 42.742 117.370 1.00 41.80 342 GLU C N 1
ATOM 3837 C CA . GLU C 1 181 ? -11.756 42.586 117.545 1.00 35.42 342 GLU C CA 1
ATOM 3838 C C . GLU C 1 181 ? -11.427 41.639 118.685 1.00 38.16 342 GLU C C 1
ATOM 3839 O O . GLU C 1 181 ? -10.901 40.542 118.461 1.00 39.84 342 GLU C O 1
ATOM 3845 N N . GLU C 1 182 ? -11.752 42.049 119.914 1.00 42.80 343 GLU C N 1
ATOM 3846 C CA . GLU C 1 182 ? -11.378 41.262 121.084 1.00 41.61 343 GLU C CA 1
ATOM 3847 C C . GLU C 1 182 ? -11.868 39.822 120.974 1.00 40.49 343 GLU C C 1
ATOM 3848 O O . GLU C 1 182 ? -11.309 38.934 121.629 1.00 43.96 343 GLU C O 1
ATOM 3854 N N . GLN C 1 183 ? -12.886 39.564 120.145 1.00 38.86 344 GLN C N 1
ATOM 3855 C CA . GLN C 1 183 ? -13.372 38.207 119.928 1.00 33.04 344 GLN C CA 1
ATOM 3856 C C . GLN C 1 183 ? -12.622 37.470 118.839 1.00 27.78 344 GLN C C 1
ATOM 3857 O O . GLN C 1 183 ? -12.708 36.239 118.778 1.00 26.32 344 GLN C O 1
ATOM 3863 N N . GLN C 1 184 ? -11.912 38.195 117.969 1.00 35.02 345 GLN C N 1
ATOM 3864 C CA . GLN C 1 184 ? -11.050 37.545 116.987 1.00 31.64 345 GLN C CA 1
ATOM 3865 C C . GLN C 1 184 ? -9.916 36.786 117.654 1.00 31.83 345 GLN C C 1
ATOM 3866 O O . GLN C 1 184 ? -9.523 35.719 117.167 1.00 30.60 345 GLN C O 1
ATOM 3872 N N . LYS C 1 185 ? -9.392 37.308 118.769 1.00 29.03 346 LYS C N 1
ATOM 3873 C CA . LYS C 1 185 ? -8.307 36.646 119.484 1.00 23.47 346 LYS C CA 1
ATOM 3874 C C . LYS C 1 185 ? -8.645 35.219 119.893 1.00 28.21 346 LYS C C 1
ATOM 3875 O O . LYS C 1 185 ? -7.744 34.489 120.338 1.00 31.93 346 LYS C O 1
ATOM 3881 N N . TYR C 1 186 ? -9.904 34.799 119.757 1.00 27.13 347 TYR C N 1
ATOM 3882 C CA . TYR C 1 186 ? -10.319 33.472 120.197 1.00 34.54 347 TYR C CA 1
ATOM 3883 C C . TYR C 1 186 ? -10.853 32.612 119.055 1.00 31.80 347 TYR C C 1
ATOM 3884 O O . TYR C 1 186 ? -11.396 31.532 119.312 1.00 29.40 347 TYR C O 1
ATOM 3893 N N . ILE C 1 187 ? -10.704 33.057 117.805 1.00 28.88 348 ILE C N 1
ATOM 3894 C CA . ILE C 1 187 ? -11.051 32.275 116.619 1.00 22.80 348 ILE C CA 1
ATOM 3895 C C . ILE C 1 187 ? -9.765 31.835 115.926 1.00 24.83 348 ILE C C 1
ATOM 3896 O O . ILE C 1 187 ? -8.858 32.648 115.710 1.00 28.95 348 ILE C O 1
ATOM 3901 N N . LYS C 1 188 ? -9.686 30.560 115.572 1.00 22.48 349 LYS C N 1
ATOM 3902 C CA . LYS C 1 188 ? -8.537 30.033 114.854 1.00 23.74 349 LYS C CA 1
ATOM 3903 C C . LYS C 1 188 ? -8.743 30.160 113.351 1.00 24.38 349 LYS C C 1
ATOM 3904 O O . LYS C 1 188 ? -9.863 30.050 112.853 1.00 29.67 349 LYS C O 1
ATOM 3918 N N . ASN C 1 190 ? -8.864 28.869 109.655 1.00 28.70 351 ASN C N 1
ATOM 3919 C CA . ASN C 1 190 ? -9.329 27.577 109.144 1.00 31.69 351 ASN C CA 1
ATOM 3920 C C . ASN C 1 190 ? -9.303 27.657 107.618 1.00 28.58 351 ASN C C 1
ATOM 3921 O O . ASN C 1 190 ? -10.290 28.031 106.980 1.00 25.70 351 ASN C O 1
ATOM 3926 N N . VAL C 1 191 ? -8.156 27.318 107.034 1.00 29.07 352 VAL C N 1
ATOM 3927 C CA . VAL C 1 191 ? -7.975 27.445 105.595 1.00 28.09 352 VAL C CA 1
ATOM 3928 C C . VAL C 1 191 ? -7.392 26.159 105.032 1.00 25.72 352 VAL C C 1
ATOM 3929 O O . VAL C 1 191 ? -6.622 25.452 105.694 1.00 22.46 352 VAL C O 1
ATOM 3933 N N . ILE C 1 192 ? -7.794 25.858 103.795 1.00 29.16 353 ILE C N 1
ATOM 3934 C CA . ILE C 1 192 ? -7.257 24.764 102.994 1.00 29.38 353 ILE C CA 1
ATOM 3935 C C . ILE C 1 192 ? -6.797 25.337 101.657 1.00 28.45 353 ILE C C 1
ATOM 3936 O O . ILE C 1 192 ? -7.482 26.177 101.063 1.00 27.48 353 ILE C O 1
ATOM 3941 N N . PHE C 1 193 ? -5.625 24.910 101.190 1.00 29.97 354 PHE C N 1
ATOM 3942 C CA . PHE C 1 193 ? -5.274 25.214 99.805 1.00 31.64 354 PHE C CA 1
ATOM 3943 C C . PHE C 1 193 ? -4.290 24.204 99.217 1.00 28.92 354 PHE C C 1
ATOM 3944 O O . PHE C 1 193 ? -4.255 24.021 97.996 1.00 24.48 354 PHE C O 1
ATOM 3952 N N . ALA C 1 194 ? -3.519 23.523 100.073 1.00 26.47 355 ALA C N 1
ATOM 3953 C CA . ALA C 1 194 ? -2.494 22.606 99.583 1.00 23.82 355 ALA C CA 1
ATOM 3954 C C . ALA C 1 194 ? -3.097 21.457 98.791 1.00 26.83 355 ALA C C 1
ATOM 3955 O O . ALA C 1 194 ? -2.553 21.056 97.757 1.00 29.71 355 ALA C O 1
ATOM 3957 N N . GLU C 1 195 ? -4.220 20.913 99.259 1.00 33.24 356 GLU C N 1
ATOM 3958 C CA . GLU C 1 195 ? -4.889 19.819 98.558 1.00 39.31 356 GLU C CA 1
ATOM 3959 C C . GLU C 1 195 ? -5.607 20.271 97.287 1.00 42.03 356 GLU C C 1
ATOM 3960 O O . GLU C 1 195 ? -6.045 19.414 96.508 1.00 35.32 356 GLU C O 1
ATOM 3966 N N . ASP C 1 196 ? -5.731 21.583 97.059 1.00 38.23 357 ASP C N 1
ATOM 3967 C CA . ASP C 1 196 ? -6.448 22.144 95.918 1.00 31.92 357 ASP C CA 1
ATOM 3968 C C . ASP C 1 196 ? -5.517 22.533 94.774 1.00 30.57 357 ASP C C 1
ATOM 3969 O O . ASP C 1 196 ? -5.961 23.156 93.804 1.00 29.65 357 ASP C O 1
ATOM 3974 N N . LEU C 1 197 ? -4.239 22.189 94.875 1.00 32.76 358 LEU C N 1
ATOM 3975 C CA . LEU C 1 197 ? -3.266 22.581 93.870 1.00 26.53 358 LEU C CA 1
ATOM 3976 C C . LEU C 1 197 ? -3.667 22.042 92.500 1.00 26.27 358 LEU C C 1
ATOM 3977 O O . LEU C 1 197 ? -4.090 20.894 92.367 1.00 35.47 358 LEU C O 1
ATOM 3982 N N . GLU C 1 198 ? -3.563 22.889 91.482 1.00 29.29 359 GLU C N 1
ATOM 3983 C CA . GLU C 1 198 ? -3.843 22.506 90.104 1.00 32.42 359 GLU C CA 1
ATOM 3984 C C . GLU C 1 198 ? -2.535 22.222 89.383 1.00 32.75 359 GLU C C 1
ATOM 3985 O O . GLU C 1 198 ? -1.625 23.055 89.400 1.00 36.82 359 GLU C O 1
ATOM 3991 N N . ILE C 1 199 ? -2.449 21.068 88.730 1.00 39.97 360 ILE C N 1
ATOM 3992 C CA . ILE C 1 199 ? -1.208 20.674 88.065 1.00 38.67 360 ILE C CA 1
ATOM 3993 C C . ILE C 1 199 ? -1.411 20.323 86.590 1.00 35.23 360 ILE C C 1
ATOM 3994 O O . ILE C 1 199 ? -2.433 20.669 85.987 1.00 45.01 360 ILE C O 1
ATOM 4007 N N . TYR D 2 2 ? 32.898 44.973 87.721 1.00 25.24 2 TYR D N 1
ATOM 4008 C CA . TYR D 2 2 ? 32.617 43.903 88.676 1.00 28.76 2 TYR D CA 1
ATOM 4009 C C . TYR D 2 2 ? 33.836 43.411 89.464 1.00 27.29 2 TYR D C 1
ATOM 4010 O O . TYR D 2 2 ? 33.719 42.440 90.229 1.00 28.68 2 TYR D O 1
ATOM 4019 N N . GLU D 2 3 ? 35.002 44.043 89.330 1.00 23.84 3 GLU D N 1
ATOM 4020 C CA . GLU D 2 3 ? 36.123 43.616 90.163 1.00 26.09 3 GLU D CA 1
ATOM 4021 C C . GLU D 2 3 ? 35.837 43.890 91.632 1.00 24.15 3 GLU D C 1
ATOM 4022 O O . GLU D 2 3 ? 36.106 43.040 92.490 1.00 21.79 3 GLU D O 1
ATOM 4036 N N . PHE D 2 5 ? 32.931 44.169 93.118 1.00 19.19 5 PHE D N 1
ATOM 4037 C CA . PHE D 2 5 ? 31.951 43.164 93.503 1.00 20.64 5 PHE D CA 1
ATOM 4038 C C . PHE D 2 5 ? 32.625 41.842 93.851 1.00 19.94 5 PHE D C 1
ATOM 4039 O O . PHE D 2 5 ? 32.392 41.280 94.927 1.00 18.22 5 PHE D O 1
ATOM 4047 N N . LEU D 2 6 ? 33.453 41.321 92.941 1.00 18.23 6 LEU D N 1
ATOM 4048 C CA . LEU D 2 6 ? 34.090 40.032 93.182 1.00 16.59 6 LEU D CA 1
ATOM 4049 C C . LEU D 2 6 ? 35.033 40.098 94.373 1.00 20.90 6 LEU D C 1
ATOM 4050 O O . LEU D 2 6 ? 35.143 39.128 95.135 1.00 23.26 6 LEU D O 1
ATOM 4055 N N . PHE D 2 7 ? 35.715 41.236 94.555 1.00 18.86 7 PHE D N 1
ATOM 4056 C CA . PHE D 2 7 ? 36.741 41.339 95.590 1.00 19.87 7 PHE D CA 1
ATOM 4057 C C . PHE D 2 7 ? 36.129 41.223 96.981 1.00 22.85 7 PHE D C 1
ATOM 4058 O O . PHE D 2 7 ? 36.504 40.344 97.765 1.00 25.91 7 PHE D O 1
ATOM 4066 N N . ASN D 2 8 ? 35.179 42.107 97.302 1.00 23.25 8 ASN D N 1
ATOM 4067 C CA . ASN D 2 8 ? 34.521 42.148 98.605 1.00 20.33 8 ASN D CA 1
ATOM 4068 C C . ASN D 2 8 ? 33.635 40.940 98.864 1.00 19.56 8 ASN D C 1
ATOM 4069 O O . ASN D 2 8 ? 33.008 40.868 99.922 1.00 21.19 8 ASN D O 1
ATOM 4074 N N . SER D 2 9 ? 33.570 39.998 97.930 1.00 22.74 9 SER D N 1
ATOM 4075 C CA . SER D 2 9 ? 32.790 38.785 98.103 1.00 19.17 9 SER D CA 1
ATOM 4076 C C . SER D 2 9 ? 33.601 37.754 98.882 1.00 23.97 9 SER D C 1
ATOM 4077 O O . SER D 2 9 ? 34.770 37.508 98.571 1.00 21.51 9 SER D O 1
ATOM 4080 N N . VAL D 2 10 ? 32.987 37.163 99.905 1.00 21.07 10 VAL D N 1
ATOM 4081 C CA . VAL D 2 10 ? 33.570 36.030 100.615 1.00 19.05 10 VAL D CA 1
ATOM 4082 C C . VAL D 2 10 ? 32.853 34.776 100.147 1.00 22.39 10 VAL D C 1
ATOM 4083 O O . VAL D 2 10 ? 31.640 34.802 99.904 1.00 22.34 10 VAL D O 1
ATOM 4087 N N . ASN D 2 11 ? 33.606 33.685 99.973 1.00 23.78 11 ASN D N 1
ATOM 4088 C CA . ASN D 2 11 ? 33.021 32.375 99.697 1.00 19.66 11 ASN D CA 1
ATOM 4089 C C . ASN D 2 11 ? 32.256 32.345 98.383 1.00 21.56 11 ASN D C 1
ATOM 4090 O O . ASN D 2 11 ? 31.216 31.685 98.269 1.00 22.00 11 ASN D O 1
ATOM 4095 N N . SER D 2 12 ? 32.752 33.079 97.396 1.00 18.95 12 SER D N 1
ATOM 4096 C CA . SER D 2 12 ? 32.228 32.931 96.053 1.00 19.69 12 SER D CA 1
ATOM 4097 C C . SER D 2 12 ? 32.274 31.464 95.651 1.00 24.15 12 SER D C 1
ATOM 4098 O O . SER D 2 12 ? 33.289 30.785 95.824 1.00 23.60 12 SER D O 1
ATOM 4101 N N . LYS D 2 13 ? 31.146 30.964 95.167 1.00 23.66 13 LYS D N 1
ATOM 4102 C CA . LYS D 2 13 ? 31.056 29.627 94.609 1.00 21.73 13 LYS D CA 1
ATOM 4103 C C . LYS D 2 13 ? 30.568 29.862 93.194 1.00 18.17 13 LYS D C 1
ATOM 4104 O O . LYS D 2 13 ? 29.365 29.934 92.957 1.00 22.85 13 LYS D O 1
ATOM 4110 N N . ILE D 2 14 ? 31.499 30.037 92.262 1.00 24.82 14 ILE D N 1
ATOM 4111 C CA . ILE D 2 14 ? 31.126 30.243 90.869 1.00 22.03 14 ILE D CA 1
ATOM 4112 C C . ILE D 2 14 ? 30.905 28.880 90.222 1.00 23.70 14 ILE D C 1
ATOM 4113 O O . ILE D 2 14 ? 31.805 28.039 90.183 1.00 31.60 14 ILE D O 1
ATOM 4118 N N . THR D 2 15 ? 29.702 28.659 89.714 1.00 26.99 15 THR D N 1
ATOM 4119 C CA . THR D 2 15 ? 29.325 27.364 89.176 1.00 32.21 15 THR D CA 1
ATOM 4120 C C . THR D 2 15 ? 29.495 27.250 87.670 1.00 33.98 15 THR D C 1
ATOM 4121 O O . THR D 2 15 ? 29.760 26.151 87.173 1.00 38.33 15 THR D O 1
ATOM 4125 N N . GLN D 2 16 ? 29.366 28.352 86.936 1.00 33.55 16 GLN D N 1
ATOM 4126 C CA . GLN D 2 16 ? 29.296 28.301 85.480 1.00 33.11 16 GLN D CA 1
ATOM 4127 C C . GLN D 2 16 ? 29.728 29.647 84.937 1.00 33.34 16 GLN D C 1
ATOM 4128 O O . GLN D 2 16 ? 29.175 30.680 85.333 1.00 30.21 16 GLN D O 1
ATOM 4134 N N . ASN D 2 17 ? 30.707 29.642 84.045 1.00 34.63 17 ASN D N 1
ATOM 4135 C CA . ASN D 2 17 ? 31.154 30.863 83.399 1.00 30.13 17 ASN D CA 1
ATOM 4136 C C . ASN D 2 17 ? 30.556 30.875 82.000 1.00 29.93 17 ASN D C 1
ATOM 4137 O O . ASN D 2 17 ? 30.926 30.063 81.149 1.00 45.77 17 ASN D O 1
ATOM 4142 N N . VAL D 2 18 ? 29.657 31.825 81.766 1.00 29.19 18 VAL D N 1
ATOM 4143 C CA . VAL D 2 18 ? 28.646 31.703 80.729 1.00 26.55 18 VAL D CA 1
ATOM 4144 C C . VAL D 2 18 ? 29.279 31.734 79.337 1.00 25.98 18 VAL D C 1
ATOM 4145 O O . VAL D 2 18 ? 30.297 32.399 79.107 1.00 23.95 18 VAL D O 1
ATOM 4149 N N . ASN D 2 19 ? 28.696 30.961 78.405 1.00 24.61 19 ASN D N 1
ATOM 4150 C CA . ASN D 2 19 ? 29.167 30.889 77.022 1.00 25.60 19 ASN D CA 1
ATOM 4151 C C . ASN D 2 19 ? 28.180 31.597 76.093 1.00 27.26 19 ASN D C 1
ATOM 4152 O O . ASN D 2 19 ? 27.181 32.176 76.532 1.00 29.48 19 ASN D O 1
ATOM 4157 N N . GLU D 2 20 ? 28.462 31.552 74.788 1.00 27.82 20 GLU D N 1
ATOM 4158 C CA . GLU D 2 20 ? 27.715 32.399 73.860 1.00 23.80 20 GLU D CA 1
ATOM 4159 C C . GLU D 2 20 ? 26.351 31.820 73.507 1.00 23.04 20 GLU D C 1
ATOM 4160 O O . GLU D 2 20 ? 25.431 32.586 73.209 1.00 29.22 20 GLU D O 1
ATOM 4166 N N . GLU D 2 21 ? 26.182 30.497 73.537 1.00 22.17 21 GLU D N 1
ATOM 4167 C CA . GLU D 2 21 ? 24.829 29.947 73.487 1.00 28.35 21 GLU D CA 1
ATOM 4168 C C . GLU D 2 21 ? 23.937 30.663 74.496 1.00 29.33 21 GLU D C 1
ATOM 4169 O O . GLU D 2 21 ? 22.857 31.158 74.156 1.00 25.70 21 GLU D O 1
ATOM 4175 N N . PHE D 2 22 ? 24.419 30.770 75.739 1.00 29.13 22 PHE D N 1
ATOM 4176 C CA . PHE D 2 22 ? 23.681 31.422 76.817 1.00 26.31 22 PHE D CA 1
ATOM 4177 C C . PHE D 2 22 ? 23.310 32.856 76.449 1.00 24.13 22 PHE D C 1
ATOM 4178 O O . PHE D 2 22 ? 22.134 33.238 76.494 1.00 24.85 22 PHE D O 1
ATOM 4186 N N . ILE D 2 23 ? 24.312 33.667 76.100 1.00 22.05 23 ILE D N 1
ATOM 4187 C CA . ILE D 2 23 ? 24.084 35.058 75.707 1.00 21.98 23 ILE D CA 1
ATOM 4188 C C . ILE D 2 23 ? 22.960 35.155 74.683 1.00 26.94 23 ILE D C 1
ATOM 4189 O O . ILE D 2 23 ? 21.983 35.894 74.868 1.00 29.52 23 ILE D O 1
ATOM 4194 N N . LEU D 2 24 ? 23.090 34.413 73.582 1.00 24.86 24 LEU D N 1
ATOM 4195 C CA . LEU D 2 24 ? 22.063 34.431 72.551 1.00 21.38 24 LEU D CA 1
ATOM 4196 C C . LEU D 2 24 ? 20.710 33.997 73.099 1.00 23.65 24 LEU D C 1
ATOM 4197 O O . LEU D 2 24 ? 19.672 34.513 72.667 1.00 26.83 24 LEU D O 1
ATOM 4202 N N . LYS D 2 25 ? 20.704 33.067 74.060 1.00 26.09 25 LYS D N 1
ATOM 4203 C CA . LYS D 2 25 ? 19.454 32.570 74.630 1.00 22.58 25 LYS D CA 1
ATOM 4204 C C . LYS D 2 25 ? 18.627 33.685 75.258 1.00 21.13 25 LYS D C 1
ATOM 4205 O O . LYS D 2 25 ? 17.396 33.609 75.257 1.00 25.15 25 LYS D O 1
ATOM 4211 N N . TYR D 2 26 ? 19.268 34.729 75.785 1.00 20.39 26 TYR D N 1
ATOM 4212 C CA . TYR D 2 26 ? 18.547 35.793 76.477 1.00 21.11 26 TYR D CA 1
ATOM 4213 C C . TYR D 2 26 ? 18.659 37.137 75.765 1.00 19.44 26 TYR D C 1
ATOM 4214 O O . TYR D 2 26 ? 18.388 38.180 76.370 1.00 18.37 26 TYR D O 1
ATOM 4223 N N . SER D 2 27 ? 19.009 37.120 74.478 1.00 21.94 27 SER D N 1
ATOM 4224 C CA . SER D 2 27 ? 19.279 38.350 73.736 1.00 19.61 27 SER D CA 1
ATOM 4225 C C . SER D 2 27 ? 18.054 39.254 73.623 1.00 18.93 27 SER D C 1
ATOM 4226 O O .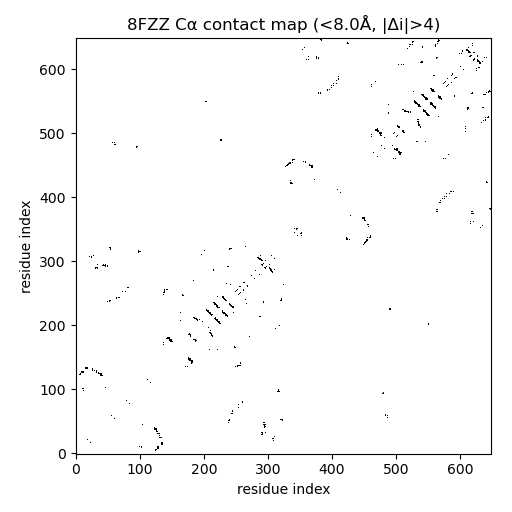 SER D 2 27 ? 18.183 40.482 73.640 1.00 21.62 27 SER D O 1
ATOM 4229 N N . ASP D 2 28 ? 16.865 38.678 73.462 1.00 19.86 28 ASP D N 1
ATOM 4230 C CA . ASP D 2 28 ? 15.659 39.496 73.381 1.00 24.49 28 ASP D CA 1
ATOM 4231 C C . ASP D 2 28 ? 15.366 40.251 74.674 1.00 27.27 28 ASP D C 1
ATOM 4232 O O . ASP D 2 28 ? 14.505 41.139 74.668 1.00 32.83 28 ASP D O 1
ATOM 4237 N N . TYR D 2 29 ? 16.065 39.938 75.772 1.00 25.72 29 TYR D N 1
ATOM 4238 C CA . TYR D 2 29 ? 15.684 40.415 77.096 1.00 20.50 29 TYR D CA 1
ATOM 4239 C C . TYR D 2 29 ? 16.829 41.084 77.828 1.00 19.12 29 TYR D C 1
ATOM 4240 O O . TYR D 2 29 ? 16.596 41.945 78.681 1.00 23.19 29 TYR D O 1
ATOM 4249 N N . SER D 2 30 ? 18.061 40.687 77.538 1.00 16.63 30 SER D N 1
ATOM 4250 C CA . SER D 2 30 ? 19.171 41.120 78.375 1.00 21.85 30 SER D CA 1
ATOM 4251 C C . SER D 2 30 ? 19.672 42.482 77.907 1.00 16.62 30 SER D C 1
ATOM 4252 O O . SER D 2 30 ? 19.023 43.188 77.134 1.00 19.93 30 SER D O 1
ATOM 4255 N N . CYS D 2 31 ? 20.836 42.876 78.400 1.00 17.54 31 CYS D N 1
ATOM 4256 C CA . CYS D 2 31 ? 21.504 44.073 77.927 1.00 17.80 31 CYS D CA 1
ATOM 4257 C C . CYS D 2 31 ? 22.999 43.830 78.039 1.00 17.92 31 CYS D C 1
ATOM 4258 O O . CYS D 2 31 ? 23.441 42.782 78.523 1.00 16.82 31 CYS D O 1
ATOM 4261 N N . GLU D 2 32 ? 23.781 44.810 77.589 1.00 15.80 32 GLU D N 1
ATOM 4262 C CA . GLU D 2 32 ? 25.218 44.600 77.486 1.00 17.49 32 GLU D CA 1
ATOM 4263 C C . GLU D 2 32 ? 25.855 44.472 78.872 1.00 18.19 32 GLU D C 1
ATOM 4264 O O . GLU D 2 32 ? 26.576 43.502 79.144 1.00 17.60 32 GLU D O 1
ATOM 4270 N N . GLN D 2 33 ? 25.580 45.432 79.767 1.00 18.11 33 GLN D N 1
ATOM 4271 C CA . GLN D 2 33 ? 26.056 45.349 81.148 1.00 17.97 33 GLN D CA 1
ATOM 4272 C C . GLN D 2 33 ? 25.708 44.000 81.759 1.00 22.04 33 GLN D C 1
ATOM 4273 O O . GLN D 2 33 ? 26.526 43.391 82.464 1.00 23.17 33 GLN D O 1
ATOM 4279 N N . LEU D 2 34 ? 24.488 43.516 81.506 1.00 17.40 34 LEU D N 1
ATOM 4280 C CA . LEU D 2 34 ? 24.120 42.200 82.009 1.00 18.98 34 LEU D CA 1
ATOM 4281 C C . LEU D 2 34 ? 24.944 41.104 81.343 1.00 19.29 34 LEU D C 1
ATOM 4282 O O . LEU D 2 34 ? 25.368 40.156 82.010 1.00 23.27 34 LEU D O 1
ATOM 4287 N N . ASN D 2 35 ? 25.196 41.210 80.036 1.00 19.35 35 ASN D N 1
ATOM 4288 C CA . ASN D 2 35 ? 25.992 40.173 79.383 1.00 20.83 35 ASN D CA 1
ATOM 4289 C C . ASN D 2 35 ? 27.401 40.113 79.963 1.00 21.89 35 ASN D C 1
ATOM 4290 O O . ASN D 2 35 ? 27.990 39.031 80.046 1.00 21.25 35 ASN D O 1
ATOM 4295 N N . SER D 2 36 ? 27.935 41.248 80.425 1.00 23.31 36 SER D N 1
ATOM 4296 C CA . SER D 2 36 ? 29.283 41.269 81.004 1.00 22.81 36 SER D CA 1
ATOM 4297 C C . SER D 2 36 ? 29.313 40.627 82.385 1.00 26.21 36 SER D C 1
ATOM 4298 O O . SER D 2 36 ? 30.194 39.810 82.682 1.00 27.71 36 SER D O 1
ATOM 4301 N N . LEU D 2 37 ? 28.369 41.009 83.248 1.00 22.67 37 LEU D N 1
ATOM 4302 C CA . LEU D 2 37 ? 28.159 40.323 84.514 1.00 19.90 37 LEU D CA 1
ATOM 4303 C C . LEU D 2 37 ? 28.256 38.807 84.352 1.00 23.33 37 LEU D C 1
ATOM 4304 O O . LEU D 2 37 ? 28.940 38.129 85.124 1.00 23.99 37 LEU D O 1
ATOM 4309 N N . TRP D 2 38 ? 27.629 38.262 83.310 1.00 21.12 38 TRP D N 1
ATOM 4310 C CA . TRP D 2 38 ? 27.625 36.814 83.137 1.00 19.49 38 TRP D CA 1
ATOM 4311 C C . TRP D 2 38 ? 28.994 36.279 82.707 1.00 30.05 38 TRP D C 1
ATOM 4312 O O . TRP D 2 38 ? 29.437 35.235 83.206 1.00 30.86 38 TRP D O 1
ATOM 4323 N N . LYS D 2 39 ? 29.668 36.945 81.759 1.00 24.56 39 LYS D N 1
ATOM 4324 C CA . LYS D 2 39 ? 30.963 36.427 81.316 1.00 27.44 39 LYS D CA 1
ATOM 4325 C C . LYS D 2 39 ? 32.032 36.628 82.386 1.00 27.67 39 LYS D C 1
ATOM 4326 O O . LYS D 2 39 ? 32.861 35.742 82.629 1.00 27.17 39 LYS D O 1
ATOM 4332 N N . GLU D 2 40 ? 32.024 37.783 83.045 1.00 32.68 40 GLU D N 1
ATOM 4333 C CA . GLU D 2 40 ? 33.103 38.102 83.971 1.00 25.96 40 GLU D CA 1
ATOM 4334 C C . GLU D 2 40 ? 32.896 37.489 85.347 1.00 23.48 40 GLU D C 1
ATOM 4335 O O . GLU D 2 40 ? 33.870 37.157 86.024 1.00 33.42 40 GLU D O 1
ATOM 4341 N N . VAL D 2 41 ? 31.650 37.341 85.781 1.00 25.35 41 VAL D N 1
ATOM 4342 C CA . VAL D 2 41 ? 31.336 36.919 87.131 1.00 18.10 41 VAL D CA 1
ATOM 4343 C C . VAL D 2 41 ? 30.702 35.538 87.150 1.00 18.97 41 VAL D C 1
ATOM 4344 O O . VAL D 2 41 ? 31.047 34.713 87.994 1.00 26.59 41 VAL D O 1
ATOM 4348 N N . GLY D 2 42 ? 29.784 35.268 86.230 1.00 21.52 42 GLY D N 1
ATOM 4349 C CA . GLY D 2 42 ? 29.199 33.955 86.066 1.00 18.33 42 GLY D CA 1
ATOM 4350 C C . GLY D 2 42 ? 28.090 33.671 87.065 1.00 19.32 42 GLY D C 1
ATOM 4351 O O . GLY D 2 42 ? 27.955 34.320 88.101 1.00 23.04 42 GLY D O 1
ATOM 4352 N N . LEU D 2 43 ? 27.285 32.664 86.744 1.00 16.21 43 LEU D N 1
ATOM 4353 C CA . LEU D 2 43 ? 26.287 32.200 87.690 1.00 14.96 43 LEU D CA 1
ATOM 4354 C C . LEU D 2 43 ? 26.984 31.617 88.915 1.00 20.31 43 LEU D C 1
ATOM 4355 O O . LEU D 2 43 ? 28.118 31.142 88.842 1.00 23.92 43 LEU D O 1
ATOM 4360 N N . GLY D 2 44 ? 26.319 31.677 90.051 1.00 20.40 44 GLY D N 1
ATOM 4361 C CA . GLY D 2 44 ? 26.912 31.193 91.281 1.00 17.38 44 GLY D CA 1
ATOM 4362 C C . GLY D 2 44 ? 26.360 31.941 92.480 1.00 18.09 44 GLY D C 1
ATOM 4363 O O . GLY D 2 44 ? 25.369 32.671 92.387 1.00 18.81 44 GLY D O 1
ATOM 4364 N N . SER D 2 45 ? 27.019 31.731 93.615 1.00 13.95 45 SER D N 1
ATOM 4365 C CA . SER D 2 45 ? 26.623 32.330 94.879 1.00 17.42 45 SER D CA 1
ATOM 4366 C C . SER D 2 45 ? 27.750 33.229 95.379 1.00 16.59 45 SER D C 1
ATOM 4367 O O . SER D 2 45 ? 28.933 32.929 95.186 1.00 16.89 45 SER D O 1
ATOM 4370 N N . TYR D 2 46 ? 27.381 34.350 95.994 1.00 15.83 46 TYR D N 1
ATOM 4371 C CA . TYR D 2 46 ? 28.342 35.379 96.365 1.00 17.48 46 TYR D CA 1
ATOM 4372 C C . TYR D 2 46 ? 27.977 35.971 97.718 1.00 17.15 46 TYR D C 1
ATOM 4373 O O . TYR D 2 46 ? 26.831 35.883 98.169 1.00 20.90 46 TYR D O 1
ATOM 4382 N N . TYR D 2 47 ? 28.976 36.574 98.366 1.00 13.98 47 TYR D N 1
ATOM 4383 C CA . TYR D 2 47 ? 28.807 37.212 99.674 1.00 14.87 47 TYR D CA 1
ATOM 4384 C C . TYR D 2 47 ? 28.236 36.229 100.701 1.00 16.48 47 TYR D C 1
ATOM 4385 O O . TYR D 2 47 ? 27.178 36.442 101.285 1.00 22.45 47 TYR D O 1
ATOM 4394 N N . ASN D 2 48 ? 28.971 35.139 100.912 1.00 16.00 48 ASN D N 1
ATOM 4395 C CA . ASN D 2 48 ? 28.624 34.111 101.889 1.00 17.41 48 ASN D CA 1
ATOM 4396 C C . ASN D 2 48 ? 27.231 33.539 101.661 1.00 20.06 48 ASN D C 1
ATOM 4397 O O . ASN D 2 48 ? 26.493 33.252 102.610 1.00 17.82 48 ASN D O 1
ATOM 4402 N N . GLY D 2 49 ? 26.874 33.363 100.394 1.00 18.48 49 GLY D N 1
ATOM 4403 C CA . GLY D 2 49 ? 25.605 32.786 100.035 1.00 12.36 49 GLY D CA 1
ATOM 4404 C C . GLY D 2 49 ? 24.440 33.743 100.018 1.00 16.09 49 GLY D C 1
ATOM 4405 O O . GLY D 2 49 ? 23.308 33.298 99.799 1.00 19.40 49 GLY D O 1
ATOM 4406 N N . LEU D 2 50 ? 24.671 35.040 100.234 1.00 17.17 50 LEU D N 1
ATOM 4407 C CA . LEU D 2 50 ? 23.559 35.981 100.326 1.00 14.53 50 LEU D CA 1
ATOM 4408 C C . LEU D 2 50 ? 22.959 36.291 98.958 1.00 16.78 50 LEU D C 1
ATOM 4409 O O . LEU D 2 50 ? 21.749 36.543 98.862 1.00 11.21 50 LEU D O 1
ATOM 4414 N N . PHE D 2 51 ? 23.771 36.260 97.896 1.00 13.88 51 PHE D N 1
ATOM 4415 C CA . PHE D 2 51 ? 23.312 36.551 96.542 1.00 14.27 51 PHE D CA 1
ATOM 4416 C C . PHE D 2 51 ? 23.609 35.386 95.612 1.00 12.79 51 PHE D C 1
ATOM 4417 O O . PHE D 2 51 ? 24.709 34.828 95.635 1.00 17.89 51 PHE D O 1
ATOM 4425 N N . LYS D 2 52 ? 22.642 35.031 94.777 1.00 12.46 52 LYS D N 1
ATOM 4426 C CA . LYS D 2 52 ? 22.799 33.952 93.806 1.00 13.36 52 LYS D CA 1
ATOM 4427 C C . LYS D 2 52 ? 22.537 34.519 92.423 1.00 12.05 52 LYS D C 1
ATOM 4428 O O . LYS D 2 52 ? 21.461 35.067 92.174 1.00 13.09 52 LYS D O 1
ATOM 4434 N N . ILE D 2 53 ? 23.517 34.411 91.536 1.00 15.89 53 ILE D N 1
ATOM 4435 C CA . ILE D 2 53 ? 23.356 34.837 90.150 1.00 14.23 53 ILE D CA 1
ATOM 4436 C C . ILE D 2 53 ? 22.790 33.638 89.405 1.00 13.81 53 ILE D C 1
ATOM 4437 O O . ILE D 2 53 ? 23.464 32.619 89.256 1.00 20.07 53 ILE D O 1
ATOM 4442 N N . ILE D 2 54 ? 21.545 33.741 88.963 1.00 15.47 54 ILE D N 1
ATOM 4443 C CA . ILE D 2 54 ? 20.769 32.583 88.589 1.00 16.62 54 ILE D CA 1
ATOM 4444 C C . ILE D 2 54 ? 20.733 32.434 87.070 1.00 20.22 54 ILE D C 1
ATOM 4445 O O . ILE D 2 54 ? 21.091 33.339 86.315 1.00 17.25 54 ILE D O 1
ATOM 4450 N N . GLU D 2 55 ? 20.301 31.265 86.621 1.00 19.85 55 GLU D N 1
ATOM 4451 C CA . GLU D 2 55 ? 19.829 31.085 85.265 1.00 20.97 55 GLU D CA 1
ATOM 4452 C C . GLU D 2 55 ? 18.470 31.754 85.109 1.00 26.68 55 GLU D C 1
ATOM 4453 O O . GLU D 2 55 ? 17.512 31.341 85.782 1.00 22.68 55 GLU D O 1
ATOM 4459 N N . PRO D 2 56 ? 18.327 32.763 84.236 1.00 20.45 56 PRO D N 1
ATOM 4460 C CA . PRO D 2 56 ? 17.058 33.502 84.171 1.00 18.88 56 PRO D CA 1
ATOM 4461 C C . PRO D 2 56 ? 15.836 32.630 83.922 1.00 18.90 56 PRO D C 1
ATOM 4462 O O . PRO D 2 56 ? 14.749 32.947 84.423 1.00 20.42 56 PRO D O 1
ATOM 4466 N N . ASN D 2 57 ? 15.971 31.532 83.186 1.00 17.43 57 ASN D N 1
ATOM 4467 C CA . ASN D 2 57 ? 14.795 30.735 82.868 1.00 17.96 57 ASN D CA 1
ATOM 4468 C C . ASN D 2 57 ? 14.228 29.988 84.064 1.00 21.44 57 ASN D C 1
ATOM 4469 O O . ASN D 2 57 ? 13.122 29.449 83.954 1.00 20.76 57 ASN D O 1
ATOM 4474 N N . ASP D 2 58 ? 14.951 29.927 85.189 1.00 25.48 58 ASP D N 1
ATOM 4475 C CA . ASP D 2 58 ? 14.384 29.326 86.395 1.00 22.07 58 ASP D CA 1
ATOM 4476 C C . ASP D 2 58 ? 13.236 30.155 86.930 1.00 20.32 58 ASP D C 1
ATOM 4477 O O . ASP D 2 58 ? 12.264 29.607 87.448 1.00 21.02 58 ASP D O 1
ATOM 4482 N N . LEU D 2 59 ? 13.319 31.472 86.785 1.00 28.01 59 LEU D N 1
ATOM 4483 C CA . LEU D 2 59 ? 12.333 32.376 87.344 1.00 23.37 59 LEU D CA 1
ATOM 4484 C C . LEU D 2 59 ? 11.477 33.086 86.306 1.00 23.62 59 LEU D C 1
ATOM 4485 O O . LEU D 2 59 ? 10.418 33.605 86.667 1.00 23.89 59 LEU D O 1
ATOM 4490 N N . LYS D 2 60 ? 11.887 33.092 85.031 1.00 24.24 60 LYS D N 1
ATOM 4491 C CA . LYS D 2 60 ? 11.383 34.092 84.090 1.00 26.27 60 LYS D CA 1
ATOM 4492 C C . LYS D 2 60 ? 9.879 33.995 83.889 1.00 28.65 60 LYS D C 1
ATOM 4493 O O . LYS D 2 60 ? 9.203 35.021 83.745 1.00 29.99 60 LYS D O 1
ATOM 4499 N N . ASP D 2 61 ? 9.336 32.779 83.856 1.00 32.17 61 ASP D N 1
ATOM 4500 C CA . ASP D 2 61 ? 7.894 32.630 83.680 1.00 31.97 61 ASP D CA 1
ATOM 4501 C C . ASP D 2 61 ? 7.135 33.011 84.945 1.00 29.24 61 ASP D C 1
ATOM 4502 O O . ASP D 2 61 ? 6.123 33.716 84.883 1.00 31.46 61 ASP D O 1
ATOM 4507 N N . ILE D 2 62 ? 7.606 32.546 86.097 1.00 28.45 62 ILE D N 1
ATOM 4508 C CA . ILE D 2 62 ? 7.072 32.937 87.397 1.00 29.86 62 ILE D CA 1
ATOM 4509 C C . ILE D 2 62 ? 6.860 34.443 87.461 1.00 29.65 62 ILE D C 1
ATOM 4510 O O . ILE D 2 62 ? 5.779 34.917 87.833 1.00 33.08 62 ILE D O 1
ATOM 4515 N N . ILE D 2 63 ? 7.882 35.202 87.064 1.00 30.68 63 ILE D N 1
ATOM 4516 C CA . ILE D 2 63 ? 7.908 36.638 87.319 1.00 27.66 63 ILE D CA 1
ATOM 4517 C C . ILE D 2 63 ? 7.294 37.488 86.208 1.00 36.45 63 ILE D C 1
ATOM 4518 O O . ILE D 2 63 ? 6.894 38.635 86.467 1.00 35.55 63 ILE D O 1
ATOM 4523 N N . ASN D 2 64 ? 7.177 36.974 84.985 1.00 36.38 64 ASN D N 1
ATOM 4524 C CA . ASN D 2 64 ? 6.548 37.819 83.977 1.00 36.86 64 ASN D CA 1
ATOM 4525 C C . ASN D 2 64 ? 5.034 37.775 84.137 1.00 42.17 64 ASN D C 1
ATOM 4526 O O . ASN D 2 64 ? 4.279 37.951 83.177 1.00 46.06 64 ASN D O 1
ATOM 4531 N N . GLN D 2 65 ? 4.588 37.541 85.365 1.00 42.31 65 GLN D N 1
ATOM 4532 C CA . GLN D 2 65 ? 3.210 37.777 85.746 1.00 48.97 65 GLN D CA 1
ATOM 4533 C C . GLN D 2 65 ? 3.031 39.099 86.462 1.00 41.75 65 GLN D C 1
ATOM 4534 O O . GLN D 2 65 ? 1.993 39.746 86.300 1.00 37.69 65 GLN D O 1
ATOM 4540 N N . CYS D 2 66 ? 4.051 39.522 87.201 1.00 41.47 66 CYS D N 1
ATOM 4541 C CA . CYS D 2 66 ? 3.940 40.656 88.105 1.00 39.44 66 CYS D CA 1
ATOM 4542 C C . CYS D 2 66 ? 3.783 41.955 87.335 1.00 43.65 66 CYS D C 1
ATOM 4543 O O . CYS D 2 66 ? 4.517 42.214 86.376 1.00 40.66 66 CYS D O 1
ATOM 4546 N N . TYR D 2 67 ? 2.818 42.768 87.762 1.00 47.58 67 TYR D N 1
ATOM 4547 C CA . TYR D 2 67 ? 2.717 44.144 87.299 1.00 37.67 67 TYR D CA 1
ATOM 4548 C C . TYR D 2 67 ? 3.677 45.014 88.098 1.00 38.57 67 TYR D C 1
ATOM 4549 O O . TYR D 2 67 ? 3.656 45.015 89.338 1.00 30.93 67 TYR D O 1
ATOM 4558 N N . ILE D 2 68 ? 4.530 45.748 87.381 1.00 38.35 68 ILE D N 1
ATOM 4559 C CA . ILE D 2 68 ? 5.375 46.769 87.977 1.00 37.80 68 ILE D CA 1
ATOM 4560 C C . ILE D 2 68 ? 5.096 48.141 87.386 1.00 33.84 68 ILE D C 1
ATOM 4561 O O . ILE D 2 68 ? 4.997 49.132 88.119 1.00 30.69 68 ILE D O 1
ATOM 4574 N N . ASP D 2 70 ? 3.487 50.484 83.685 1.00 49.23 70 ASP D N 1
ATOM 4575 C CA . ASP D 2 70 ? 2.479 50.455 82.630 1.00 53.51 70 ASP D CA 1
ATOM 4576 C C . ASP D 2 70 ? 2.975 49.729 81.384 1.00 54.83 70 ASP D C 1
ATOM 4577 O O . ASP D 2 70 ? 2.295 48.836 80.864 1.00 60.73 70 ASP D O 1
ATOM 4582 N N . ASP D 2 71 ? 4.154 50.085 80.887 1.00 38.94 71 ASP D N 1
ATOM 4583 C CA . ASP D 2 71 ? 4.565 49.644 79.561 1.00 42.19 71 ASP D CA 1
ATOM 4584 C C . ASP D 2 71 ? 5.732 48.661 79.578 1.00 39.19 71 ASP D C 1
ATOM 4585 O O . ASP D 2 71 ? 6.577 48.680 78.686 1.00 39.00 71 ASP D O 1
ATOM 4590 N N . ASP D 2 72 ? 5.781 47.769 80.566 1.00 38.20 72 ASP D N 1
ATOM 4591 C CA . ASP D 2 72 ? 6.856 46.781 80.628 1.00 36.61 72 ASP D CA 1
ATOM 4592 C C . ASP D 2 72 ? 6.771 45.802 79.452 1.00 31.84 72 ASP D C 1
ATOM 4593 O O . ASP D 2 72 ? 5.711 45.235 79.173 1.00 27.49 72 ASP D O 1
ATOM 4598 N N . GLU D 2 73 ? 7.889 45.599 78.755 1.00 32.17 73 GLU D N 1
ATOM 4599 C CA . GLU D 2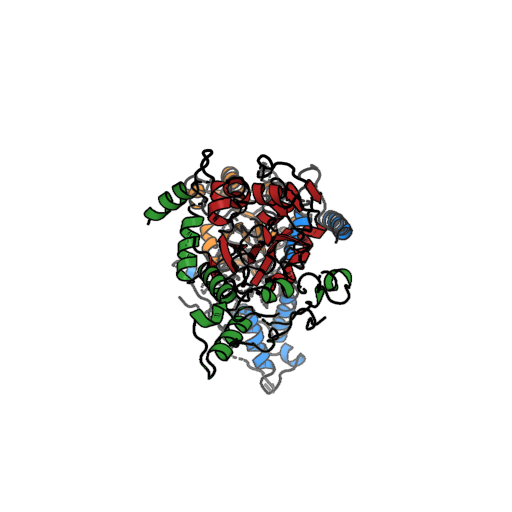 73 ? 7.903 44.656 77.641 1.00 26.34 73 GLU D CA 1
ATOM 4600 C C . GLU D 2 73 ? 8.334 43.259 78.054 1.00 26.80 73 GLU D C 1
ATOM 4601 O O . GLU D 2 73 ? 7.884 42.278 77.450 1.00 27.08 73 GLU D O 1
ATOM 4607 N N . SER D 2 74 ? 9.203 43.147 79.057 1.00 29.80 74 SER D N 1
ATOM 4608 C CA . SER D 2 74 ? 9.721 41.868 79.532 1.00 24.89 74 SER D CA 1
ATOM 4609 C C . SER D 2 74 ? 10.510 42.107 80.809 1.00 27.44 74 SER D C 1
ATOM 4610 O O . SER D 2 74 ? 11.000 43.212 81.066 1.00 29.45 74 SER D O 1
ATOM 4613 N N . LEU D 2 75 ? 10.633 41.055 81.607 1.00 26.91 75 LEU D N 1
ATOM 4614 C CA . LEU D 2 75 ? 11.355 41.124 82.868 1.00 18.64 75 LEU D CA 1
ATOM 4615 C C . LEU D 2 75 ? 12.318 39.949 82.904 1.00 19.81 75 LEU D C 1
ATOM 4616 O O . LEU D 2 75 ? 11.898 38.795 82.779 1.00 18.76 75 LEU D O 1
ATOM 4621 N N . LEU D 2 76 ? 13.607 40.238 83.035 1.00 18.20 76 LEU D N 1
ATOM 4622 C CA . LEU D 2 76 ? 14.595 39.174 83.101 1.00 13.94 76 LEU D CA 1
ATOM 4623 C C . LEU D 2 76 ? 15.081 39.059 84.530 1.00 16.82 76 LEU D C 1
ATOM 4624 O O . LEU D 2 76 ? 15.845 39.927 84.987 1.00 14.46 76 LEU D O 1
ATOM 4629 N N . PRO D 2 77 ? 14.657 38.034 85.271 1.00 15.73 77 PRO D N 1
ATOM 4630 C CA . PRO D 2 77 ? 15.250 37.776 86.590 1.00 11.03 77 PRO D CA 1
ATOM 4631 C C . PRO D 2 77 ? 16.670 37.276 86.421 1.00 14.15 77 PRO D C 1
ATOM 4632 O O . PRO D 2 77 ? 16.919 36.332 85.669 1.00 14.87 77 PRO D O 1
ATOM 4636 N N . PHE D 2 78 ? 17.605 37.916 87.123 1.00 13.31 78 PHE D N 1
ATOM 4637 C CA . PHE D 2 78 ? 19.002 37.538 87.027 1.00 14.00 78 PHE D CA 1
ATOM 4638 C C . PHE D 2 78 ? 19.710 37.351 88.372 1.00 15.22 78 PHE D C 1
ATOM 4639 O O . PHE D 2 78 ? 20.879 36.948 88.384 1.00 17.23 78 PHE D O 1
ATOM 4655 N N . CYS D 2 80 ? 18.961 36.441 92.864 1.00 13.01 80 CYS D N 1
ATOM 4656 C CA . CYS D 2 80 ? 18.118 36.254 94.035 1.00 14.71 80 CYS D CA 1
ATOM 4657 C C . CYS D 2 80 ? 18.938 36.438 95.291 1.00 14.56 80 CYS D C 1
ATOM 4658 O O . CYS D 2 80 ? 20.173 36.430 95.261 1.00 13.69 80 CYS D O 1
ATOM 4661 N N . THR D 2 81 ? 18.231 36.575 96.403 1.00 13.39 81 THR D N 1
ATOM 4662 C CA . THR D 2 81 ? 18.865 36.585 97.709 1.00 13.70 81 THR D CA 1
ATOM 4663 C C . THR D 2 81 ? 18.602 35.266 98.427 1.00 12.29 81 THR D C 1
ATOM 4664 O O . THR D 2 81 ? 17.867 34.404 97.955 1.00 10.09 81 THR D O 1
ATOM 4668 N N . ALA D 2 82 ? 19.216 35.122 99.599 1.00 16.68 82 ALA D N 1
ATOM 4669 C CA . ALA D 2 82 ? 18.969 33.962 100.439 1.00 14.71 82 ALA D CA 1
ATOM 4670 C C . ALA D 2 82 ? 17.570 33.955 101.028 1.00 13.71 82 ALA D C 1
ATOM 4671 O O . ALA D 2 82 ? 17.212 32.999 101.718 1.00 18.42 82 ALA D O 1
ATOM 4673 N N . PHE D 2 83 ? 16.786 34.996 100.799 1.00 17.72 83 PHE D N 1
ATOM 4674 C CA . PHE D 2 83 ? 15.404 35.041 101.247 1.00 17.79 83 PHE D CA 1
ATOM 4675 C C . PHE D 2 83 ? 14.424 34.895 100.094 1.00 16.63 83 PHE D C 1
ATOM 4676 O O . PHE D 2 83 ? 13.211 34.974 100.312 1.00 17.08 83 PHE D O 1
ATOM 4684 N N . GLY D 2 84 ? 14.917 34.703 98.872 1.00 17.00 84 GLY D N 1
ATOM 4685 C CA . GLY D 2 84 ? 14.059 34.596 97.715 1.00 13.82 84 GLY D CA 1
ATOM 4686 C C . GLY D 2 84 ? 13.692 35.914 97.069 1.00 15.61 84 GLY D C 1
ATOM 4687 O O . GLY D 2 84 ? 12.868 35.925 96.142 1.00 14.53 84 GLY D O 1
ATOM 4688 N N . ASP D 2 85 ? 14.251 37.027 97.527 1.00 11.78 85 ASP D N 1
ATOM 4689 C CA . ASP D 2 85 ? 14.017 38.265 96.806 1.00 14.45 85 ASP D CA 1
ATOM 4690 C C . ASP D 2 85 ? 14.676 38.169 95.433 1.00 15.05 85 ASP D C 1
ATOM 4691 O O . ASP D 2 85 ? 15.614 37.395 95.227 1.00 17.28 85 ASP D O 1
ATOM 4696 N N . VAL D 2 86 ? 14.143 38.916 94.474 1.00 12.80 86 VAL D N 1
ATOM 4697 C CA . VAL D 2 86 ? 14.489 38.739 93.070 1.00 11.65 86 VAL D CA 1
ATOM 4698 C C . VAL D 2 86 ? 14.887 40.088 92.496 1.00 14.79 86 VAL D C 1
ATOM 4699 O O . VAL D 2 86 ? 14.172 41.083 92.684 1.00 14.52 86 VAL D O 1
ATOM 4703 N N . PHE D 2 87 ? 16.035 40.123 91.823 1.00 11.83 87 PHE D N 1
ATOM 4704 C CA . PHE D 2 87 ? 16.438 41.230 90.969 1.00 10.48 87 PHE D CA 1
ATOM 4705 C C . PHE D 2 87 ? 16.122 40.856 89.532 1.00 12.97 87 PHE D C 1
ATOM 4706 O O . PHE D 2 87 ? 16.502 39.771 89.074 1.00 13.59 87 PHE D O 1
ATOM 4714 N N . ALA D 2 88 ? 15.493 41.770 88.804 1.00 13.93 88 ALA D N 1
ATOM 4715 C CA . ALA D 2 88 ? 15.184 41.518 87.407 1.00 14.71 88 ALA D CA 1
ATOM 4716 C C . ALA D 2 88 ? 15.463 42.763 86.585 1.00 15.51 88 ALA D C 1
ATOM 4717 O O . ALA D 2 88 ? 15.297 43.893 87.057 1.00 11.80 88 ALA D O 1
ATOM 4719 N N . TYR D 2 89 ? 15.897 42.535 85.346 1.00 17.22 89 TYR D N 1
ATOM 4720 C CA . TYR D 2 89 ? 16.122 43.600 84.377 1.00 14.01 89 TYR D CA 1
ATOM 4721 C C . TYR D 2 89 ? 14.851 43.777 83.555 1.00 14.86 89 TYR D C 1
ATOM 4722 O O . TYR D 2 89 ? 14.365 42.814 82.955 1.00 17.69 89 TYR D O 1
ATOM 4731 N N . VAL D 2 90 ? 14.293 44.988 83.547 1.00 16.45 90 VAL D N 1
ATOM 4732 C CA . VAL D 2 90 ? 12.987 45.249 82.939 1.00 19.20 90 VAL D CA 1
ATOM 4733 C C . VAL D 2 90 ? 13.148 46.174 81.736 1.00 22.92 90 VAL D C 1
ATOM 4734 O O . VAL D 2 90 ? 13.690 47.283 81.862 1.00 19.61 90 VAL D O 1
ATOM 4738 N N . LYS D 2 91 ? 12.647 45.726 80.579 1.00 20.21 91 LYS D N 1
ATOM 4739 C CA . LYS D 2 91 ? 12.678 46.501 79.342 1.00 20.83 91 LYS D CA 1
ATOM 4740 C C . LYS D 2 91 ? 11.384 47.303 79.219 1.00 28.90 91 LYS D C 1
ATOM 4741 O O . LYS D 2 91 ? 10.290 46.724 79.183 1.00 30.32 91 LYS D O 1
ATOM 4747 N N . ASN D 2 92 ? 11.508 48.631 79.171 1.00 26.22 92 ASN D N 1
ATOM 4748 C CA . ASN D 2 92 ? 10.357 49.531 79.137 1.00 25.94 92 ASN D CA 1
ATOM 4749 C C . ASN D 2 92 ? 10.628 50.628 78.122 1.00 37.03 92 ASN D C 1
ATOM 4750 O O . ASN D 2 92 ? 11.543 51.440 78.317 1.00 33.30 92 ASN D O 1
ATOM 4755 N N . LYS D 2 93 ? 9.831 50.657 77.045 1.00 37.96 93 LYS D N 1
ATOM 4756 C CA . LYS D 2 93 ? 10.002 51.680 76.014 1.00 34.82 93 LYS D CA 1
ATOM 4757 C C . LYS D 2 93 ? 9.577 53.064 76.504 1.00 36.36 93 LYS D C 1
ATOM 4758 O O . LYS D 2 93 ? 10.168 54.068 76.095 1.00 32.40 93 LYS D O 1
ATOM 4764 N N . ARG D 2 94 ? 8.575 53.137 77.386 1.00 40.83 94 ARG D N 1
ATOM 4765 C CA . ARG D 2 94 ? 8.072 54.418 77.886 1.00 40.87 94 ARG D CA 1
ATOM 4766 C C . ARG D 2 94 ? 8.973 54.991 78.976 1.00 37.55 94 ARG D C 1
ATOM 4767 O O . ARG D 2 94 ? 9.502 56.098 78.842 1.00 39.56 94 ARG D O 1
ATOM 4775 N N . PHE D 2 95 ? 9.153 54.252 80.069 1.00 40.11 95 PHE D N 1
ATOM 4776 C CA . PHE D 2 95 ? 9.945 54.739 81.191 1.00 38.65 95 PHE D CA 1
ATOM 4777 C C . PHE D 2 95 ? 11.440 54.633 80.943 1.00 31.82 95 PHE D C 1
ATOM 4778 O O . PHE D 2 95 ? 12.213 55.281 81.658 1.00 33.19 95 PHE D O 1
ATOM 4786 N N . GLY D 2 96 ? 11.858 53.871 79.939 1.00 31.34 96 GLY D N 1
ATOM 4787 C CA . GLY D 2 96 ? 13.235 53.442 79.836 1.00 31.20 96 GLY D CA 1
ATOM 4788 C C . GLY D 2 96 ? 13.501 52.203 80.676 1.00 29.68 96 GLY D C 1
ATOM 4789 O O . GLY D 2 96 ? 12.766 51.867 81.603 1.00 32.51 96 GLY D O 1
ATOM 4790 N N . ASN D 2 97 ? 14.584 51.515 80.350 1.00 25.23 97 ASN D N 1
ATOM 4791 C CA . ASN D 2 97 ? 14.874 50.255 81.014 1.00 25.74 97 ASN D CA 1
ATOM 4792 C C . ASN D 2 97 ? 15.410 50.480 82.423 1.00 23.72 97 ASN D C 1
ATOM 4793 O O . ASN D 2 97 ? 16.011 51.514 82.728 1.00 29.72 97 ASN D O 1
ATOM 4798 N N . TYR D 2 98 ? 15.176 49.503 83.290 1.00 14.76 98 TYR D N 1
ATOM 4799 C CA . TYR D 2 98 ? 15.550 49.646 84.690 1.00 19.30 98 TYR D CA 1
ATOM 4800 C C . TYR D 2 98 ? 15.717 48.269 85.319 1.00 18.13 98 TYR D C 1
ATOM 4801 O O . TYR D 2 98 ? 15.430 47.235 84.711 1.00 17.05 98 TYR D O 1
ATOM 4810 N N . VAL D 2 99 ? 16.172 48.277 86.564 1.00 12.38 99 VAL D N 1
ATOM 4811 C CA . VAL D 2 99 ? 16.244 47.085 87.388 1.00 10.67 99 VAL D CA 1
ATOM 4812 C C . VAL D 2 99 ? 15.205 47.219 88.495 1.00 17.25 99 VAL D C 1
ATOM 4813 O O . VAL D 2 99 ? 15.060 48.292 89.099 1.00 18.39 99 VAL D O 1
ATOM 4817 N N . VAL D 2 100 ? 14.470 46.146 88.758 1.00 14.39 100 VAL D N 1
ATOM 4818 C CA . VAL D 2 100 ? 13.543 46.112 89.879 1.00 14.22 100 VAL D CA 1
ATOM 4819 C C . VAL D 2 100 ? 14.058 45.115 90.905 1.00 16.13 100 VAL D C 1
ATOM 4820 O O . VAL D 2 100 ? 14.499 44.018 90.556 1.00 15.41 100 VAL D O 1
ATOM 4824 N N . PHE D 2 101 ? 14.033 45.513 92.168 1.00 17.10 101 PHE D N 1
ATOM 4825 C CA . PHE D 2 101 ? 14.252 44.598 93.272 1.00 13.36 101 PHE D CA 1
ATOM 4826 C C . PHE D 2 101 ? 12.883 44.166 93.771 1.00 15.40 101 PHE D C 1
ATOM 4827 O O . PHE D 2 101 ? 12.077 45.014 94.156 1.00 20.10 101 PHE D O 1
ATOM 4835 N N . LEU D 2 102 ? 12.608 42.864 93.722 1.00 16.48 102 LEU D N 1
ATOM 4836 C CA . LEU D 2 102 ? 11.329 42.304 94.161 1.00 16.92 102 LEU D CA 1
ATOM 4837 C C . LEU D 2 102 ? 11.556 41.683 95.529 1.00 15.17 102 LEU D C 1
ATOM 4838 O O . LEU D 2 102 ? 12.141 40.605 95.645 1.00 18.98 102 LEU D O 1
ATOM 4843 N N . ASN D 2 103 ? 11.111 42.360 96.570 1.00 15.26 103 ASN D N 1
ATOM 4844 C CA . ASN D 2 103 ? 11.270 41.824 97.914 1.00 15.38 103 ASN D CA 1
ATOM 4845 C C . ASN D 2 103 ? 10.067 40.923 98.146 1.00 14.00 103 ASN D C 1
ATOM 4846 O O . ASN D 2 103 ? 8.956 41.401 98.368 1.00 16.64 103 ASN D O 1
ATOM 4851 N N . ILE D 2 104 ? 10.270 39.607 98.048 1.00 14.55 104 ILE D N 1
ATOM 4852 C CA . ILE D 2 104 ? 9.124 38.705 98.158 1.00 20.99 104 ILE D CA 1
ATOM 4853 C C . ILE D 2 104 ? 8.703 38.484 99.595 1.00 17.03 104 ILE D C 1
ATOM 4854 O O . ILE D 2 104 ? 7.626 37.936 99.819 1.00 16.18 104 ILE D O 1
ATOM 4859 N N . ARG D 2 105 ? 9.540 38.870 100.566 1.00 18.17 105 ARG D N 1
ATOM 4860 C CA . ARG D 2 105 ? 9.141 38.849 101.969 1.00 15.23 105 ARG D CA 1
ATOM 4861 C C . ARG D 2 105 ? 8.157 39.965 102.293 1.00 19.70 105 ARG D C 1
ATOM 4862 O O . ARG D 2 105 ? 7.308 39.803 103.177 1.00 21.08 105 ARG D O 1
ATOM 4870 N N . TYR D 2 106 ? 8.265 41.109 101.621 1.00 15.00 106 TYR D N 1
ATOM 4871 C CA . TYR D 2 106 ? 7.437 42.261 101.943 1.00 14.94 106 TYR D CA 1
ATOM 4872 C C . TYR D 2 106 ? 6.469 42.640 100.835 1.00 19.28 106 TYR D C 1
ATOM 4873 O O . TYR D 2 106 ? 5.786 43.665 100.963 1.00 22.45 106 TYR D O 1
ATOM 4882 N N . GLY D 2 107 ? 6.410 41.866 99.748 1.00 15.79 107 GLY D N 1
ATOM 4883 C CA . GLY D 2 107 ? 5.525 42.171 98.632 1.00 16.10 107 GLY D CA 1
ATOM 4884 C C . GLY D 2 107 ? 5.780 43.508 97.971 1.00 20.81 107 GLY D C 1
ATOM 4885 O O . GLY D 2 107 ? 4.844 44.113 97.431 1.00 19.34 107 GLY D O 1
ATOM 4886 N N . THR D 2 108 ? 7.023 43.991 97.988 1.00 20.98 108 THR D N 1
ATOM 4887 C CA . THR D 2 108 ? 7.333 45.320 97.490 1.00 18.97 108 THR D CA 1
ATOM 4888 C C . THR D 2 108 ? 8.249 45.256 96.271 1.00 19.85 108 THR D C 1
ATOM 4889 O O . THR D 2 108 ? 8.973 44.282 96.043 1.00 16.23 108 THR D O 1
ATOM 4893 N N . SER D 2 109 ? 8.180 46.318 95.475 1.00 21.08 109 SER D N 1
ATOM 4894 C CA . SER D 2 109 ? 9.053 46.532 94.335 1.00 18.52 109 SER D CA 1
ATOM 4895 C C . SER D 2 109 ? 9.885 47.779 94.598 1.00 18.74 109 SER D C 1
ATOM 4896 O O . SER D 2 109 ? 9.375 48.771 95.129 1.00 17.84 109 SER D O 1
ATOM 4899 N N . LEU D 2 110 ? 11.171 47.716 94.253 1.00 14.92 110 LEU D N 1
ATOM 4900 C CA . LEU D 2 110 ? 12.081 48.849 94.356 1.00 11.64 110 LEU D CA 1
ATOM 4901 C C . LEU D 2 110 ? 12.709 49.063 92.987 1.00 15.52 110 LEU D C 1
ATOM 4902 O O . LEU D 2 110 ? 13.312 48.138 92.428 1.00 14.55 110 LEU D O 1
ATOM 4907 N N . ILE D 2 111 ? 12.545 50.268 92.434 1.00 16.94 111 ILE D N 1
ATOM 4908 C CA . ILE D 2 111 ? 13.022 50.573 91.084 1.00 18.09 111 ILE D CA 1
ATOM 4909 C C . ILE D 2 111 ? 14.416 51.181 91.159 1.00 18.74 111 ILE D C 1
ATOM 4910 O O . ILE D 2 111 ? 14.636 52.193 91.845 1.00 15.41 111 ILE D O 1
ATOM 4915 N N . ILE D 2 112 ? 15.350 50.576 90.432 1.00 16.47 112 ILE D N 1
ATOM 4916 C CA . ILE D 2 112 ? 16.771 50.876 90.534 1.00 15.90 112 ILE D CA 1
ATOM 4917 C C . ILE D 2 112 ? 17.263 51.301 89.156 1.00 17.31 112 ILE D C 1
ATOM 4918 O O . ILE D 2 112 ? 16.989 50.610 88.171 1.00 16.60 112 ILE D O 1
ATOM 4923 N N . PRO D 2 113 ? 17.962 52.426 89.030 1.00 16.73 113 PRO D N 1
ATOM 4924 C CA . PRO D 2 113 ? 18.465 52.837 87.715 1.00 20.19 113 PRO D CA 1
ATOM 4925 C C . PRO D 2 113 ? 19.049 51.609 87.030 1.00 23.73 113 PRO D C 1
ATOM 4926 O O . PRO D 2 113 ? 19.369 50.610 87.677 1.00 20.88 113 PRO D O 1
ATOM 4930 N N . ASP D 2 114 ? 19.175 51.701 85.709 1.00 24.08 114 ASP D N 1
ATOM 4931 C CA . ASP D 2 114 ? 19.788 50.726 84.803 1.00 27.14 114 ASP D CA 1
ATOM 4932 C C . ASP D 2 114 ? 21.272 50.408 85.065 1.00 25.85 114 ASP D C 1
ATOM 4933 O O . ASP D 2 114 ? 21.890 49.681 84.280 1.00 28.36 114 ASP D O 1
ATOM 4938 N N . ASN D 2 115 ? 21.859 50.926 86.144 1.00 17.45 115 ASN D N 1
ATOM 4939 C CA . ASN D 2 115 ? 23.315 51.023 86.292 1.00 20.19 115 ASN D CA 1
ATOM 4940 C C . ASN D 2 115 ? 23.899 49.808 87.012 1.00 22.38 115 ASN D C 1
ATOM 4941 O O . ASN D 2 115 ? 24.058 49.801 88.235 1.00 21.37 115 ASN D O 1
ATOM 4946 N N . PHE D 2 116 ? 24.299 48.790 86.242 1.00 21.81 116 PHE D N 1
ATOM 4947 C CA . PHE D 2 116 ? 24.779 47.557 86.862 1.00 18.87 116 PHE D CA 1
ATOM 4948 C C . PHE D 2 116 ? 26.115 47.750 87.570 1.00 20.53 116 PHE D C 1
ATOM 4949 O O . PHE D 2 116 ? 26.394 47.052 88.549 1.00 21.14 116 PHE D O 1
ATOM 4957 N N . VAL D 2 117 ? 26.961 48.670 87.097 1.00 23.51 117 VAL D N 1
ATOM 4958 C CA . VAL D 2 117 ? 28.268 48.824 87.731 1.00 16.79 117 VAL D CA 1
ATOM 4959 C C . VAL D 2 117 ? 28.097 49.452 89.106 1.00 21.32 117 VAL D C 1
ATOM 4960 O O . VAL D 2 117 ? 28.777 49.069 90.069 1.00 18.28 117 VAL D O 1
ATOM 4964 N N . ALA D 2 118 ? 27.161 50.402 89.231 1.00 17.71 118 ALA D N 1
ATOM 4965 C CA . ALA D 2 118 ? 26.865 50.959 90.550 1.00 20.89 118 ALA D CA 1
ATOM 4966 C C . ALA D 2 118 ? 26.265 49.902 91.471 1.00 21.14 118 ALA D C 1
ATOM 4967 O O . ALA D 2 118 ? 26.667 49.788 92.641 1.00 17.42 118 ALA D O 1
ATOM 4969 N N . ILE D 2 119 ? 25.318 49.110 90.947 1.00 17.49 119 ILE D N 1
ATOM 4970 C CA . ILE D 2 119 ? 24.615 48.120 91.765 1.00 17.17 119 ILE D CA 1
ATOM 4971 C C . ILE D 2 119 ? 25.594 47.092 92.313 1.00 18.97 119 ILE D C 1
ATOM 4972 O O . ILE D 2 119 ? 25.605 46.794 93.514 1.00 16.68 119 ILE D O 1
ATOM 4977 N N . PHE D 2 120 ? 26.440 46.539 91.442 1.00 17.29 120 PHE D N 1
ATOM 4978 C CA . PHE D 2 120 ? 27.283 45.430 91.878 1.00 18.25 120 PHE D CA 1
ATOM 4979 C C . PHE D 2 120 ? 28.549 45.914 92.566 1.00 21.21 120 PHE D C 1
ATOM 4980 O O . PHE D 2 120 ? 28.991 45.312 93.551 1.00 21.86 120 PHE D O 1
ATOM 4988 N N . ASN D 2 121 ? 29.128 47.009 92.093 1.00 17.99 121 ASN D N 1
ATOM 4989 C CA . ASN D 2 121 ? 30.350 47.475 92.719 1.00 19.34 121 ASN D CA 1
ATOM 4990 C C . ASN D 2 121 ? 30.109 48.419 93.896 1.00 19.95 121 ASN D C 1
ATOM 4991 O O . ASN D 2 121 ? 30.836 48.338 94.886 1.00 21.99 121 ASN D O 1
ATOM 4996 N N . LYS D 2 122 ? 29.105 49.292 93.857 1.00 21.22 122 LYS D N 1
ATOM 4997 C CA . LYS D 2 122 ? 28.950 50.228 94.966 1.00 21.06 122 LYS D CA 1
ATOM 4998 C C . LYS D 2 122 ? 27.801 49.903 95.923 1.00 26.51 122 LYS D C 1
ATOM 4999 O O . LYS D 2 122 ? 27.861 50.289 97.098 1.00 27.32 122 LYS D O 1
ATOM 5005 N N . VAL D 2 123 ? 26.765 49.197 95.477 1.00 16.63 123 VAL D N 1
ATOM 5006 C CA . VAL D 2 123 ? 25.644 48.916 96.359 1.00 15.62 123 VAL D CA 1
ATOM 5007 C C . VAL D 2 123 ? 25.837 47.591 97.096 1.00 20.96 123 VAL D C 1
ATOM 5008 O O . VAL D 2 123 ? 25.792 47.555 98.331 1.00 20.81 123 VAL D O 1
ATOM 5012 N N . ILE D 2 124 ? 26.038 46.492 96.348 1.00 17.40 124 ILE D N 1
ATOM 5013 C CA . ILE D 2 124 ? 26.107 45.166 96.971 1.00 11.04 124 ILE D CA 1
ATOM 5014 C C . ILE D 2 124 ? 27.178 45.083 98.055 1.00 16.16 124 ILE D C 1
ATOM 5015 O O . ILE D 2 124 ? 26.886 44.562 99.142 1.00 15.06 124 ILE D O 1
ATOM 5020 N N . PRO D 2 125 ? 28.415 45.543 97.837 1.00 23.44 125 PRO D N 1
ATOM 5021 C CA . PRO D 2 125 ? 29.417 45.442 98.906 1.00 16.71 125 PRO D CA 1
ATOM 5022 C C . PRO D 2 125 ? 29.193 46.412 100.050 1.00 21.64 125 PRO D C 1
ATOM 5023 O O . PRO D 2 125 ? 30.018 46.445 100.970 1.00 29.38 125 PRO D O 1
ATOM 5027 N N . ASN D 2 126 ? 28.109 47.188 100.022 1.00 17.98 126 ASN D N 1
ATOM 5028 C CA . ASN D 2 126 ? 27.819 48.227 101.007 1.00 18.28 126 ASN D CA 1
ATOM 5029 C C . ASN D 2 126 ? 26.758 47.707 101.985 1.00 26.18 126 ASN D C 1
ATOM 5030 O O . ASN D 2 126 ? 25.575 47.598 101.631 1.00 25.80 126 ASN D O 1
ATOM 5035 N N . GLN D 2 127 ? 27.171 47.392 103.219 1.00 25.67 127 GLN D N 1
ATOM 5036 C CA . GLN D 2 127 ? 26.216 46.865 104.190 1.00 19.68 127 GLN D CA 1
ATOM 5037 C C . GLN D 2 127 ? 25.126 47.880 104.512 1.00 18.97 127 GLN D C 1
ATOM 5038 O O . GLN D 2 127 ? 23.984 47.491 104.786 1.00 19.79 127 GLN D O 1
ATOM 5044 N N . SER D 2 128 ? 25.451 49.180 104.481 1.00 21.70 128 SER D N 1
ATOM 5045 C CA . SER D 2 128 ? 24.426 50.211 104.680 1.00 17.63 128 SER D CA 1
ATOM 5046 C C . SER D 2 128 ? 23.288 50.082 103.680 1.00 21.01 128 SER D C 1
ATOM 5047 O O . SER D 2 128 ? 22.123 50.283 104.031 1.00 22.76 128 SER D O 1
ATOM 5050 N N . PHE D 2 129 ? 23.612 49.800 102.418 1.00 20.06 129 PHE D N 1
ATOM 5051 C CA . PHE D 2 129 ? 22.581 49.676 101.405 1.00 19.72 129 PHE D CA 1
ATOM 5052 C C . PHE D 2 129 ? 21.853 48.339 101.526 1.00 22.11 129 PHE D C 1
ATOM 5053 O O . PHE D 2 129 ? 20.633 48.277 101.327 1.00 26.10 129 PHE D O 1
ATOM 5061 N N . LEU D 2 130 ? 22.576 47.265 101.870 1.00 18.95 130 LEU D N 1
ATOM 5062 C CA . LEU D 2 130 ? 21.924 45.990 102.153 1.00 16.93 130 LEU D CA 1
ATOM 5063 C C . LEU D 2 130 ? 20.863 46.150 103.230 1.00 18.79 130 LEU D C 1
ATOM 5064 O O . LEU D 2 130 ? 19.788 45.544 103.153 1.00 18.94 130 LEU D O 1
ATOM 5069 N N . LYS D 2 131 ? 21.135 46.963 104.243 1.00 18.87 131 LYS D N 1
ATOM 5070 C CA . LYS D 2 131 ? 20.076 47.246 105.199 1.00 19.87 131 LYS D CA 1
ATOM 5071 C C . LYS D 2 131 ? 19.062 48.197 104.587 1.00 24.60 131 LYS D C 1
ATOM 5072 O O . LYS D 2 131 ? 17.852 47.941 104.619 1.00 26.24 131 LYS D O 1
ATOM 5078 N N . GLY D 2 132 ? 19.551 49.273 103.966 1.00 25.51 132 GLY D N 1
ATOM 5079 C CA . GLY D 2 132 ? 18.666 50.346 103.554 1.00 18.59 132 GLY D CA 1
ATOM 5080 C C . GLY D 2 132 ? 17.691 49.917 102.482 1.00 20.60 132 GLY D C 1
ATOM 5081 O O . GLY D 2 132 ? 16.484 50.123 102.610 1.00 23.83 132 GLY D O 1
ATOM 5082 N N . TRP D 2 133 ? 18.201 49.309 101.413 1.00 20.94 133 TRP D N 1
ATOM 5083 C CA . TRP D 2 133 ? 17.370 48.970 100.261 1.00 20.99 133 TRP D CA 1
ATOM 5084 C C . TRP D 2 133 ? 16.778 47.568 100.344 1.00 20.22 133 TRP D C 1
ATOM 5085 O O . TRP D 2 133 ? 15.604 47.364 100.018 1.00 19.98 133 TRP D O 1
ATOM 5096 N N . PHE D 2 134 ? 17.575 46.595 100.762 1.00 14.78 134 PHE D N 1
ATOM 5097 C CA . PHE D 2 134 ? 17.262 45.199 100.548 1.00 15.28 134 PHE D CA 1
ATOM 5098 C C . PHE D 2 134 ? 16.793 44.492 101.811 1.00 18.24 134 PHE D C 1
ATOM 5099 O O . PHE D 2 134 ? 16.348 43.338 101.728 1.00 16.73 134 PHE D O 1
ATOM 5107 N N . ASP D 2 135 ? 16.871 45.151 102.965 1.00 16.44 135 ASP D N 1
ATOM 5108 C CA . ASP D 2 135 ? 16.481 44.562 104.236 1.00 15.61 135 ASP D CA 1
ATOM 5109 C C . ASP D 2 135 ? 17.147 43.211 104.453 1.00 15.59 135 ASP D C 1
ATOM 5110 O O . ASP D 2 135 ? 16.507 42.236 104.857 1.00 17.27 135 ASP D O 1
ATOM 5115 N N . LEU D 2 136 ? 18.457 43.163 104.197 1.00 14.20 136 LEU D N 1
ATOM 5116 C CA . LEU D 2 136 ? 19.248 41.942 104.314 1.00 15.30 136 LEU D CA 1
ATOM 5117 C C . LEU D 2 136 ? 20.195 41.961 105.513 1.00 15.70 136 LEU D C 1
ATOM 5118 O O . LEU D 2 136 ? 21.143 41.175 105.555 1.00 15.25 136 LEU D O 1
ATOM 5123 N N . GLU D 2 137 ? 19.932 42.809 106.512 1.00 17.93 137 GLU D N 1
ATOM 5124 C CA . GLU D 2 137 ? 20.871 42.974 107.624 1.00 23.01 137 GLU D CA 1
ATOM 5125 C C . GLU D 2 137 ? 20.925 41.749 108.535 1.00 24.09 137 GLU D C 1
ATOM 5126 O O . GLU D 2 137 ? 21.962 41.496 109.159 1.00 29.45 137 GLU D O 1
ATOM 5132 N N . ASN D 2 138 ? 19.846 40.970 108.621 1.00 25.48 138 ASN D N 1
ATOM 5133 C CA . ASN D 2 138 ? 19.809 39.828 109.527 1.00 21.07 138 ASN D CA 1
ATOM 5134 C C . ASN D 2 138 ? 20.330 38.542 108.907 1.00 20.15 138 ASN D C 1
ATOM 5135 O O . ASN D 2 138 ? 20.210 37.485 109.542 1.00 24.82 138 ASN D O 1
ATOM 5140 N N . TYR D 2 139 ? 20.894 38.599 107.696 1.00 15.71 139 TYR D N 1
ATOM 5141 C CA . TYR D 2 139 ? 21.325 37.374 107.021 1.00 19.52 139 TYR D CA 1
ATOM 5142 C C . TYR D 2 139 ? 22.300 36.572 107.887 1.00 15.55 139 TYR D C 1
ATOM 5143 O O . TYR D 2 139 ? 22.128 35.363 108.063 1.00 16.10 139 TYR D O 1
ATOM 5152 N N . ALA D 2 140 ? 23.326 37.225 108.447 1.00 12.27 140 ALA D N 1
ATOM 5153 C CA . ALA D 2 140 ? 24.384 36.455 109.103 1.00 17.59 140 ALA D CA 1
ATOM 5154 C C . ALA D 2 140 ? 23.878 35.743 110.345 1.00 17.89 140 ALA D C 1
ATOM 5155 O O . ALA D 2 140 ? 24.395 34.680 110.706 1.00 14.89 140 ALA D O 1
ATOM 5157 N N . PHE D 2 141 ? 22.872 36.312 111.001 1.00 21.16 141 PHE D N 1
ATOM 5158 C CA . PHE D 2 141 ? 22.293 35.716 112.198 1.00 18.54 141 PHE D CA 1
ATOM 5159 C C . PHE D 2 141 ? 21.268 34.641 111.836 1.00 20.59 141 PHE D C 1
ATOM 5160 O O . PHE D 2 141 ? 21.200 33.594 112.494 1.00 16.87 141 PHE D O 1
ATOM 5168 N N . VAL D 2 142 ? 20.476 34.870 110.782 1.00 26.11 142 VAL D N 1
ATOM 5169 C CA . VAL D 2 142 ? 19.560 33.837 110.303 1.00 18.37 142 VAL D CA 1
ATOM 5170 C C . VAL D 2 142 ? 20.335 32.575 109.971 1.00 17.50 142 VAL D C 1
ATOM 5171 O O . VAL D 2 142 ? 19.917 31.462 110.316 1.00 17.85 142 VAL D O 1
ATOM 5175 N N . LYS D 2 143 ? 21.496 32.732 109.323 1.00 18.14 143 LYS D N 1
ATOM 5176 C CA . LYS D 2 143 ? 22.336 31.578 109.016 1.00 19.71 143 LYS D CA 1
ATOM 5177 C C . LYS D 2 143 ? 22.925 30.986 110.286 1.00 21.07 143 LYS D C 1
ATOM 5178 O O . LYS D 2 143 ? 23.043 29.762 110.414 1.00 22.40 143 LYS D O 1
ATOM 5184 N N . GLU D 2 144 ? 23.305 31.846 111.231 1.00 21.05 144 GLU D N 1
ATOM 5185 C CA . GLU D 2 144 ? 23.730 31.380 112.542 1.00 18.37 144 GLU D CA 1
ATOM 5186 C C . GLU D 2 144 ? 22.701 30.455 113.152 1.00 20.81 144 GLU D C 1
ATOM 5187 O O . GLU D 2 144 ? 23.052 29.410 113.706 1.00 28.32 144 GLU D O 1
ATOM 5193 N N . LYS D 2 145 ? 21.422 30.819 113.055 1.00 21.52 145 LYS D N 1
ATOM 5194 C CA . LYS D 2 145 ? 20.382 30.146 113.821 1.00 19.98 145 LYS D CA 1
ATOM 5195 C C . LYS D 2 145 ? 19.689 29.033 113.058 1.00 21.40 145 LYS D C 1
ATOM 5196 O O . LYS D 2 145 ? 19.002 28.220 113.679 1.00 23.82 145 LYS D O 1
ATOM 5202 N N . ILE D 2 146 ? 19.858 28.961 111.743 1.00 19.54 146 ILE D N 1
ATOM 5203 C CA . ILE D 2 146 ? 19.104 28.007 110.939 1.00 16.85 146 ILE D CA 1
ATOM 5204 C C . ILE D 2 146 ? 20.051 27.118 110.142 1.00 16.91 146 ILE D C 1
ATOM 5205 O O . ILE D 2 146 ? 19.712 25.979 109.805 1.00 14.48 146 ILE D O 1
ATOM 5210 N N . GLY D 2 147 ? 21.228 27.639 109.806 1.00 13.99 147 GLY D N 1
ATOM 5211 C CA . GLY D 2 147 ? 22.222 26.897 109.055 1.00 16.69 147 GLY D CA 1
ATOM 5212 C C . GLY D 2 147 ? 22.352 27.394 107.624 1.00 19.77 147 GLY D C 1
ATOM 5213 O O . GLY D 2 147 ? 21.603 28.252 107.155 1.00 15.63 147 GLY D O 1
ATOM 5214 N N . GLU D 2 148 ? 23.326 26.802 106.927 1.00 20.15 148 GLU D N 1
ATOM 5215 C CA . GLU D 2 148 ? 23.700 27.210 105.581 1.00 27.89 148 GLU D CA 1
ATOM 5216 C C . GLU D 2 148 ? 22.713 26.662 104.545 1.00 21.63 148 GLU D C 1
ATOM 5217 O O . GLU D 2 148 ? 21.901 25.785 104.837 1.00 24.75 148 GLU D O 1
ATOM 5223 N N . ILE D 2 149 ? 22.785 27.200 103.319 1.00 19.95 149 ILE D N 1
ATOM 5224 C CA . ILE D 2 149 ? 21.858 26.858 102.241 1.00 20.83 149 ILE D CA 1
ATOM 5225 C C . ILE D 2 149 ? 22.635 26.578 100.962 1.00 21.68 149 ILE D C 1
ATOM 5226 O O . ILE D 2 149 ? 23.581 27.298 100.624 1.00 20.96 149 ILE D O 1
ATOM 5231 N N . ASP D 2 150 ? 22.205 25.544 100.237 1.00 20.40 150 ASP D N 1
ATOM 5232 C CA . ASP D 2 150 ? 22.691 25.290 98.897 1.00 15.41 150 ASP D CA 1
ATOM 5233 C C . ASP D 2 150 ? 22.338 26.451 97.982 1.00 17.81 150 ASP D C 1
ATOM 5234 O O . ASP D 2 150 ? 21.554 27.342 98.318 1.00 16.36 150 ASP D O 1
ATOM 5239 N N . PHE D 2 151 ? 22.888 26.396 96.774 1.00 17.76 151 PHE D N 1
ATOM 5240 C CA . PHE D 2 151 ? 22.604 27.443 95.809 1.00 12.27 151 PHE D CA 1
ATOM 5241 C C . PHE D 2 151 ? 21.129 27.461 95.428 1.00 18.38 151 PHE D C 1
ATOM 5242 O O . PHE D 2 151 ? 20.576 28.530 95.167 1.00 23.48 151 PHE D O 1
ATOM 5250 N N . ASP D 2 152 ? 20.453 26.314 95.441 1.00 20.76 152 ASP D N 1
ATOM 5251 C CA . ASP D 2 152 ? 19.064 26.259 95.007 1.00 17.51 152 ASP D CA 1
ATOM 5252 C C . ASP D 2 152 ? 18.056 26.335 96.152 1.00 19.26 152 ASP D C 1
ATOM 5253 O O . ASP D 2 152 ? 16.866 26.081 95.928 1.00 20.88 152 ASP D O 1
ATOM 5258 N N . GLU D 2 153 ? 18.483 26.714 97.353 1.00 22.92 153 GLU D N 1
ATOM 5259 C CA . GLU D 2 153 ? 17.599 26.817 98.514 1.00 23.74 153 GLU D CA 1
ATOM 5260 C C . GLU D 2 153 ? 17.555 28.251 99.038 1.00 18.44 153 GLU D C 1
ATOM 5261 O O . GLU D 2 153 ? 18.356 29.109 98.656 1.00 17.67 153 GLU D O 1
ATOM 5267 N N . CYS D 2 154 ? 16.608 28.512 99.938 1.00 21.99 154 CYS D N 1
ATOM 5268 C CA . CYS D 2 154 ? 16.567 29.805 100.612 1.00 20.29 154 CYS D CA 1
ATOM 5269 C C . CYS D 2 154 ? 15.885 29.649 101.965 1.00 16.38 154 CYS D C 1
ATOM 5270 O O . CYS D 2 154 ? 15.396 28.575 102.320 1.00 16.52 154 CYS D O 1
ATOM 5273 N N . TYR D 2 155 ? 15.878 30.739 102.729 1.00 17.05 155 TYR D N 1
ATOM 5274 C CA . TYR D 2 155 ? 15.111 30.827 103.966 1.00 15.57 155 TYR D CA 1
ATOM 5275 C C . TYR D 2 155 ? 13.712 31.308 103.628 1.00 16.03 155 TYR D C 1
ATOM 5276 O O . TYR D 2 155 ? 13.546 32.387 103.045 1.00 22.24 155 TYR D O 1
ATOM 5285 N N . GLY D 2 156 ? 12.718 30.524 103.985 1.00 12.91 156 GLY D N 1
ATOM 5286 C CA . GLY D 2 156 ? 11.333 30.871 103.729 1.00 13.14 156 GLY D CA 1
ATOM 5287 C C . GLY D 2 156 ? 10.572 31.012 105.030 1.00 11.92 156 GLY D C 1
ATOM 5288 O O . GLY D 2 156 ? 10.776 30.234 105.961 1.00 12.46 156 GLY D O 1
ATOM 5289 N N . TYR D 2 157 ? 9.712 32.017 105.092 1.00 14.65 157 TYR D N 1
ATOM 5290 C CA . TYR D 2 157 ? 8.845 32.174 106.251 1.00 19.03 157 TYR D CA 1
ATOM 5291 C C . TYR D 2 157 ? 7.607 31.306 106.076 1.00 15.98 157 TYR D C 1
ATOM 5292 O O . TYR D 2 157 ? 6.940 31.372 105.036 1.00 20.96 157 TYR D O 1
ATOM 5301 N N . PHE D 2 158 ? 7.306 30.489 107.079 1.00 15.63 158 PHE D N 1
ATOM 5302 C CA . PHE D 2 158 ? 6.104 29.652 107.061 1.00 18.02 158 PHE D CA 1
ATOM 5303 C C . PHE D 2 158 ? 5.232 29.924 108.282 1.00 21.59 158 PHE D C 1
ATOM 5304 O O . PHE D 2 158 ? 5.621 29.586 109.418 1.00 24.15 158 PHE D O 1
ATOM 5312 N N . PRO D 2 159 ? 4.064 30.539 108.105 1.00 17.99 159 PRO D N 1
ATOM 5313 C CA . PRO D 2 159 ? 3.531 31.046 106.829 1.00 21.66 159 PRO D CA 1
ATOM 5314 C C . PRO D 2 159 ? 4.274 32.289 106.350 1.00 19.24 159 PRO D C 1
ATOM 5315 O O . PRO D 2 159 ? 4.938 32.978 107.133 1.00 20.91 159 PRO D O 1
ATOM 5319 N N . THR D 2 160 ? 4.193 32.597 105.060 1.00 18.24 160 THR D N 1
ATOM 5320 C CA . THR D 2 160 ? 4.801 33.824 104.579 1.00 23.33 160 THR D CA 1
ATOM 5321 C C . THR D 2 160 ? 4.221 35.024 105.322 1.00 23.34 160 THR D C 1
ATOM 5322 O O . THR D 2 160 ? 3.145 34.960 105.918 1.00 26.06 160 THR D O 1
ATOM 5326 N N . LEU D 2 161 ? 4.956 36.134 105.287 1.00 19.05 161 LEU D N 1
ATOM 5327 C CA . LEU D 2 161 ? 4.399 37.380 105.793 1.00 20.32 161 LEU D CA 1
ATOM 5328 C C . LEU D 2 161 ? 3.210 37.813 104.941 1.00 20.17 161 LEU D C 1
ATOM 5329 O O . LEU D 2 161 ? 2.177 38.252 105.461 1.00 20.78 161 LEU D O 1
ATOM 5334 N N . SER D 2 162 ? 3.339 37.673 103.627 1.00 27.42 162 SER D N 1
ATOM 5335 C CA . SER D 2 162 ? 2.206 37.732 102.708 1.00 21.79 162 SER D CA 1
ATOM 5336 C C . SER D 2 162 ? 0.963 37.017 103.249 1.00 25.49 162 SER D C 1
ATOM 5337 O O . SER D 2 162 ? -0.138 37.581 103.271 1.00 22.20 162 SER D O 1
ATOM 5348 N N . GLY D 2 164 ? 0.163 36.320 106.237 1.00 19.20 164 GLY D N 1
ATOM 5349 C CA . GLY D 2 164 ? -0.127 36.622 107.622 1.00 12.57 164 GLY D CA 1
ATOM 5350 C C . GLY D 2 164 ? 0.790 35.995 108.650 1.00 20.90 164 GLY D C 1
ATOM 5351 O O . GLY D 2 164 ? 0.419 35.911 109.827 1.00 21.47 164 GLY D O 1
ATOM 5352 N N . GLY D 2 165 ? 1.991 35.576 108.265 1.00 22.39 165 GLY D N 1
ATOM 5353 C CA . GLY D 2 165 ? 2.896 34.974 109.223 1.00 20.24 165 GLY D CA 1
ATOM 5354 C C . GLY D 2 165 ? 3.669 36.004 110.029 1.00 22.30 165 GLY D C 1
ATOM 5355 O O . GLY D 2 165 ? 3.878 37.139 109.600 1.00 21.66 165 GLY D O 1
ATOM 5356 N N . ASN D 2 166 ? 4.084 35.581 111.229 1.00 19.51 166 ASN D N 1
ATOM 5357 C CA . ASN D 2 166 ? 4.998 36.365 112.052 1.00 25.87 166 ASN D CA 1
ATOM 5358 C C . ASN D 2 166 ? 6.352 36.485 111.365 1.00 30.02 166 ASN D C 1
ATOM 5359 O O . ASN D 2 166 ? 6.866 35.524 110.783 1.00 29.50 166 ASN D O 1
ATOM 5364 N N . GLU D 2 167 ? 6.965 37.651 111.460 1.00 24.07 167 GLU D N 1
ATOM 5365 C CA . GLU D 2 167 ? 8.333 37.749 110.970 1.00 26.23 167 GLU D CA 1
ATOM 5366 C C . GLU D 2 167 ? 9.214 37.374 112.155 1.00 32.18 167 GLU D C 1
ATOM 5367 O O . GLU D 2 167 ? 9.557 38.208 112.994 1.00 34.68 167 GLU D O 1
ATOM 5373 N N . SER D 2 168 ? 9.549 36.087 112.252 1.00 27.45 168 SER D N 1
ATOM 5374 C CA . SER D 2 168 ? 10.235 35.565 113.426 1.00 22.44 168 SER D CA 1
ATOM 5375 C C . SER D 2 168 ? 11.125 34.398 113.027 1.00 22.98 168 SER D C 1
ATOM 5376 O O . SER D 2 168 ? 10.760 33.615 112.147 1.00 25.21 168 SER D O 1
ATOM 5379 N N . ILE D 2 169 ? 12.279 34.276 113.700 1.00 22.87 169 ILE D N 1
ATOM 5380 C CA . ILE D 2 169 ? 13.239 33.208 113.401 1.00 25.51 169 ILE D CA 1
ATOM 5381 C C . ILE D 2 169 ? 12.614 31.821 113.550 1.00 22.94 169 ILE D C 1
ATOM 5382 O O . ILE D 2 169 ? 13.030 30.863 112.875 1.00 19.03 169 ILE D O 1
ATOM 5387 N N . ASP D 2 170 ? 11.603 31.687 114.414 1.00 23.62 170 ASP D N 1
ATOM 5388 C CA . ASP D 2 170 ? 10.947 30.400 114.610 1.00 24.84 170 ASP D CA 1
ATOM 5389 C C . ASP D 2 170 ? 10.117 29.984 113.413 1.00 23.63 170 ASP D C 1
ATOM 5390 O O . ASP D 2 170 ? 9.623 28.853 113.387 1.00 24.46 170 ASP D O 1
ATOM 5395 N N . ASN D 2 171 ? 9.947 30.863 112.430 1.00 25.02 171 ASN D N 1
ATOM 5396 C CA . ASN D 2 171 ? 9.094 30.583 111.288 1.00 24.96 171 ASN D CA 1
ATOM 5397 C C . ASN D 2 171 ? 9.874 30.286 110.022 1.00 24.39 171 ASN D C 1
ATOM 5398 O O . ASN D 2 171 ? 9.259 29.958 108.999 1.00 23.13 171 ASN D O 1
ATOM 5403 N N . ILE D 2 172 ? 11.205 30.363 110.072 1.00 20.77 172 ILE D N 1
ATOM 5404 C CA . ILE D 2 172 ? 12.050 30.218 108.892 1.00 19.16 172 ILE D CA 1
ATOM 5405 C C . ILE D 2 172 ? 12.397 28.748 108.698 1.00 16.79 172 ILE D C 1
ATOM 5406 O O . ILE D 2 172 ? 12.912 28.093 109.613 1.00 19.09 172 ILE D O 1
ATOM 5411 N N . SER D 2 173 ? 12.130 28.230 107.507 1.00 11.96 173 SER D N 1
ATOM 5412 C CA . SER D 2 173 ? 12.632 26.926 107.106 1.00 12.17 173 SER D CA 1
ATOM 5413 C C . SER D 2 173 ? 13.503 27.072 105.869 1.00 14.52 173 SER D C 1
ATOM 5414 O O . SER D 2 173 ? 13.328 27.996 105.070 1.00 17.67 173 SER D O 1
ATOM 5417 N N . ILE D 2 174 ? 14.449 26.153 105.717 1.00 16.23 174 ILE D N 1
ATOM 5418 C CA . ILE D 2 174 ? 15.257 26.073 104.504 1.00 16.32 174 ILE D CA 1
ATOM 5419 C C . ILE D 2 174 ? 14.470 25.268 103.478 1.00 18.76 174 ILE D C 1
ATOM 5420 O O . ILE D 2 174 ? 14.257 24.070 103.669 1.00 28.63 174 ILE D O 1
ATOM 5425 N N . VAL D 2 175 ? 14.039 25.915 102.388 1.00 15.86 175 VAL D N 1
ATOM 5426 C CA . VAL D 2 175 ? 13.256 25.255 101.348 1.00 14.64 175 VAL D CA 1
ATOM 5427 C C . VAL D 2 175 ? 13.796 25.621 99.966 1.00 18.94 175 VAL D C 1
ATOM 5428 O O . VAL D 2 175 ? 14.625 26.522 99.806 1.00 24.81 175 VAL D O 1
ATOM 5432 N N . LYS D 2 176 ? 13.321 24.889 98.961 1.00 13.81 176 LYS D N 1
ATOM 5433 C CA . LYS D 2 176 ? 13.772 25.126 97.597 1.00 19.89 176 LYS D CA 1
ATOM 5434 C C . LYS D 2 176 ? 13.283 26.485 97.128 1.00 19.91 176 LYS D C 1
ATOM 5435 O O . LYS D 2 176 ? 12.099 26.809 97.254 1.00 21.42 176 LYS D O 1
ATOM 5449 N N . ILE D 2 178 ? 12.942 28.129 93.983 1.00 15.03 178 ILE D N 1
ATOM 5450 C CA . ILE D 2 178 ? 11.982 28.335 92.898 1.00 16.31 178 ILE D CA 1
ATOM 5451 C C . ILE D 2 178 ? 10.557 28.085 93.376 1.00 18.85 178 ILE D C 1
ATOM 5452 O O . ILE D 2 178 ? 9.719 28.996 93.255 1.00 12.53 178 ILE D O 1
ATOM 5457 N N . PRO D 2 179 ? 10.226 26.930 93.974 1.00 22.07 179 PRO D N 1
ATOM 5458 C CA . PRO D 2 179 ? 8.865 26.757 94.520 1.00 19.23 179 PRO D CA 1
ATOM 5459 C C . PRO D 2 179 ? 8.448 27.860 95.477 1.00 19.05 179 PRO D C 1
ATOM 5460 O O . PRO D 2 179 ? 7.302 28.320 95.416 1.00 20.30 179 PRO D O 1
ATOM 5464 N N . TYR D 2 180 ? 9.357 28.315 96.346 1.00 16.78 180 TYR D N 1
ATOM 5465 C CA . TYR D 2 180 ? 8.996 29.336 97.327 1.00 15.07 180 TYR D CA 1
ATOM 5466 C C . TYR D 2 180 ? 8.742 30.693 96.680 1.00 14.45 180 TYR D C 1
ATOM 5467 O O . TYR D 2 180 ? 7.862 31.434 97.130 1.00 17.83 180 TYR D O 1
ATOM 5476 N N . ILE D 2 181 ? 9.482 31.045 95.626 1.00 16.29 181 ILE D N 1
ATOM 5477 C CA . ILE D 2 181 ? 9.181 32.297 94.930 1.00 18.74 181 ILE D CA 1
ATOM 5478 C C . ILE D 2 181 ? 7.864 32.178 94.164 1.00 18.41 181 ILE D C 1
ATOM 5479 O O . ILE D 2 181 ? 7.020 33.082 94.214 1.00 22.84 181 ILE D O 1
ATOM 5484 N N . ASP D 2 182 ? 7.672 31.065 93.446 1.00 15.96 182 ASP D N 1
ATOM 5485 C CA . ASP D 2 182 ? 6.444 30.838 92.688 1.00 18.35 182 ASP D CA 1
ATOM 5486 C C . ASP D 2 182 ? 5.206 31.040 93.565 1.00 19.86 182 ASP D C 1
ATOM 5487 O O . ASP D 2 182 ? 4.367 31.913 93.286 1.00 16.61 182 ASP D O 1
ATOM 5500 N N . ASN D 2 184 ? 4.956 32.626 96.548 1.00 12.43 184 ASN D N 1
ATOM 5501 C CA . ASN D 2 184 ? 4.810 34.016 96.959 1.00 15.65 184 ASN D CA 1
ATOM 5502 C C . ASN D 2 184 ? 4.281 34.887 95.831 1.00 15.47 184 ASN D C 1
ATOM 5503 O O . ASN D 2 184 ? 3.482 35.798 96.066 1.00 14.47 184 ASN D O 1
ATOM 5508 N N . VAL D 2 185 ? 4.728 34.640 94.601 1.00 15.00 185 VAL D N 1
ATOM 5509 C CA . VAL D 2 185 ? 4.195 35.419 93.492 1.00 17.55 185 VAL D CA 1
ATOM 5510 C C . VAL D 2 185 ? 2.720 35.103 93.268 1.00 18.31 185 VAL D C 1
ATOM 5511 O O . VAL D 2 185 ? 1.945 35.975 92.854 1.00 17.59 185 VAL D O 1
ATOM 5515 N N . GLN D 2 186 ? 2.298 33.864 93.540 1.00 18.01 186 GLN D N 1
ATOM 5516 C CA . GLN D 2 186 ? 0.885 33.529 93.412 1.00 16.21 186 GLN D CA 1
ATOM 5517 C C . GLN D 2 186 ? 0.033 34.058 94.565 1.00 18.02 186 GLN D C 1
ATOM 5518 O O . GLN D 2 186 ? -1.172 34.230 94.367 1.00 20.68 186 GLN D O 1
ATOM 5532 N N . ILE D 2 188 ? 0.986 37.168 96.279 1.00 27.84 188 ILE D N 1
ATOM 5533 C CA . ILE D 2 188 ? 1.109 38.608 96.092 1.00 24.85 188 ILE D CA 1
ATOM 5534 C C . ILE D 2 188 ? 0.960 38.869 94.604 1.00 31.08 188 ILE D C 1
ATOM 5535 O O . ILE D 2 188 ? 1.837 38.510 93.813 1.00 39.53 188 ILE D O 1
ATOM 5540 N N . ASP D 2 189 ? -0.145 39.477 94.194 1.00 36.25 189 ASP D N 1
ATOM 5541 C CA . ASP D 2 189 ? -0.294 39.764 92.770 1.00 39.84 189 ASP D CA 1
ATOM 5542 C C . ASP D 2 189 ? 0.600 40.929 92.363 1.00 38.03 189 ASP D C 1
ATOM 5543 O O . ASP D 2 189 ? 1.553 40.749 91.596 1.00 37.78 189 ASP D O 1
ATOM 5548 N N . VAL D 2 190 ? 0.305 42.121 92.900 1.00 39.73 190 VAL D N 1
ATOM 5549 C CA . VAL D 2 190 ? 1.000 43.363 92.571 1.00 38.96 190 VAL D CA 1
ATOM 5550 C C . VAL D 2 190 ? 2.046 43.677 93.637 1.00 35.78 190 VAL D C 1
ATOM 5551 O O . VAL D 2 190 ? 1.786 43.573 94.841 1.00 35.22 190 VAL D O 1
ATOM 5555 N N . PHE D 2 191 ? 3.232 44.072 93.193 1.00 37.45 191 PHE D N 1
ATOM 5556 C CA . PHE D 2 191 ? 4.317 44.458 94.090 1.00 28.79 191 PHE D CA 1
ATOM 5557 C C . PHE D 2 191 ? 4.307 45.982 94.216 1.00 24.43 191 PHE D C 1
ATOM 5558 O O . PHE D 2 191 ? 4.849 46.694 93.366 1.00 22.05 191 PHE D O 1
ATOM 5566 N N . GLU D 2 192 ? 3.670 46.472 95.279 1.00 24.69 192 GLU D N 1
ATOM 5567 C CA . GLU D 2 192 ? 3.693 47.893 95.613 1.00 27.24 192 GLU D CA 1
ATOM 5568 C C . GLU D 2 192 ? 5.116 48.417 95.737 1.00 22.36 192 GLU D C 1
ATOM 5569 O O . GLU D 2 192 ? 6.034 47.698 96.139 1.00 20.77 192 GLU D O 1
ATOM 5575 N N . ARG D 2 193 ? 5.293 49.699 95.436 1.00 24.13 193 ARG D N 1
ATOM 5576 C CA . ARG D 2 193 ? 6.593 50.321 95.651 1.00 24.98 193 ARG D CA 1
ATOM 5577 C C . ARG D 2 193 ? 6.965 50.269 97.128 1.00 24.64 193 ARG D C 1
ATOM 5578 O O . ARG D 2 193 ? 6.108 50.393 98.005 1.00 27.33 193 ARG D O 1
ATOM 5586 N N . ALA D 2 194 ? 8.250 50.069 97.400 1.00 21.26 194 ALA D N 1
ATOM 5587 C CA . ALA D 2 194 ? 8.705 49.977 98.773 1.00 17.94 194 ALA D CA 1
ATOM 5588 C C . ALA D 2 194 ? 8.759 51.356 99.413 1.00 26.75 194 ALA D C 1
ATOM 5589 O O . ALA D 2 194 ? 8.811 52.389 98.740 1.00 29.54 194 ALA D O 1
ATOM 5591 N N . ASP D 2 195 ? 8.758 51.359 100.740 1.00 33.29 195 ASP D N 1
ATOM 5592 C CA . ASP D 2 195 ? 8.805 52.598 101.510 1.00 34.09 195 ASP D CA 1
ATOM 5593 C C . ASP D 2 195 ? 10.262 53.030 101.688 1.00 33.30 195 ASP D C 1
ATOM 5594 O O . ASP D 2 195 ? 10.828 53.016 102.784 1.00 31.89 195 ASP D O 1
ATOM 5599 N N . LYS D 2 196 ? 10.869 53.409 100.563 1.00 32.93 196 LYS D N 1
ATOM 5600 C CA . LYS D 2 196 ? 12.239 53.927 100.548 1.00 33.64 196 LYS D CA 1
ATOM 5601 C C . LYS D 2 196 ? 12.307 55.277 99.829 1.00 27.21 196 LYS D C 1
ATOM 5602 O O . LYS D 2 196 ? 13.124 56.125 100.177 1.00 33.61 196 LYS D O 1
#

Sequence (649 aa):
DSVTIFILVIHVKPPFKLKPHYEKERRQLKQEDGINKLTVFEWLTNRKTFREKGRTAQNDARDAYKRRKFDYLLSAENFKYDEITKKVEDELSSLAKGRAQNLEDELLKVLEGPPKIDEEQQKYIKNVIFAEDLEIYEFLFNSVNSKITQNVNEEFILKYSDYSCEQLNSLWKEVGLGSYYNGLFKIIEPNDLKDIINQCYIDDDESLLPFCTAFGDVFAYVKNKRFGNYVVFLNIRYGTSLIIPDNFVAIFNKVIPNQSFLKGWFDLENYAFVKEKIGEIDFDECYGYFPTLSGGNESIDNISIVKIPYIDNVQIDVFERADKVTIFILSVIHVKPPFKLKRKFQNNPHYEKERRQLKQEDGINKLTVFEWLTNRKTFREKGRTAQNDARDAYKRRKFDYLLSAENFKYDEITKKVEDELKGRAQNLEDELLKVLEGPPKIDEEQQKYIKNVIFAEDLEIYEFLFNSVNSKITQNVNEEFILKYSDYSCEQLNSLWKEVGLGSYYNGLFKIIEPNDLKDIINQCYIDDDESLLPFCTAFGDVFAYVKNKRFGNYVVFLNIRYGTSLIIPDNFVAIFNKVIPNQSFLKGWFDLENYAFVKEKIGEIDFDECYGYFPTLSGGNESIDNISIVKIPYIDNVQIDVFERADK

Foldseek 3Di:
DPDDADEDAAEFPPAAEDPVVVLVVLVVVVCVVVQLVDFLLRVVVVVVVVVVPDDVPVVVVVVVVLVVVVVVVVDPDDDDPVVSSVVSVVVVVVVDDHGVNVVVVVVCCVCCVPVHHDNVNSNRYGYYDRSVVHHD/DVLQVLWDDKDAPDQADVVLLVVCPVPDDVLVSVCSNVGHFTATNQNQDGQDSQVLCQVLPQLAPPPQWDGWGWRQGQARWTWTWIDHPVVHTFIWTQQLQLLAIETGHPPVCCVSPPQVSDVVNCCVPVNCNCVVVLCVPANGAGNFWHWAFVVGVVVGDPDSVRTHIGGSVRNNSPVPRHRHHDPD/DDADEDDAAEFPPAAEDPPVCPPPVVVVVCLVVLCVQVVQQVAFQLVVVVVVVVVVVVDDDVVVVVVVVVLVVCCVVCVDPDDDDPVVSSVVSVPVPSGDPVRVVVVVCVVCCDVVNQDNVRSRRYGHYDRSVVYYD/DVLQVLWDPWDADDQDDVVLCVVCVVFADDLRVCCRNVPNFTATRQRFDTQDSQVLCQVLPVQEDPPAWPGWGWRAGLARWTWIWTDGPVVGTWIWTQQLLVLAIETGHPDVCCCSPPQVSDLVNCCVPVVCNCVVVLCVVANGADSFWHWYFVVRVLVGDPDSVRTHIGGSVRSNSCVSRYHHHDPD

Solvent-accessible surface area: 30999 Å² total